Protein AF-0000000080332670 (afdb_homodimer)

Foldseek 3Di:
DPPPPPDDDPLRVLLVVVLLCLLVCVAPFFHKFALVVSCVVVVHDSVSVLSSQVLCVQLPQWADDPDRMIGGHDQDPVNLVVVLVVCLVLLLLLLLLLLQQPDDVLLVQLVVLLVQLQVCLVVVVLSSNLVSLLVNSLSSNVSSVDPVSNVVCSRNSSVVSSLSSVADNSNVSSVLSVQSSVCSVVSVSVVNSVSSNVSSVVSVVRVVVVVD/DPPPPPDDPPLRVLLVVVLLCLLVCVAPFFHKAALVVSCVVVVHDSVSVLSSQVLCVQLPQWADDPDRMIGGHDQDPVNLVVVLVVCLVLLLLLLLLLLVQPDDVLLVQLVVLLVQLQVCLVVVVLSSNLVSLLVNSLSSNVSSVDPVSNVVCSRNSSVVSSLSSVADNSNVSSVLSVQSSVCSVVSVSVVNSVSSNVSSVVSVVRVVVVVD

Secondary structure (DSSP, 8-state):
---------HHHHHHHHHHHHHHTTSS-TT-EEEHHHHHHHHTS-HHHHHHHHHHHHHHTSEEE-SSSEEEE----HHHHHHHHHHHHHHHHHHHHHHHHH--HHHHHHHHHHHHHHHHHHHHT-HHHHHHHHHHHHHHHHHHT--HHHHHHHHHTHHHHHHHHTT---HHHHHHHHHHHHHHHHTT-HHHHHHHHHHHHHHHHHHHHHHH-/---------HHHHHHHHHHHHHHTTSS-TT-EEEHHHHHHHHTS-HHHHHHHHHHHHHHTSEEE-SSSEEEE----HHHHHHHHHHHHHHHHHHHHHHHHH--HHHHHHHHHHHHHHHHHHHTT-HHHHHHHHHHHHHHHHHHT--HHHHHHHHHTHHHHHHHHTT---HHHHHHHHHHHHHHHHTT-HHHHHHHHHHHHHHHHHHHHHHH-

InterPro domains:
  IPR000524 Transcription regulator HTH, GntR [PF00392] (11-67)
  IPR000524 Transcription regulator HTH, GntR [PR00035] (32-46)
  IPR000524 Transcription regulator HTH, GntR [PR00035] (46-62)
  IPR000524 Transcription regulator HTH, GntR [PS50949] (8-75)
  IPR000524 Transcription regulator HTH, GntR [SM00345] (14-72)
  IPR000524 Transcription regulator HTH, GntR [cd07377] (11-73)
  IPR008920 Transcription regulator FadR/GntR, C-terminal [G3DSA:1.20.120.530] (77-210)
  IPR008920 Transcription regulator FadR/GntR, C-terminal [SSF48008] (77-208)
  IPR011711 GntR, C-terminal [PF07729] (82-202)
  IPR011711 GntR, C-terminal [SM00895] (82-202)
  IPR036388 Winged helix-like DNA-binding domain superfamily [G3DSA:1.10.10.10] (10-73)
  IPR036390 Winged helix DNA-binding domain superfamily [SSF46785] (9-97)

Sequence (424 aa):
MAGSGKFEPESERVTRQLRDDILDGVRKPGSKLVERELAAQMGVSRVPVRDALRVLVAEGLVTPRPRTWAVVREFTPSDIADLAEVRGALEALTFRLAAQRRHRAGLDQLRSTLEEELQAARAGDAVRARRAAADFHETVTSMAANELLSELAGTFRSRMRWLLGQYDDLMAIAREHEALYGAIADRDVALVDELVSTHLENSRHALAAHRRMAGSGKFEPESERVTRQLRDDILDGVRKPGSKLVERELAAQMGVSRVPVRDALRVLVAEGLVTPRPRTWAVVREFTPSDIADLAEVRGALEALTFRLAAQRRHRAGLDQLRSTLEEELQAARAGDAVRARRAAADFHETVTSMAANELLSELAGTFRSRMRWLLGQYDDLMAIAREHEALYGAIADRDVALVDELVSTHLENSRHALAAHRR

Solvent-accessible surface area (backbone atoms only — not comparable to full-atom values): 21881 Å² total; per-residue (Å²): 129,81,78,80,68,78,85,67,54,66,32,56,52,48,30,50,51,53,49,48,31,42,63,72,52,76,45,43,67,62,36,78,44,44,36,68,61,51,12,63,74,66,72,49,59,49,65,36,40,51,51,20,51,51,51,35,35,66,25,58,48,29,40,82,47,79,88,66,28,28,25,32,42,68,81,46,73,66,52,50,51,33,49,52,55,52,45,50,38,51,49,52,51,26,53,40,34,17,18,76,54,56,49,69,71,52,52,52,53,39,48,54,29,46,51,48,15,42,53,22,28,75,69,64,35,60,68,56,16,33,52,23,49,43,47,36,55,52,45,36,38,60,31,26,72,30,68,57,58,48,53,54,45,62,46,40,40,58,47,49,44,42,59,58,50,69,63,80,60,49,54,63,53,38,50,52,51,49,54,43,49,53,26,32,75,66,48,34,44,69,57,32,52,51,48,47,51,50,53,50,50,52,50,52,50,53,56,54,56,70,73,102,130,79,77,82,66,78,84,67,55,65,33,56,53,48,31,51,52,52,49,47,31,41,61,70,53,75,45,44,68,62,37,79,44,43,36,69,60,51,12,63,75,66,72,49,59,51,64,37,40,51,53,18,50,52,51,35,34,68,26,58,50,29,40,83,48,79,89,65,30,30,25,32,42,68,80,46,72,67,53,50,52,32,50,52,56,52,46,50,36,52,48,53,50,26,51,40,34,16,18,76,53,54,48,69,72,52,51,52,51,39,48,54,29,46,51,50,14,43,53,22,26,75,69,64,36,61,67,57,18,36,52,23,49,41,48,34,55,52,44,37,37,60,32,26,71,30,68,58,58,48,54,55,46,62,47,41,42,60,45,48,43,43,58,58,50,69,64,80,61,48,56,64,52,38,52,52,52,49,53,44,48,52,26,34,75,68,47,35,44,70,56,32,51,52,50,48,52,49,53,50,49,51,50,52,51,53,55,55,57,70,73,103

Organism: NCBI:txid40318

Structure (mmCIF, N/CA/C/O backbone):
data_AF-0000000080332670-model_v1
#
loop_
_entity.id
_entity.type
_entity.pdbx_description
1 polymer 'Transcriptional regulator'
#
loop_
_atom_site.group_PDB
_atom_site.id
_atom_site.type_symbol
_atom_site.label_atom_id
_atom_site.label_alt_id
_atom_site.label_comp_id
_atom_site.label_asym_id
_atom_site.label_entity_id
_atom_site.label_seq_id
_atom_site.pdbx_PDB_ins_code
_atom_site.Cartn_x
_atom_site.Cartn_y
_atom_site.Cartn_z
_atom_site.occupancy
_atom_site.B_iso_or_equiv
_atom_site.auth_seq_id
_atom_site.auth_comp_id
_atom_site.auth_asym_id
_atom_site.auth_atom_id
_atom_site.pdbx_PDB_model_num
ATOM 1 N N . MET A 1 1 ? 22.891 35.906 -13.266 1 31.75 1 MET A N 1
ATOM 2 C CA . MET A 1 1 ? 22.672 34.531 -13.695 1 31.75 1 MET A CA 1
ATOM 3 C C . MET A 1 1 ? 21.375 33.969 -13.125 1 31.75 1 MET A C 1
ATOM 5 O O . MET A 1 1 ? 21.141 34.062 -11.922 1 31.75 1 MET A O 1
ATOM 9 N N . ALA A 1 2 ? 20.266 34.031 -13.852 1 37.41 2 ALA A N 1
ATOM 10 C CA . ALA A 1 2 ? 18.906 33.781 -13.367 1 37.41 2 ALA A CA 1
ATOM 11 C C . ALA A 1 2 ? 18.797 32.406 -12.719 1 37.41 2 ALA A C 1
ATOM 13 O O . ALA A 1 2 ? 19.344 31.438 -13.227 1 37.41 2 ALA A O 1
ATOM 14 N N . GLY A 1 3 ? 18.859 32.281 -11.461 1 39.88 3 GLY A N 1
ATOM 15 C CA . GLY A 1 3 ? 18.734 31.047 -10.727 1 39.88 3 GLY A CA 1
ATOM 16 C C . GLY A 1 3 ? 17.797 30.047 -11.375 1 39.88 3 GLY A C 1
ATOM 17 O O . GLY A 1 3 ? 16.688 30.422 -11.797 1 39.88 3 GLY A O 1
ATOM 18 N N . SER A 1 4 ? 18.156 29.016 -12.18 1 43.34 4 SER A N 1
ATOM 19 C CA . SER A 1 4 ? 17.422 28.062 -13.008 1 43.34 4 SER A CA 1
ATOM 20 C C . SER A 1 4 ? 16.312 27.391 -12.219 1 43.34 4 SER A C 1
ATOM 22 O O . SER A 1 4 ? 16.578 26.484 -11.43 1 43.34 4 SER A O 1
ATOM 24 N N . GLY A 1 5 ? 15.43 27.906 -11.547 1 45.22 5 GLY A N 1
ATOM 25 C CA . GLY A 1 5 ? 14.297 27.344 -10.82 1 45.22 5 GLY A CA 1
ATOM 26 C C . GLY A 1 5 ? 13.633 26.188 -11.562 1 45.22 5 GLY A C 1
ATOM 27 O O . GLY A 1 5 ? 13.398 26.281 -12.773 1 45.22 5 GLY A O 1
ATOM 28 N N . LYS A 1 6 ? 13.93 24.969 -11.164 1 56.44 6 LYS A N 1
ATOM 29 C CA . LYS A 1 6 ? 13.43 23.734 -11.773 1 56.44 6 LYS A CA 1
ATOM 30 C C . LYS A 1 6 ? 12.023 23.938 -12.328 1 56.44 6 LYS A C 1
ATOM 32 O O . LYS A 1 6 ? 11.141 24.422 -11.633 1 56.44 6 LYS A O 1
ATOM 37 N N . PHE A 1 7 ? 11.859 24.125 -13.555 1 71.69 7 PHE A N 1
ATOM 38 C CA . PHE A 1 7 ? 10.617 24.203 -14.312 1 71.69 7 PHE A CA 1
ATOM 39 C C . PHE A 1 7 ? 9.609 23.172 -13.82 1 71.69 7 PHE A C 1
ATOM 41 O O . PHE A 1 7 ? 9.898 21.984 -13.805 1 71.69 7 PHE A O 1
ATOM 48 N N . GLU A 1 8 ? 8.656 23.672 -12.969 1 79.25 8 GLU A N 1
ATOM 49 C CA . GLU A 1 8 ? 7.543 22.812 -12.578 1 79.25 8 GLU A CA 1
ATOM 50 C C . GLU A 1 8 ? 6.398 22.891 -13.578 1 79.25 8 GLU A C 1
ATOM 52 O O . GLU A 1 8 ? 5.883 23.984 -13.852 1 79.25 8 GLU A O 1
ATOM 57 N N . PRO A 1 9 ? 6.117 21.766 -14.133 1 87.44 9 PRO A N 1
ATOM 58 C CA . PRO A 1 9 ? 4.949 21.766 -15.008 1 87.44 9 PRO A CA 1
ATOM 59 C C . PRO A 1 9 ? 3.713 22.375 -14.344 1 87.44 9 PRO A C 1
ATOM 61 O O . PRO A 1 9 ? 3.531 22.219 -13.133 1 87.44 9 PRO A O 1
ATOM 64 N N . GLU A 1 10 ? 3.008 23.156 -15.125 1 91.25 10 GLU A N 1
ATOM 65 C CA . GLU A 1 10 ? 1.817 23.844 -14.641 1 91.25 10 GLU A CA 1
ATOM 66 C C . GLU A 1 10 ? 0.881 22.891 -13.914 1 91.25 10 GLU A C 1
ATOM 68 O O . GLU A 1 10 ? 0.305 23.234 -12.883 1 91.25 10 GLU A O 1
ATOM 73 N N . SER A 1 11 ? 0.72 21.641 -14.438 1 92.75 11 SER A N 1
ATOM 74 C CA . SER A 1 11 ? -0.138 20.641 -13.812 1 92.75 11 SER A CA 1
ATOM 75 C C . SER A 1 11 ? 0.342 20.297 -12.406 1 92.75 11 SER A C 1
ATOM 77 O O . SER A 1 11 ? -0.469 20.094 -11.5 1 92.75 11 SER A O 1
ATOM 79 N N . GLU A 1 12 ? 1.56 20.297 -12.234 1 94.38 12 GLU A N 1
ATOM 80 C CA . GLU A 1 12 ? 2.123 19.984 -10.922 1 94.38 12 GLU A CA 1
ATOM 81 C C . GLU A 1 12 ? 1.885 21.109 -9.93 1 94.38 12 GLU A C 1
ATOM 83 O O . GLU A 1 12 ? 1.555 20.875 -8.773 1 94.38 12 GLU A O 1
ATOM 88 N N . ARG A 1 13 ? 2.127 22.266 -10.406 1 94.94 13 ARG A N 1
ATOM 89 C CA . ARG A 1 13 ? 1.871 23.422 -9.562 1 94.94 13 ARG A CA 1
ATOM 90 C C . ARG A 1 13 ? 0.406 23.484 -9.148 1 94.94 13 ARG A C 1
ATOM 92 O O . ARG A 1 13 ? 0.099 23.719 -7.973 1 94.94 13 ARG A O 1
ATOM 99 N N . VAL A 1 14 ? -0.495 23.328 -10.086 1 96.88 14 VAL A N 1
ATOM 100 C CA . VAL A 1 14 ? -1.931 23.344 -9.828 1 96.88 14 VAL A CA 1
ATOM 101 C C . VAL A 1 14 ? -2.297 22.234 -8.844 1 96.88 14 VAL A C 1
ATOM 103 O O . VAL A 1 14 ? -3.07 22.453 -7.906 1 96.88 14 VAL A O 1
ATOM 106 N N . THR A 1 15 ? -1.739 21.062 -9.047 1 96.44 15 THR A N 1
ATOM 107 C CA . THR A 1 15 ? -1.988 19.938 -8.164 1 96.44 15 THR A CA 1
ATOM 108 C C . THR A 1 15 ? -1.58 20.281 -6.73 1 96.44 15 THR A C 1
ATOM 110 O O . THR A 1 15 ? -2.35 20.062 -5.793 1 96.44 15 THR A O 1
ATOM 113 N N . ARG A 1 16 ? -0.41 20.812 -6.613 1 95.44 16 ARG A N 1
ATOM 114 C CA . ARG A 1 16 ? 0.101 21.172 -5.293 1 95.44 16 ARG A CA 1
ATOM 115 C C . ARG A 1 16 ? -0.798 22.188 -4.613 1 95.44 16 ARG A C 1
ATOM 117 O O . ARG A 1 16 ? -1.126 22.047 -3.432 1 95.44 16 ARG A O 1
ATOM 124 N N . GLN A 1 17 ? -1.161 23.188 -5.305 1 96.5 17 GLN A N 1
ATOM 125 C CA . GLN A 1 17 ? -1.985 24.25 -4.734 1 96.5 17 GLN A CA 1
ATOM 126 C C . GLN A 1 17 ? -3.348 23.719 -4.305 1 96.5 17 GLN A C 1
ATOM 128 O O . GLN A 1 17 ? -3.818 24.016 -3.203 1 96.5 17 GLN A O 1
ATOM 133 N N . LEU A 1 18 ? -3.973 22.969 -5.164 1 97.06 18 LEU A N 1
ATOM 134 C CA . LEU A 1 18 ? -5.277 22.406 -4.836 1 97.06 18 LEU A CA 1
ATOM 135 C C . LEU A 1 18 ? -5.18 21.453 -3.643 1 97.06 18 LEU A C 1
ATOM 137 O O . LEU A 1 18 ? -6.039 21.469 -2.758 1 97.06 18 LEU A O 1
ATOM 141 N N . ARG A 1 19 ? -4.164 20.656 -3.658 1 96.62 19 ARG A N 1
ATOM 142 C CA . ARG A 1 19 ? -3.926 19.75 -2.531 1 96.62 19 ARG A CA 1
ATOM 143 C C . ARG A 1 19 ? -3.814 20.531 -1.226 1 96.62 19 ARG A C 1
ATOM 145 O O . ARG A 1 19 ? -4.48 20.203 -0.241 1 96.62 19 ARG A O 1
ATOM 152 N N .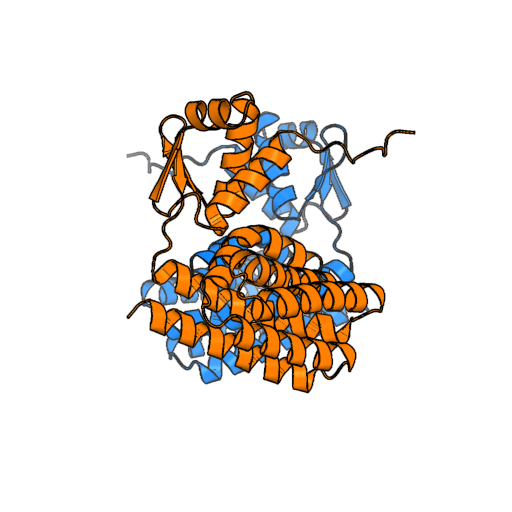 ASP A 1 20 ? -2.98 21.562 -1.259 1 96.12 20 ASP A N 1
ATOM 153 C CA . ASP A 1 20 ? -2.771 22.359 -0.062 1 96.12 20 ASP A CA 1
ATOM 154 C C . ASP A 1 20 ? -4.07 23.031 0.381 1 96.12 20 ASP A C 1
ATOM 156 O O . ASP A 1 20 ? -4.383 23.078 1.574 1 96.12 20 ASP A O 1
ATOM 160 N N . ASP A 1 21 ? -4.816 23.531 -0.584 1 96.19 21 ASP A N 1
ATOM 161 C CA . ASP A 1 21 ? -6.086 24.172 -0.27 1 96.19 21 ASP A CA 1
ATOM 162 C C . ASP A 1 21 ? -7.043 23.203 0.424 1 96.19 21 ASP A C 1
ATOM 164 O O . ASP A 1 21 ? -7.762 23.594 1.349 1 96.19 21 ASP A O 1
ATOM 168 N N . ILE A 1 22 ? -7.02 22 -0.047 1 96.62 22 ILE A N 1
ATOM 169 C CA . ILE A 1 22 ? -7.906 20.984 0.525 1 96.62 22 ILE A CA 1
ATOM 170 C C . ILE A 1 22 ? -7.406 20.594 1.915 1 96.62 22 ILE A C 1
ATOM 172 O O . ILE A 1 22 ? -8.18 20.609 2.879 1 96.62 22 ILE A O 1
ATOM 176 N N . LEU A 1 23 ? -6.164 20.375 2.055 1 95.94 23 LEU A N 1
ATOM 177 C CA . LEU A 1 23 ? -5.582 19.859 3.291 1 95.94 23 LEU A CA 1
ATOM 178 C C . LEU A 1 23 ? -5.594 20.938 4.383 1 95.94 23 LEU A C 1
ATOM 180 O O . LEU A 1 23 ? -5.746 20.609 5.562 1 95.94 23 LEU A O 1
ATOM 184 N N . ASP A 1 24 ? -5.465 22.203 3.93 1 93.5 24 ASP A N 1
ATOM 185 C CA . ASP A 1 24 ? -5.418 23.297 4.891 1 93.5 24 ASP A CA 1
ATOM 186 C C . ASP A 1 24 ? -6.824 23.781 5.242 1 93.5 24 ASP A C 1
ATOM 188 O O . ASP A 1 24 ? -6.996 24.641 6.109 1 93.5 24 ASP A O 1
ATOM 192 N N . GLY A 1 25 ? -7.828 23.281 4.57 1 92.69 25 GLY A N 1
ATOM 193 C CA . GLY A 1 25 ? -9.211 23.578 4.902 1 92.69 25 GLY A CA 1
ATOM 194 C C . GLY A 1 25 ? -9.766 24.75 4.137 1 92.69 25 GLY A C 1
ATOM 195 O O . GLY A 1 25 ? -10.891 25.188 4.391 1 92.69 25 GLY A O 1
ATOM 196 N N . VAL A 1 26 ? -8.953 25.266 3.256 1 94.44 26 VAL A N 1
ATOM 197 C CA . VAL A 1 26 ? -9.438 26.359 2.42 1 94.44 26 VAL A CA 1
ATOM 198 C C . VAL A 1 26 ? -10.594 25.875 1.555 1 94.44 26 VAL A C 1
ATOM 200 O O . VAL A 1 26 ? -11.578 26.594 1.365 1 94.44 26 VAL A O 1
ATOM 203 N N . ARG A 1 27 ? -10.492 24.703 1.055 1 95.88 27 ARG A N 1
ATOM 204 C CA . ARG A 1 27 ? -11.586 24.031 0.368 1 95.88 27 ARG A CA 1
ATOM 205 C C . ARG A 1 27 ? -12.164 22.906 1.23 1 95.88 27 ARG A C 1
ATOM 207 O O . ARG A 1 27 ? -11.508 21.891 1.467 1 95.88 27 ARG A O 1
ATOM 214 N N . LYS A 1 28 ? -13.375 23.062 1.623 1 95.69 28 LYS A N 1
ATOM 215 C CA . LYS A 1 28 ? -13.984 22.234 2.652 1 95.69 28 LYS A CA 1
ATOM 216 C C . LYS A 1 28 ? -14.422 20.891 2.078 1 95.69 28 LYS A C 1
ATOM 218 O O . LYS A 1 28 ? -14.766 20.797 0.896 1 95.69 28 LYS A O 1
ATOM 223 N N . PRO A 1 29 ? -14.453 19.906 2.984 1 95.56 29 PRO A N 1
ATOM 224 C CA . PRO A 1 29 ? -15.023 18.625 2.547 1 95.56 29 PRO A CA 1
ATOM 225 C C . PRO A 1 29 ? -16.406 18.781 1.931 1 95.56 29 PRO A C 1
ATOM 227 O O . PRO A 1 29 ? -17.234 19.547 2.439 1 95.56 29 PRO A O 1
ATOM 230 N N . GLY A 1 30 ? -16.609 18.156 0.847 1 96.44 30 GLY A N 1
ATOM 231 C CA . GLY A 1 30 ? -17.906 18.188 0.19 1 96.44 30 GLY A CA 1
ATOM 232 C C . GLY A 1 30 ? -18.062 19.344 -0.79 1 96.44 30 GLY A C 1
ATOM 233 O O . GLY A 1 30 ? -19.016 19.375 -1.572 1 96.44 30 GLY A O 1
ATOM 234 N N . SER A 1 31 ? -17.125 20.25 -0.803 1 97 31 SER A N 1
ATOM 235 C CA . SER A 1 31 ? -17.234 21.391 -1.69 1 97 31 SER A CA 1
ATOM 236 C C . SER A 1 31 ? -16.969 21 -3.141 1 97 31 SER A C 1
ATOM 238 O O . SER A 1 31 ? -16.188 20.094 -3.412 1 97 31 SER A O 1
ATOM 240 N N . LYS A 1 32 ? -17.5 21.734 -4.012 1 96.44 32 LYS A N 1
ATOM 241 C CA . LYS A 1 32 ? -17.422 21.453 -5.441 1 96.44 32 LYS A CA 1
ATOM 242 C C . LYS A 1 32 ? -16.156 22.031 -6.051 1 96.44 32 LYS A C 1
ATOM 244 O O . LYS A 1 32 ? -15.719 23.125 -5.695 1 96.44 32 LYS A O 1
ATOM 249 N N . LEU A 1 33 ? -15.578 21.266 -6.906 1 97.69 33 LEU A N 1
ATOM 250 C CA . LEU A 1 33 ? -14.438 21.641 -7.723 1 97.69 33 LEU A CA 1
ATOM 251 C C . LEU A 1 33 ? -14.797 21.641 -9.203 1 97.69 33 LEU A C 1
ATOM 253 O O . LEU A 1 33 ? -14.852 20.578 -9.828 1 97.69 33 LEU A O 1
ATOM 257 N N . VAL A 1 34 ? -15 22.812 -9.695 1 96.62 34 VAL A N 1
ATOM 258 C CA . VAL A 1 34 ? -15.406 22.938 -11.094 1 96.62 34 VAL A CA 1
ATOM 259 C C . VAL A 1 34 ? -14.203 23.344 -11.945 1 96.62 34 VAL A C 1
ATOM 261 O O . VAL A 1 34 ? -13.57 24.375 -11.68 1 96.62 34 VAL A O 1
ATOM 264 N N . GLU A 1 35 ? -13.93 22.531 -12.922 1 96.25 35 GLU A N 1
ATOM 265 C CA . GLU A 1 35 ? -12.719 22.719 -13.719 1 96.25 35 GLU A CA 1
ATOM 266 C C . GLU A 1 35 ? -12.633 24.156 -14.258 1 96.25 35 GLU A C 1
ATOM 268 O O . GLU A 1 35 ? -11.594 24.812 -14.117 1 96.25 35 GLU A O 1
ATOM 273 N N . ARG A 1 36 ? -13.711 24.703 -14.781 1 95.69 36 ARG A N 1
ATOM 274 C CA . ARG A 1 36 ? -13.727 26.031 -15.383 1 95.69 36 ARG A CA 1
ATOM 275 C C . ARG A 1 36 ? -13.477 27.109 -14.336 1 95.69 36 ARG A C 1
ATOM 277 O O . ARG A 1 36 ? -12.719 28.047 -14.578 1 95.69 36 ARG A O 1
ATOM 284 N N . GLU A 1 37 ? -14.102 26.984 -13.219 1 96.88 37 GLU A N 1
ATOM 285 C CA . GLU A 1 37 ? -13.953 27.953 -12.141 1 96.88 37 GLU A CA 1
ATOM 286 C C . GLU A 1 37 ? -12.539 27.938 -11.57 1 96.88 37 GLU A C 1
ATOM 288 O O . GLU A 1 37 ? -11.953 28.984 -11.32 1 96.88 37 GLU A O 1
ATOM 293 N N . LEU A 1 38 ? -12.023 26.75 -11.375 1 97.31 38 LEU A N 1
ATOM 294 C CA . LEU A 1 38 ? -10.672 26.609 -10.844 1 97.31 38 LEU A CA 1
ATOM 295 C C . LEU A 1 38 ? -9.641 27.172 -11.812 1 97.31 38 LEU A C 1
ATOM 297 O O . LEU A 1 38 ? -8.688 27.828 -11.398 1 97.31 38 LEU A O 1
ATOM 301 N N . ALA A 1 39 ? -9.828 26.875 -13.055 1 97.12 39 ALA A N 1
ATOM 302 C CA . ALA A 1 39 ? -8.938 27.391 -14.086 1 97.12 39 ALA A CA 1
ATOM 303 C C . ALA A 1 39 ? -8.906 28.922 -14.062 1 97.12 39 ALA A C 1
ATOM 305 O O . ALA A 1 39 ? -7.832 29.531 -14.094 1 97.12 39 ALA A O 1
ATOM 306 N N . ALA A 1 40 ? -10.062 29.516 -13.984 1 97.44 40 ALA A N 1
ATOM 307 C CA . ALA A 1 40 ? -10.18 30.969 -13.938 1 97.44 40 ALA A CA 1
ATOM 308 C C . ALA A 1 40 ? -9.508 31.531 -12.688 1 97.44 40 ALA A C 1
ATOM 310 O O . ALA A 1 40 ? -8.773 32.531 -12.766 1 97.44 40 ALA A O 1
ATOM 311 N N . GLN A 1 41 ? -9.727 30.875 -11.578 1 96.12 41 GLN A N 1
ATOM 312 C CA . GLN A 1 41 ? -9.188 31.312 -10.305 1 96.12 41 GLN A CA 1
ATOM 313 C C . GLN A 1 41 ? -7.66 31.234 -10.289 1 96.12 41 GLN A C 1
ATOM 315 O O . GLN A 1 41 ? -6.996 32.062 -9.672 1 96.12 41 GLN A O 1
ATOM 320 N N . MET A 1 42 ? -7.164 30.297 -11.031 1 95.94 42 MET A N 1
ATOM 321 C CA . MET A 1 42 ? -5.73 30.031 -10.914 1 95.94 42 MET A CA 1
ATOM 322 C C . MET A 1 42 ? -4.98 30.578 -12.125 1 95.94 42 MET A C 1
ATOM 324 O O . MET A 1 42 ? -3.752 30.5 -12.18 1 95.94 42 MET A O 1
ATOM 328 N N . GLY A 1 43 ? -5.648 31.062 -13.055 1 96.25 43 GLY A N 1
ATOM 329 C CA . GLY A 1 43 ? -5.043 31.688 -14.219 1 96.25 43 GLY A CA 1
ATOM 330 C C . GLY A 1 43 ? -4.395 30.688 -15.164 1 96.25 43 GLY A C 1
ATOM 331 O O . GLY A 1 43 ? -3.295 30.938 -15.664 1 96.25 43 GLY A O 1
ATOM 332 N N . VAL A 1 44 ? -5.008 29.578 -15.281 1 96.88 44 VAL A N 1
ATOM 333 C CA . VAL A 1 44 ? -4.496 28.547 -16.188 1 96.88 44 VAL A CA 1
ATOM 334 C C . VAL A 1 44 ? -5.625 28.031 -17.062 1 96.88 44 VAL A C 1
ATOM 336 O O . VAL A 1 44 ? -6.785 28.406 -16.891 1 96.88 44 VAL A O 1
ATOM 339 N N . SER A 1 45 ? -5.203 27.234 -18.016 1 95.69 45 SER A N 1
ATOM 340 C CA . SER A 1 45 ? -6.211 26.562 -18.844 1 95.69 45 SER A CA 1
ATOM 341 C C . SER A 1 45 ? -6.844 25.391 -18.094 1 95.69 45 SER A C 1
ATOM 343 O O . SER A 1 45 ? -6.391 25.031 -17 1 95.69 45 SER A O 1
ATOM 345 N N . ARG A 1 46 ? -7.812 24.812 -18.734 1 95.12 46 ARG A N 1
ATOM 346 C CA . ARG A 1 46 ? -8.539 23.734 -18.078 1 95.12 46 ARG A CA 1
ATOM 347 C C . ARG A 1 46 ? -7.723 22.453 -18.078 1 95.12 46 ARG A C 1
ATOM 349 O O . ARG A 1 46 ? -7.938 21.578 -17.234 1 95.12 46 ARG A O 1
ATOM 356 N N . VAL A 1 47 ? -6.848 22.312 -18.938 1 95.25 47 VAL A N 1
ATOM 357 C CA . VAL A 1 47 ? -6.102 21.062 -19.094 1 95.25 47 VAL A CA 1
ATOM 358 C C . VAL A 1 47 ? -5.289 20.781 -17.828 1 95.25 47 VAL A C 1
ATOM 360 O O . VAL A 1 47 ? -5.422 19.719 -17.234 1 95.25 47 VAL A O 1
ATOM 363 N N . PRO A 1 48 ? -4.48 21.703 -17.344 1 96.5 48 PRO A N 1
ATOM 364 C CA . PRO A 1 48 ? -3.723 21.422 -16.125 1 96.5 48 PRO A CA 1
ATOM 365 C C . PRO A 1 48 ? -4.621 21.188 -14.914 1 96.5 48 PRO A C 1
ATOM 367 O O . PRO A 1 48 ? -4.258 20.438 -14.008 1 96.5 48 PRO A O 1
ATOM 370 N N . VAL A 1 49 ? -5.762 21.797 -14.891 1 96.75 49 VAL A N 1
ATOM 371 C CA . VAL A 1 49 ? -6.703 21.594 -13.789 1 96.75 49 VAL A CA 1
ATOM 372 C C . VAL A 1 49 ? -7.262 20.172 -13.836 1 96.75 49 VAL A C 1
ATOM 374 O O . VAL A 1 49 ? -7.328 19.5 -12.812 1 96.75 49 VAL A O 1
ATOM 377 N N . ARG A 1 50 ? -7.648 19.781 -15.016 1 94.94 50 ARG A N 1
ATOM 378 C CA . ARG A 1 50 ? -8.148 18.422 -15.203 1 94.94 50 ARG A CA 1
ATOM 379 C C . ARG A 1 50 ? -7.105 17.406 -14.773 1 94.94 50 ARG A C 1
ATOM 381 O O . ARG A 1 50 ? -7.434 16.422 -14.094 1 94.94 50 ARG A O 1
ATOM 388 N N . ASP A 1 51 ? -5.91 17.656 -15.141 1 95.06 51 ASP A N 1
ATOM 389 C CA . ASP A 1 51 ? -4.816 16.766 -14.766 1 95.06 51 ASP A CA 1
ATOM 390 C C . ASP A 1 51 ? -4.625 16.734 -13.25 1 95.06 51 ASP A C 1
ATOM 392 O O . ASP A 1 51 ? -4.426 15.672 -12.664 1 95.06 51 ASP A O 1
ATOM 396 N N . ALA A 1 52 ? -4.703 17.859 -12.703 1 96.12 52 ALA A N 1
ATOM 397 C CA . ALA A 1 52 ? -4.547 17.969 -11.25 1 96.12 52 ALA A CA 1
ATOM 398 C C . ALA A 1 52 ? -5.656 17.219 -10.516 1 96.12 52 ALA A C 1
ATOM 400 O O . ALA A 1 52 ? -5.391 16.5 -9.555 1 96.12 52 ALA A O 1
ATOM 401 N N . LEU A 1 53 ? -6.844 17.422 -11.008 1 95.94 53 LEU A N 1
ATOM 402 C CA . LEU A 1 53 ? -7.977 16.75 -10.375 1 95.94 53 LEU A CA 1
ATOM 403 C C . LEU A 1 53 ? -7.863 15.234 -10.508 1 95.94 53 LEU A C 1
ATOM 405 O O . LEU A 1 53 ? -8.211 14.5 -9.586 1 95.94 53 LEU A O 1
ATOM 409 N N . ARG A 1 54 ? -7.367 14.789 -11.586 1 93.31 54 ARG A N 1
ATOM 410 C CA . ARG A 1 54 ? -7.148 13.359 -11.773 1 93.31 54 ARG A CA 1
ATOM 411 C C . ARG A 1 54 ? -6.164 12.805 -10.75 1 93.31 54 ARG A C 1
ATOM 413 O O . ARG A 1 54 ? -6.387 11.734 -10.18 1 93.31 54 ARG A O 1
ATOM 420 N N . VAL A 1 55 ? -5.141 13.531 -10.523 1 92.81 55 VAL A N 1
ATOM 421 C CA . VAL A 1 55 ? -4.133 13.125 -9.547 1 92.81 55 VAL A CA 1
ATOM 422 C C . VAL A 1 55 ? -4.75 13.078 -8.148 1 92.81 55 VAL A C 1
ATOM 424 O O . VAL A 1 55 ? -4.566 12.102 -7.418 1 92.81 55 VAL A O 1
ATOM 427 N N . LEU A 1 56 ? -5.5 14.078 -7.832 1 95.06 56 LEU A N 1
ATOM 428 C CA . LEU A 1 56 ? -6.074 14.172 -6.492 1 95.06 56 LEU A CA 1
ATOM 429 C C . LEU A 1 56 ? -7.152 13.117 -6.285 1 95.06 56 LEU A C 1
ATOM 431 O O . LEU A 1 56 ? -7.363 12.656 -5.16 1 95.06 56 LEU A O 1
ATOM 435 N N . VAL A 1 57 ? -7.824 12.719 -7.359 1 93.38 57 VAL A N 1
ATOM 436 C CA . VAL A 1 57 ? -8.75 11.594 -7.305 1 93.38 57 VAL A CA 1
ATOM 437 C C . VAL A 1 57 ? -7.984 10.305 -7.012 1 93.38 57 VAL A C 1
ATOM 439 O O . VAL A 1 57 ? -8.375 9.531 -6.133 1 93.38 57 VAL A O 1
ATOM 442 N N . ALA A 1 58 ? -6.887 10.117 -7.672 1 87.81 58 ALA A N 1
ATOM 443 C CA . ALA A 1 58 ? -6.062 8.93 -7.473 1 87.81 58 ALA A CA 1
ATOM 444 C C . ALA A 1 58 ? -5.516 8.875 -6.047 1 87.81 58 ALA A C 1
ATOM 446 O O . ALA A 1 58 ? -5.367 7.789 -5.48 1 87.81 58 ALA A O 1
ATOM 447 N N . GLU A 1 59 ? -5.312 10 -5.488 1 90.94 59 GLU A N 1
ATOM 448 C CA . GLU A 1 59 ? -4.785 10.078 -4.129 1 90.94 59 GLU A CA 1
ATOM 449 C C . GLU A 1 59 ? -5.898 9.922 -3.096 1 90.94 59 GLU A C 1
ATOM 451 O O . GLU A 1 59 ? -5.629 9.75 -1.904 1 90.94 59 GLU A O 1
ATOM 456 N N . GLY A 1 60 ? -7.145 10.117 -3.537 1 92.94 60 GLY A N 1
ATOM 457 C CA . GLY A 1 60 ? -8.297 9.875 -2.676 1 92.94 60 GLY A CA 1
ATOM 458 C C . GLY A 1 60 ? -8.789 11.133 -1.979 1 92.94 60 GLY A C 1
ATOM 459 O O . GLY A 1 60 ? -9.586 11.055 -1.04 1 92.94 60 GLY A O 1
ATOM 460 N N . LEU A 1 61 ? -8.359 12.305 -2.365 1 95.69 61 LEU A N 1
ATOM 461 C CA . LEU A 1 61 ? -8.781 13.555 -1.738 1 95.69 61 LEU A CA 1
ATOM 462 C C . LEU A 1 61 ? -10.023 14.117 -2.414 1 95.69 61 LEU A C 1
ATOM 464 O O . LEU A 1 61 ? -10.719 14.961 -1.848 1 95.69 61 LEU A O 1
ATOM 468 N N . VAL A 1 62 ? -10.156 13.727 -3.689 1 96.31 62 VAL A N 1
ATOM 469 C CA . VAL A 1 62 ? -11.242 14.258 -4.512 1 96.31 62 VAL A CA 1
ATOM 470 C C . VAL A 1 62 ? -12.078 13.102 -5.066 1 96.31 62 VAL A C 1
ATOM 472 O O . VAL A 1 62 ? -11.539 12.055 -5.422 1 96.31 62 VAL A O 1
ATOM 475 N N . THR A 1 63 ? -13.336 13.258 -5.109 1 95.88 63 THR A N 1
ATOM 476 C CA . THR A 1 63 ? -14.266 12.312 -5.723 1 95.88 63 THR A CA 1
ATOM 477 C C . THR A 1 63 ? -14.75 12.828 -7.074 1 95.88 63 THR A C 1
ATOM 479 O O . THR A 1 63 ? -15.312 13.922 -7.164 1 95.88 63 THR A O 1
ATOM 482 N N . PRO A 1 64 ? -14.562 12 -8 1 95.06 64 PRO A N 1
ATOM 483 C CA . PRO A 1 64 ? -14.984 12.461 -9.328 1 95.06 64 PRO A CA 1
ATOM 484 C C . PRO A 1 64 ? -16.5 12.469 -9.492 1 95.06 64 PRO A C 1
ATOM 486 O O . PRO A 1 64 ? -17.188 11.617 -8.93 1 95.06 64 PRO A O 1
ATOM 489 N N . ARG A 1 65 ? -16.984 13.383 -10.148 1 91.94 65 ARG A N 1
ATOM 490 C CA . ARG A 1 65 ? -18.391 13.492 -10.547 1 91.94 65 ARG A CA 1
ATOM 491 C C . ARG A 1 65 ? -18.516 13.648 -12.062 1 91.94 65 ARG A C 1
ATOM 493 O O . ARG A 1 65 ? -17.531 13.961 -12.742 1 91.94 65 ARG A O 1
ATOM 500 N N . PRO A 1 66 ? -19.75 13.391 -12.523 1 87.44 66 PRO A N 1
ATOM 501 C CA . PRO A 1 66 ? -19.938 13.562 -13.969 1 87.44 66 PRO A CA 1
ATOM 502 C C . PRO A 1 66 ? -19.719 15 -14.43 1 87.44 66 PRO A C 1
ATOM 504 O O . PRO A 1 66 ? -19.969 15.938 -13.664 1 87.44 66 PRO A O 1
ATOM 507 N N . ARG A 1 67 ? -19.531 15.156 -15.578 1 79.12 67 ARG A N 1
ATOM 508 C CA . ARG A 1 67 ? -19.594 16.438 -16.281 1 79.12 67 ARG A CA 1
ATOM 509 C C . ARG A 1 67 ? -18.578 17.422 -15.734 1 79.12 67 ARG A C 1
ATOM 511 O O . ARG A 1 67 ? -18.922 18.562 -15.438 1 79.12 67 ARG A O 1
ATOM 518 N N . THR A 1 68 ? -17.359 17.234 -15.531 1 81.5 68 THR A N 1
ATOM 519 C CA . THR A 1 68 ? -16.156 18.047 -15.383 1 81.5 68 THR A CA 1
ATOM 520 C C . THR A 1 68 ? -16.062 18.625 -13.977 1 81.5 68 THR A C 1
ATOM 522 O O . THR A 1 68 ? -15.484 19.688 -13.766 1 81.5 68 THR A O 1
ATOM 525 N N . TRP A 1 69 ? -16.734 18.188 -13.094 1 90.12 69 TRP A N 1
ATOM 526 C CA . TRP A 1 69 ? -16.547 18.656 -11.719 1 90.12 69 TRP A CA 1
ATOM 527 C C . TRP A 1 69 ? -16.297 17.484 -10.781 1 90.12 69 TRP A C 1
ATOM 529 O O . TRP A 1 69 ? -16.328 16.328 -11.195 1 90.12 69 TRP A O 1
ATOM 539 N N . ALA A 1 70 ? -15.812 17.828 -9.688 1 96.94 70 ALA A N 1
ATOM 540 C CA . ALA A 1 70 ? -15.508 16.891 -8.602 1 96.94 70 ALA A CA 1
ATOM 541 C C . ALA A 1 70 ? -15.812 17.516 -7.242 1 96.94 70 ALA A C 1
ATOM 543 O O . ALA A 1 70 ? -16.266 18.672 -7.164 1 96.94 70 ALA A O 1
ATOM 544 N N . VAL A 1 71 ? -15.727 16.719 -6.23 1 97.69 71 VAL A N 1
ATOM 545 C CA . VAL A 1 71 ? -15.945 17.25 -4.891 1 97.69 71 VAL A CA 1
ATOM 546 C C . VAL A 1 71 ? -14.789 16.859 -3.975 1 97.69 71 VAL A C 1
ATOM 548 O O . VAL A 1 71 ? -14.188 15.797 -4.148 1 97.69 71 VAL A O 1
ATOM 551 N N . VAL A 1 72 ? -14.445 17.766 -3.129 1 97.81 72 VAL A N 1
ATOM 552 C CA . VAL A 1 72 ? -13.516 17.391 -2.072 1 97.81 72 VAL A CA 1
ATOM 553 C C . VAL A 1 72 ? -14.094 16.219 -1.267 1 97.81 72 VAL A C 1
ATOM 555 O O . VAL A 1 72 ? -15.242 16.281 -0.818 1 97.81 72 VAL A O 1
ATOM 558 N N . ARG A 1 73 ? -13.32 15.227 -1.062 1 96.5 73 ARG A N 1
ATOM 559 C CA . ARG A 1 73 ? -13.805 14.008 -0.419 1 96.5 73 ARG A CA 1
ATOM 560 C C . ARG A 1 73 ? -14.211 14.273 1.026 1 96.5 73 ARG A C 1
ATOM 562 O O . ARG A 1 73 ? -13.516 15 1.747 1 96.5 73 ARG A O 1
ATOM 569 N N . GLU A 1 74 ? -15.344 13.742 1.415 1 96 74 GLU A N 1
ATOM 570 C CA . GLU A 1 74 ? -15.734 13.633 2.816 1 96 74 GLU A CA 1
ATOM 571 C C . GLU A 1 74 ? -15.398 12.25 3.373 1 96 74 GLU A C 1
ATOM 573 O O . GLU A 1 74 ? -16 11.25 2.967 1 96 74 GLU A O 1
ATOM 578 N N . PHE A 1 75 ? -14.484 12.25 4.242 1 94.62 75 PHE A N 1
ATOM 579 C CA . PHE A 1 75 ? -14.086 10.969 4.809 1 94.62 75 PHE A CA 1
ATOM 580 C C . PHE A 1 75 ? -15.094 10.492 5.848 1 94.62 75 PHE A C 1
ATOM 582 O O . PHE A 1 75 ? -15.383 11.211 6.805 1 94.62 75 PHE A O 1
ATOM 589 N N . THR A 1 76 ? -15.633 9.336 5.621 1 93.88 76 THR A N 1
ATOM 590 C CA . THR A 1 76 ? -16.547 8.719 6.57 1 93.88 76 THR A CA 1
ATOM 591 C C . THR A 1 76 ? -15.781 8.094 7.734 1 93.88 76 THR A C 1
ATOM 593 O O . THR A 1 76 ? -14.562 7.922 7.664 1 93.88 76 THR A O 1
ATOM 596 N N . PRO A 1 77 ? -16.469 7.754 8.797 1 94 77 PRO A N 1
ATOM 597 C CA . PRO A 1 77 ? -15.805 7.039 9.891 1 94 77 PRO A CA 1
ATOM 598 C C . PRO A 1 77 ? -15.133 5.746 9.43 1 94 77 PRO A C 1
ATOM 600 O O . PRO A 1 77 ? -14.055 5.395 9.922 1 94 77 PRO A O 1
ATOM 603 N N . SER A 1 78 ? -15.75 5.074 8.492 1 95.19 78 SER A N 1
ATOM 604 C CA . SER A 1 78 ? -15.156 3.848 7.965 1 95.19 78 SER A CA 1
ATOM 605 C C . SER A 1 78 ? -13.883 4.137 7.184 1 95.19 78 SER A C 1
ATOM 607 O O . SER A 1 78 ? -12.906 3.393 7.281 1 95.19 78 SER A O 1
ATOM 609 N N . ASP A 1 79 ? -13.875 5.262 6.426 1 94.44 79 ASP A N 1
ATOM 610 C CA . ASP A 1 79 ? -12.664 5.68 5.727 1 94.44 79 ASP A CA 1
ATOM 611 C C . ASP A 1 79 ? -11.516 5.91 6.703 1 94.44 79 ASP A C 1
ATOM 613 O O . ASP A 1 79 ? -10.391 5.488 6.457 1 94.44 79 ASP A O 1
ATOM 617 N N . ILE A 1 80 ? -11.859 6.555 7.719 1 94.75 80 ILE A N 1
ATOM 618 C CA . ILE A 1 80 ? -10.859 6.945 8.703 1 94.75 80 ILE A CA 1
ATOM 619 C C . ILE A 1 80 ? -10.328 5.707 9.422 1 94.75 80 ILE A C 1
ATOM 621 O O . ILE A 1 80 ? -9.125 5.574 9.641 1 94.75 80 ILE A O 1
ATOM 625 N N . ALA A 1 81 ? -11.211 4.781 9.773 1 95.25 81 ALA A N 1
ATOM 626 C CA . ALA A 1 81 ? -10.805 3.537 10.422 1 95.25 81 ALA A CA 1
ATOM 627 C C . ALA A 1 81 ? -9.898 2.717 9.508 1 95.25 81 ALA A C 1
ATOM 629 O O . ALA A 1 81 ? -8.867 2.199 9.953 1 95.25 81 ALA A O 1
ATOM 630 N N . ASP A 1 82 ? -10.266 2.613 8.25 1 96.62 82 ASP A N 1
ATOM 631 C CA . ASP A 1 82 ? -9.453 1.899 7.273 1 96.62 82 ASP A CA 1
ATOM 632 C C . ASP A 1 82 ? -8.055 2.504 7.18 1 96.62 82 ASP A C 1
ATOM 634 O O . ASP A 1 82 ? -7.055 1.777 7.195 1 96.62 82 ASP A O 1
ATOM 638 N N . LEU A 1 83 ? -8.031 3.771 7.09 1 95.94 83 LEU A N 1
ATOM 639 C CA . LEU A 1 83 ? -6.773 4.492 6.961 1 95.94 83 LEU A CA 1
ATOM 640 C C . LEU A 1 83 ? -5.906 4.297 8.203 1 95.94 83 LEU A C 1
ATOM 642 O O . LEU A 1 83 ? -4.695 4.094 8.094 1 95.94 83 LEU A O 1
ATOM 646 N N . ALA A 1 84 ? -6.504 4.363 9.359 1 95.5 84 ALA A N 1
ATOM 647 C CA . ALA A 1 84 ? -5.77 4.207 10.617 1 95.5 84 ALA A CA 1
ATOM 648 C C . ALA A 1 84 ? -5.164 2.811 10.727 1 95.5 84 ALA A C 1
ATOM 650 O O . ALA A 1 84 ? -4.027 2.654 11.18 1 95.5 84 ALA A O 1
ATOM 651 N N . GLU A 1 85 ? -5.898 1.784 10.312 1 96.62 85 GLU A N 1
ATOM 652 C CA . GLU A 1 85 ? -5.414 0.408 10.359 1 96.62 85 GLU A CA 1
ATOM 653 C C . GLU A 1 85 ? -4.219 0.214 9.438 1 96.62 85 GLU A C 1
ATOM 655 O O . GLU A 1 85 ? -3.197 -0.344 9.836 1 96.62 85 GLU A O 1
ATOM 660 N N . VAL A 1 86 ? -4.309 0.702 8.234 1 97.25 86 VAL A N 1
ATOM 661 C CA . VAL A 1 86 ? -3.234 0.579 7.254 1 97.25 86 VAL A CA 1
ATOM 662 C C . VAL A 1 86 ? -2.029 1.4 7.707 1 97.25 86 VAL A C 1
ATOM 664 O O . VAL A 1 86 ? -0.89 0.933 7.637 1 97.25 86 VAL A O 1
ATOM 667 N N . ARG A 1 87 ? -2.268 2.598 8.148 1 96.69 87 ARG A N 1
ATOM 668 C CA . ARG A 1 87 ? -1.205 3.436 8.695 1 96.69 87 ARG A CA 1
ATOM 669 C C . ARG A 1 87 ? -0.441 2.705 9.789 1 96.69 87 ARG A C 1
ATOM 671 O O . ARG A 1 87 ? 0.792 2.725 9.812 1 96.69 87 ARG A O 1
ATOM 678 N N . GLY A 1 88 ? -1.2 2.111 10.688 1 96.56 88 GLY A N 1
ATOM 679 C CA . GLY A 1 88 ? -0.556 1.407 11.789 1 96.56 88 GLY A CA 1
ATOM 680 C C . GLY A 1 88 ? 0.454 0.375 11.32 1 96.56 88 GLY A C 1
ATOM 681 O O . GLY A 1 88 ? 1.57 0.314 11.844 1 96.56 88 GLY A O 1
ATOM 682 N N . ALA A 1 89 ? 0.086 -0.385 10.367 1 96.69 89 ALA A N 1
ATOM 683 C CA . ALA A 1 89 ? 0.952 -1.449 9.867 1 96.69 89 ALA A CA 1
ATOM 684 C C . ALA A 1 89 ? 2.141 -0.875 9.102 1 96.69 89 ALA A C 1
ATOM 686 O O . ALA A 1 89 ? 3.287 -1.26 9.344 1 96.69 89 ALA A O 1
ATOM 687 N N . LEU A 1 90 ? 1.917 0.048 8.234 1 97.12 90 LEU A N 1
ATOM 688 C CA . LEU A 1 90 ? 2.961 0.556 7.355 1 97.12 90 LEU A CA 1
ATOM 689 C C . LEU A 1 90 ? 3.924 1.46 8.117 1 97.12 90 LEU A C 1
ATOM 691 O O . LEU A 1 90 ? 5.133 1.426 7.879 1 97.12 90 LEU A O 1
ATOM 695 N N . GLU A 1 91 ? 3.404 2.275 8.992 1 97.5 91 GLU A N 1
ATOM 696 C CA . GLU A 1 91 ? 4.281 3.182 9.727 1 97.5 91 GLU A CA 1
ATOM 697 C C . GLU A 1 91 ? 5.16 2.42 10.719 1 97.5 91 GLU A C 1
ATOM 699 O O . GLU A 1 91 ? 6.316 2.787 10.938 1 97.5 91 GLU A O 1
ATOM 704 N N . ALA A 1 92 ? 4.59 1.364 11.344 1 97.62 92 ALA A N 1
ATOM 705 C CA . ALA A 1 92 ? 5.43 0.532 12.203 1 97.62 92 ALA A CA 1
ATOM 706 C C . ALA A 1 92 ? 6.637 -0.006 11.438 1 97.62 92 ALA A C 1
ATOM 708 O O . ALA A 1 92 ? 7.77 0.089 11.906 1 97.62 92 ALA A O 1
ATOM 709 N N . LEU A 1 93 ? 6.391 -0.503 10.273 1 98.06 93 LEU A N 1
ATOM 710 C CA . LEU A 1 93 ? 7.465 -1.005 9.422 1 98.06 93 LEU A CA 1
ATOM 711 C C . LEU A 1 93 ? 8.406 0.122 9.016 1 98.06 93 LEU A C 1
ATOM 713 O O . LEU A 1 93 ? 9.625 -0.026 9.102 1 98.06 93 LEU A O 1
ATOM 717 N N . THR A 1 94 ? 7.848 1.229 8.594 1 98.5 94 THR A N 1
ATOM 718 C CA . THR A 1 94 ? 8.609 2.355 8.062 1 98.5 94 THR A CA 1
ATOM 719 C C . THR A 1 94 ? 9.586 2.889 9.109 1 98.5 94 THR A C 1
ATOM 721 O O . THR A 1 94 ? 10.773 3.066 8.82 1 98.5 94 THR A O 1
ATOM 724 N N . PHE A 1 95 ? 9.102 3.113 10.266 1 98.81 95 PHE A N 1
ATOM 725 C CA . PHE A 1 95 ? 9.945 3.678 11.312 1 98.81 95 PHE A CA 1
ATOM 726 C C . PHE A 1 95 ? 11.016 2.682 11.734 1 98.81 95 PHE A C 1
ATOM 728 O O . PHE A 1 95 ? 12.156 3.066 11.992 1 98.81 95 PHE A O 1
ATOM 735 N N . ARG A 1 96 ? 10.656 1.418 11.836 1 98.56 96 ARG A N 1
ATOM 736 C CA . ARG A 1 96 ? 11.641 0.392 12.164 1 98.56 96 ARG A CA 1
ATOM 737 C C . ARG A 1 96 ? 12.773 0.366 11.141 1 98.56 96 ARG A C 1
ATOM 739 O O . ARG A 1 96 ? 13.945 0.391 11.5 1 98.56 96 ARG A O 1
ATOM 746 N N . LEU A 1 97 ? 12.398 0.353 9.867 1 98.69 97 LEU A N 1
ATOM 747 C CA . LEU A 1 97 ? 13.391 0.309 8.805 1 98.69 97 LEU A CA 1
ATOM 748 C C . LEU A 1 97 ? 14.25 1.572 8.805 1 98.69 97 LEU A C 1
ATOM 750 O O . LEU A 1 97 ? 15.461 1.507 8.586 1 98.69 97 LEU A O 1
ATOM 754 N N . ALA A 1 98 ? 13.586 2.699 9.023 1 98.69 98 ALA A N 1
ATOM 755 C CA . ALA A 1 98 ? 14.328 3.959 9.062 1 98.69 98 ALA A CA 1
ATOM 756 C C . ALA A 1 98 ? 15.391 3.939 10.156 1 98.69 98 ALA A C 1
ATOM 758 O O . ALA A 1 98 ? 16.484 4.453 9.969 1 98.69 98 ALA A O 1
ATOM 759 N N . ALA A 1 99 ? 15.055 3.369 11.305 1 98.62 99 ALA A N 1
ATOM 760 C CA . ALA A 1 99 ? 16.016 3.258 12.398 1 98.62 99 ALA A CA 1
ATOM 761 C C . ALA A 1 99 ? 17.156 2.326 12.023 1 98.62 99 ALA A C 1
ATOM 763 O O . ALA A 1 99 ? 18.328 2.617 12.312 1 98.62 99 ALA A O 1
ATOM 764 N N . GLN A 1 100 ? 16.859 1.241 11.367 1 98.44 100 GLN A N 1
ATOM 765 C CA . GLN A 1 100 ? 17.844 0.237 10.992 1 98.44 100 GLN A CA 1
ATOM 766 C C . GLN A 1 100 ? 18.797 0.771 9.914 1 98.44 100 GLN A C 1
ATOM 768 O O . GLN A 1 100 ? 19.969 0.392 9.867 1 98.44 100 GLN A O 1
ATOM 773 N N . ARG A 1 101 ? 18.266 1.675 9.07 1 98.19 101 ARG A N 1
ATOM 774 C CA . ARG A 1 101 ? 18.984 2.018 7.848 1 98.19 101 ARG A CA 1
ATOM 775 C C . ARG A 1 101 ? 19.406 3.482 7.852 1 98.19 101 ARG A C 1
ATOM 777 O O . ARG A 1 101 ? 19.875 4.004 6.836 1 98.19 101 ARG A O 1
ATOM 784 N N . ARG A 1 102 ? 19.188 4.145 8.922 1 95.81 102 ARG A N 1
ATOM 785 C CA . ARG A 1 102 ? 19.406 5.586 8.977 1 95.81 102 ARG A CA 1
ATOM 786 C C . ARG A 1 102 ? 20.797 5.945 8.492 1 95.81 102 ARG A C 1
ATOM 788 O O . ARG A 1 102 ? 21.734 5.148 8.633 1 95.81 102 ARG A O 1
ATOM 795 N N . HIS A 1 103 ? 20.922 7.062 7.922 1 97.38 103 HIS A N 1
ATOM 796 C CA . HIS A 1 103 ? 22.156 7.672 7.449 1 97.38 103 HIS A CA 1
ATOM 797 C C . HIS A 1 103 ? 22.156 9.18 7.688 1 97.38 103 HIS A C 1
ATOM 799 O O . HIS A 1 103 ? 21.109 9.766 7.984 1 97.38 103 HIS A O 1
ATOM 805 N N . ARG A 1 104 ? 23.219 9.766 7.539 1 97.56 104 ARG A N 1
ATOM 806 C CA . ARG A 1 104 ? 23.422 11.141 7.984 1 97.56 104 ARG A CA 1
ATOM 807 C C . ARG A 1 104 ? 22.516 12.109 7.23 1 97.56 104 ARG A C 1
ATOM 809 O O . ARG A 1 104 ? 21.859 12.961 7.84 1 97.56 104 ARG A O 1
ATOM 816 N N . ALA A 1 105 ? 22.453 12.016 5.965 1 98.12 105 ALA A N 1
ATOM 817 C CA . ALA A 1 105 ? 21.641 12.93 5.164 1 98.12 105 ALA A CA 1
ATOM 818 C C . ALA A 1 105 ? 20.172 12.836 5.539 1 98.12 105 ALA A C 1
ATOM 820 O O . ALA A 1 105 ? 19.469 13.852 5.617 1 98.12 105 ALA A O 1
ATOM 821 N N . GLY A 1 106 ? 19.719 11.617 5.762 1 98.19 106 GLY A N 1
ATOM 822 C CA . GLY A 1 106 ? 18.328 11.43 6.188 1 98.19 106 GLY A CA 1
ATOM 823 C C . GLY A 1 106 ? 18.047 11.992 7.566 1 98.19 106 GLY A C 1
ATOM 824 O O . GLY A 1 106 ? 17.016 12.617 7.785 1 98.19 106 GLY A O 1
ATOM 825 N N . LEU A 1 107 ? 18.984 11.82 8.492 1 98.56 107 LEU A N 1
ATOM 826 C CA . LEU A 1 107 ? 18.828 12.359 9.836 1 98.56 107 LEU A CA 1
ATOM 827 C C . LEU A 1 107 ? 18.812 13.883 9.82 1 98.56 107 LEU A C 1
ATOM 829 O O . LEU A 1 107 ? 18.062 14.508 10.57 1 98.56 107 LEU A O 1
ATOM 833 N N . ASP A 1 108 ? 19.641 14.414 8.969 1 98.69 108 ASP A N 1
ATOM 834 C CA . ASP A 1 108 ? 19.672 15.867 8.852 1 98.69 108 ASP A CA 1
ATOM 835 C C . ASP A 1 108 ? 18.328 16.406 8.352 1 98.69 108 ASP A C 1
ATOM 837 O O . ASP A 1 108 ? 17.812 17.391 8.891 1 98.69 108 ASP A O 1
ATOM 841 N N . GLN A 1 109 ? 17.844 15.781 7.344 1 98.56 109 GLN A N 1
ATOM 842 C CA . GLN A 1 109 ? 16.531 16.188 6.82 1 98.56 109 GLN A CA 1
ATOM 843 C C . GLN A 1 109 ? 15.438 16 7.863 1 98.56 109 GLN A C 1
ATOM 845 O O . GLN A 1 109 ? 14.562 16.859 8.008 1 98.56 109 GLN A O 1
ATOM 850 N N . LEU A 1 110 ? 15.477 14.914 8.562 1 98.75 110 LEU A N 1
ATOM 851 C CA . LEU A 1 110 ? 14.484 14.617 9.586 1 98.75 110 LEU A CA 1
ATOM 852 C C . LEU A 1 110 ? 14.555 15.641 10.719 1 98.75 110 LEU A C 1
ATOM 854 O O . LEU A 1 110 ? 13.516 16.094 11.211 1 98.75 110 LEU A O 1
ATOM 858 N N . ARG A 1 111 ? 15.727 16 11.07 1 98.69 111 ARG A N 1
ATOM 859 C CA . ARG A 1 111 ? 15.922 17.016 12.102 1 98.69 111 ARG A CA 1
ATOM 860 C C . ARG A 1 111 ? 15.344 18.359 11.664 1 98.69 111 ARG A C 1
ATOM 862 O O . ARG A 1 111 ? 14.68 19.031 12.445 1 98.69 111 ARG A O 1
ATOM 869 N N . SER A 1 112 ? 15.664 18.703 10.469 1 98.69 112 SER A N 1
ATOM 870 C CA . SER A 1 112 ? 15.172 19.969 9.938 1 98.69 112 SER A CA 1
ATOM 871 C C . SER A 1 112 ? 13.648 20.031 9.969 1 98.69 112 SER A C 1
ATOM 873 O O . SER A 1 112 ? 13.07 21.047 10.375 1 98.69 112 SER A O 1
ATOM 875 N N . THR A 1 113 ? 13 18.969 9.531 1 98.31 113 THR A N 1
ATOM 876 C CA . THR A 1 113 ? 11.539 18.922 9.531 1 98.31 113 THR A CA 1
ATOM 877 C C . THR A 1 113 ? 10.992 18.953 10.953 1 98.31 113 THR A C 1
ATOM 879 O O . THR A 1 113 ? 9.992 19.625 11.219 1 98.31 113 THR A O 1
ATOM 882 N N . LEU A 1 114 ? 11.664 18.281 11.875 1 98.75 114 LEU A N 1
ATOM 883 C CA . LEU A 1 114 ? 11.258 18.25 13.273 1 98.75 114 LEU A CA 1
ATOM 884 C C . LEU A 1 114 ? 11.359 19.641 13.891 1 98.75 114 LEU A C 1
ATOM 886 O O . LEU A 1 114 ? 10.461 20.078 14.609 1 98.75 114 LEU A O 1
ATOM 890 N N . GLU A 1 115 ? 12.469 20.312 13.617 1 98.81 115 GLU A N 1
ATOM 891 C CA . GLU A 1 115 ? 12.664 21.656 14.156 1 98.81 115 GLU A CA 1
ATOM 892 C C . GLU A 1 115 ? 11.594 22.609 13.641 1 98.81 115 GLU A C 1
ATOM 894 O O . GLU A 1 115 ? 11.094 23.453 14.398 1 98.81 115 GLU A O 1
ATOM 899 N N . GLU A 1 116 ? 11.289 22.484 12.375 1 98.75 116 GLU A N 1
ATOM 900 C CA . GLU A 1 116 ? 10.195 23.281 11.82 1 98.75 116 GLU A CA 1
ATOM 901 C C . GLU A 1 116 ? 8.875 22.984 12.539 1 98.75 116 GLU A C 1
ATOM 903 O O . GLU A 1 116 ? 8.117 23.906 12.859 1 98.75 116 GLU A O 1
ATOM 908 N N . GLU A 1 117 ? 8.586 21.734 12.82 1 98.56 117 GLU A N 1
ATOM 909 C CA . GLU A 1 117 ? 7.359 21.344 13.508 1 98.56 117 GLU A CA 1
ATOM 910 C C . GLU A 1 117 ? 7.305 21.922 14.922 1 98.56 117 GLU A C 1
ATOM 912 O O . GLU A 1 117 ? 6.297 22.5 15.32 1 98.56 117 GLU A O 1
ATOM 917 N N . LEU A 1 118 ? 8.406 21.781 15.578 1 98.75 118 LEU A N 1
ATOM 918 C CA . LEU A 1 118 ? 8.492 22.266 16.953 1 98.75 118 LEU A CA 1
ATOM 919 C C . LEU A 1 118 ? 8.297 23.766 17 1 98.75 118 LEU A C 1
ATOM 921 O O . LEU A 1 118 ? 7.535 24.281 17.844 1 98.75 118 LEU A O 1
ATOM 925 N N . GLN A 1 119 ? 8.945 24.453 16.141 1 98.75 119 GLN A N 1
ATOM 926 C CA . GLN A 1 119 ? 8.836 25.906 16.109 1 98.75 119 GLN A CA 1
ATOM 927 C C . GLN A 1 119 ? 7.406 26.344 15.797 1 98.75 119 GLN A C 1
ATOM 929 O O . GLN A 1 119 ? 6.859 27.234 16.453 1 98.75 119 GLN A O 1
ATOM 934 N N . ALA A 1 120 ? 6.824 25.719 14.805 1 98.44 120 ALA A N 1
ATOM 935 C CA . ALA A 1 120 ? 5.457 26.062 14.414 1 98.44 120 ALA A CA 1
ATOM 936 C C . ALA A 1 120 ? 4.469 25.719 15.531 1 98.44 120 ALA A C 1
ATOM 938 O O . ALA A 1 120 ? 3.539 26.484 15.797 1 98.44 120 ALA A O 1
ATOM 939 N N . ALA A 1 121 ? 4.66 24.594 16.188 1 98.19 121 ALA A N 1
ATOM 940 C CA . ALA A 1 121 ? 3.789 24.203 17.281 1 98.19 121 ALA A CA 1
ATOM 941 C C . ALA A 1 121 ? 3.861 25.203 18.438 1 98.19 121 ALA A C 1
ATOM 943 O O . ALA A 1 121 ? 2.832 25.594 18.984 1 98.19 121 ALA A O 1
ATOM 944 N N . ARG A 1 122 ? 5.059 25.625 18.75 1 98.31 122 ARG A N 1
ATOM 945 C CA . ARG A 1 122 ? 5.258 26.594 19.812 1 98.31 122 ARG A CA 1
ATOM 946 C C . ARG A 1 122 ? 4.586 27.922 19.484 1 98.31 122 ARG A C 1
ATOM 948 O O . ARG A 1 122 ? 4.051 28.594 20.359 1 98.31 122 ARG A O 1
ATOM 955 N N . ALA A 1 123 ? 4.621 28.234 18.234 1 98.19 123 ALA A N 1
ATOM 956 C CA . ALA A 1 123 ? 4.055 29.5 17.766 1 98.19 123 ALA A CA 1
ATOM 957 C C . ALA A 1 123 ? 2.541 29.391 17.594 1 98.19 123 ALA A C 1
ATOM 959 O O . ALA A 1 123 ? 1.872 30.391 17.297 1 98.19 123 ALA A O 1
ATOM 960 N N . GLY A 1 124 ? 2.014 28.234 17.688 1 96.5 124 GLY A N 1
ATOM 961 C CA . GLY A 1 124 ? 0.588 28.016 17.5 1 96.5 124 GLY A CA 1
ATOM 962 C C . GLY A 1 124 ? 0.16 28.078 16.047 1 96.5 124 GLY A C 1
ATOM 963 O O . GLY A 1 124 ? -1.018 28.297 15.75 1 96.5 124 GLY A O 1
ATOM 964 N N . ASP A 1 125 ? 1.107 27.984 15.195 1 96.88 125 ASP A N 1
ATOM 965 C CA . ASP A 1 125 ? 0.821 27.953 13.766 1 96.88 125 ASP A CA 1
ATOM 966 C C . ASP A 1 125 ? 0.412 26.547 13.328 1 96.88 125 ASP A C 1
ATOM 968 O O . ASP A 1 125 ? 1.253 25.75 12.898 1 96.88 125 ASP A O 1
ATOM 972 N N . ALA A 1 126 ? -0.861 26.312 13.383 1 95.56 126 ALA A N 1
ATOM 973 C CA . ALA A 1 126 ? -1.399 24.969 13.18 1 95.56 126 ALA A CA 1
ATOM 974 C C . ALA A 1 126 ? -1.086 24.453 11.781 1 95.56 126 ALA A C 1
ATOM 976 O O . ALA A 1 126 ? -0.671 23.297 11.609 1 95.56 126 ALA A O 1
ATOM 977 N N . VAL A 1 127 ? -1.249 25.25 10.781 1 95.06 127 VAL A N 1
ATOM 978 C CA . VAL A 1 127 ? -1.04 24.859 9.398 1 95.06 127 VAL A CA 1
ATOM 979 C C . VAL A 1 127 ? 0.412 24.422 9.195 1 95.06 127 VAL A C 1
ATOM 981 O O . VAL A 1 127 ? 0.678 23.312 8.727 1 95.06 127 VAL A O 1
ATOM 984 N N . ARG A 1 128 ? 1.301 25.219 9.609 1 96.5 128 ARG A N 1
ATOM 985 C CA . ARG A 1 128 ? 2.719 24.938 9.43 1 96.5 128 ARG A CA 1
ATOM 986 C C . ARG A 1 128 ? 3.137 23.719 10.25 1 96.5 128 ARG A C 1
ATOM 988 O O . ARG A 1 128 ? 3.922 22.891 9.789 1 96.5 128 ARG A O 1
ATOM 995 N N . ALA A 1 129 ? 2.646 23.594 11.477 1 97.62 129 ALA A N 1
ATOM 996 C CA . ALA A 1 129 ? 2.99 22.469 12.344 1 97.62 129 ALA A CA 1
ATOM 997 C C . ALA A 1 129 ? 2.525 21.141 11.742 1 97.62 129 ALA A C 1
ATOM 999 O O . ALA A 1 129 ? 3.281 20.172 11.711 1 97.62 129 ALA A O 1
ATOM 1000 N N . ARG A 1 130 ? 1.335 21.141 11.211 1 96.31 130 ARG A N 1
ATOM 1001 C CA . ARG A 1 130 ? 0.768 19.922 10.648 1 96.31 130 ARG A CA 1
ATOM 1002 C C . ARG A 1 130 ? 1.478 19.531 9.352 1 96.31 130 ARG A C 1
ATOM 1004 O O . ARG A 1 130 ? 1.708 18.359 9.094 1 96.31 130 ARG A O 1
ATOM 1011 N N . ARG A 1 131 ? 1.814 20.516 8.547 1 96.12 131 ARG A N 1
ATOM 1012 C CA . ARG A 1 131 ? 2.58 20.234 7.336 1 96.12 131 ARG A CA 1
ATOM 1013 C C . ARG A 1 131 ? 3.941 19.641 7.672 1 96.12 131 ARG A C 1
ATOM 1015 O O . ARG A 1 131 ? 4.367 18.656 7.051 1 96.12 131 ARG A O 1
ATOM 1022 N N . ALA A 1 132 ? 4.574 20.219 8.648 1 97.75 132 ALA A N 1
ATOM 1023 C CA . ALA A 1 132 ? 5.887 19.719 9.062 1 97.75 132 ALA A CA 1
ATOM 1024 C C . ALA A 1 132 ? 5.781 18.312 9.656 1 97.75 132 ALA A C 1
ATOM 1026 O O . ALA A 1 132 ? 6.664 17.484 9.445 1 97.75 132 ALA A O 1
ATOM 1027 N N . ALA A 1 133 ? 4.73 18.078 10.406 1 97.69 133 ALA A N 1
ATOM 1028 C CA . ALA A 1 133 ? 4.492 16.734 10.938 1 97.69 133 ALA A CA 1
ATOM 1029 C C . ALA A 1 133 ? 4.352 15.719 9.805 1 97.69 133 ALA A C 1
ATOM 1031 O O . ALA A 1 133 ? 4.922 14.625 9.875 1 97.69 133 ALA A O 1
ATOM 1032 N N . ALA A 1 134 ? 3.625 16.031 8.82 1 96.94 134 ALA A N 1
ATOM 1033 C CA . ALA A 1 134 ? 3.475 15.164 7.66 1 96.94 134 ALA A CA 1
ATOM 1034 C C . ALA A 1 134 ? 4.812 14.953 6.953 1 96.94 134 ALA A C 1
ATOM 1036 O O . ALA A 1 134 ? 5.137 13.836 6.551 1 96.94 134 ALA A O 1
ATOM 1037 N N . ASP A 1 135 ? 5.547 16.031 6.809 1 97.69 135 ASP A N 1
ATOM 1038 C CA . ASP A 1 135 ? 6.867 15.945 6.195 1 97.69 135 ASP A CA 1
ATOM 1039 C C . ASP A 1 135 ? 7.781 15.016 6.992 1 97.69 135 ASP A C 1
ATOM 1041 O O . ASP A 1 135 ? 8.609 14.305 6.418 1 97.69 135 ASP A O 1
ATOM 1045 N N . PHE A 1 136 ? 7.641 15.016 8.352 1 98.69 136 PHE A N 1
ATOM 1046 C CA . PHE A 1 136 ? 8.414 14.125 9.219 1 98.69 136 PHE A CA 1
ATOM 1047 C C . PHE A 1 136 ? 8.18 12.672 8.852 1 98.69 136 PHE A C 1
ATOM 1049 O O . PHE A 1 136 ? 9.125 11.93 8.586 1 98.69 136 PHE A O 1
ATOM 1056 N N . HIS A 1 137 ? 6.941 12.281 8.664 1 98.31 137 HIS A N 1
ATOM 1057 C CA . HIS A 1 137 ? 6.59 10.906 8.32 1 98.31 137 HIS A CA 1
ATOM 1058 C C . HIS A 1 137 ? 7.082 10.555 6.918 1 98.31 137 HIS A C 1
ATOM 1060 O O . HIS A 1 137 ? 7.559 9.438 6.684 1 98.31 137 HIS A O 1
ATOM 1066 N N . GLU A 1 138 ? 7.012 11.484 5.984 1 97.44 138 GLU A N 1
ATOM 1067 C CA . GLU A 1 138 ? 7.477 11.234 4.625 1 97.44 138 GLU A CA 1
ATOM 1068 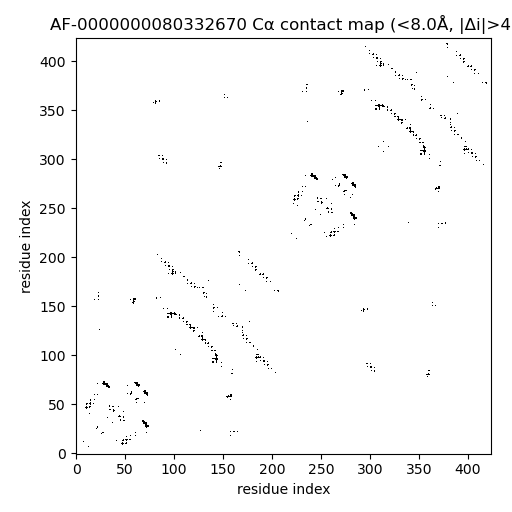C C . GLU A 1 138 ? 8.992 11.078 4.578 1 97.44 138 GLU A C 1
ATOM 1070 O O . GLU A 1 138 ? 9.516 10.258 3.82 1 97.44 138 GLU A O 1
ATOM 1075 N N . THR A 1 139 ? 9.656 11.906 5.398 1 98.25 139 THR A N 1
ATOM 1076 C CA . THR A 1 139 ? 11.109 11.766 5.48 1 98.25 139 THR A CA 1
ATOM 1077 C C . THR A 1 139 ? 11.484 10.398 6.043 1 98.25 139 THR A C 1
ATOM 1079 O O . THR A 1 139 ? 12.398 9.742 5.539 1 98.25 139 THR A O 1
ATOM 1082 N N . VAL A 1 140 ? 10.797 9.969 7.082 1 98.69 140 VAL A N 1
ATOM 1083 C CA . VAL A 1 140 ? 11.039 8.648 7.648 1 98.69 140 VAL A CA 1
ATOM 1084 C C . VAL A 1 140 ? 10.812 7.574 6.582 1 98.69 140 VAL A C 1
ATOM 1086 O O . VAL A 1 140 ? 11.586 6.621 6.48 1 98.69 140 VAL A O 1
ATOM 1089 N N . THR A 1 141 ? 9.781 7.711 5.816 1 98.12 141 THR A N 1
ATOM 1090 C CA . THR A 1 141 ? 9.492 6.762 4.742 1 98.12 141 THR A CA 1
ATOM 1091 C C . THR A 1 141 ? 10.664 6.68 3.766 1 98.12 141 THR A C 1
ATOM 1093 O O . THR A 1 141 ? 11.062 5.586 3.363 1 98.12 141 THR A O 1
ATOM 1096 N N . SER A 1 142 ? 11.18 7.836 3.4 1 97.62 142 SER A N 1
ATOM 1097 C CA . SER A 1 142 ? 12.328 7.859 2.502 1 97.62 142 SER A CA 1
ATOM 1098 C C . SER A 1 142 ? 13.539 7.168 3.133 1 97.62 142 SER A C 1
ATOM 1100 O O . SER A 1 142 ? 14.273 6.449 2.455 1 97.62 142 SER A O 1
ATOM 1102 N N . MET A 1 143 ? 13.688 7.34 4.398 1 98.12 143 MET A N 1
ATOM 1103 C CA . MET A 1 143 ? 14.828 6.781 5.121 1 98.12 143 MET A CA 1
ATOM 1104 C C . MET A 1 143 ? 14.703 5.27 5.254 1 98.12 143 MET A C 1
ATOM 1106 O O . MET A 1 143 ? 15.695 4.578 5.5 1 98.12 143 MET A O 1
ATOM 1110 N N . ALA A 1 144 ? 13.492 4.789 5.215 1 98.38 144 ALA A N 1
ATOM 1111 C CA . ALA A 1 144 ? 13.266 3.346 5.293 1 98.38 144 ALA A CA 1
ATOM 1112 C C . ALA A 1 144 ? 13.953 2.619 4.145 1 98.38 144 ALA A C 1
ATOM 1114 O O . ALA A 1 144 ? 14.164 1.403 4.203 1 98.38 144 ALA A O 1
ATOM 1115 N N . ALA A 1 145 ? 14.18 3.328 3.039 1 97.81 145 ALA A N 1
ATOM 1116 C CA . ALA A 1 145 ? 14.922 2.812 1.891 1 97.81 145 ALA A CA 1
ATOM 1117 C C . ALA A 1 145 ? 14.289 1.531 1.356 1 97.81 145 ALA A C 1
ATOM 1119 O O . ALA A 1 145 ? 14.984 0.541 1.119 1 97.81 145 ALA A O 1
ATOM 1120 N N . ASN A 1 146 ? 13.062 1.472 1.33 1 98.19 146 ASN A N 1
ATOM 1121 C CA . ASN A 1 146 ? 12.25 0.455 0.674 1 98.19 146 ASN A CA 1
ATOM 1122 C C . ASN A 1 146 ? 11.438 1.042 -0.481 1 98.19 146 ASN A C 1
ATOM 1124 O O . ASN A 1 146 ? 10.492 1.803 -0.261 1 98.19 146 ASN A O 1
ATOM 1128 N N . GLU A 1 147 ? 11.789 0.681 -1.648 1 95.75 147 GLU A N 1
ATOM 1129 C CA . GLU A 1 147 ? 11.227 1.316 -2.836 1 95.75 147 GLU A CA 1
ATOM 1130 C C . GLU A 1 147 ? 9.734 1.036 -2.955 1 95.75 147 GLU A C 1
ATOM 1132 O O . GLU A 1 147 ? 8.961 1.913 -3.348 1 95.75 147 GLU A O 1
ATOM 1137 N N . LEU A 1 148 ? 9.352 -0.15 -2.646 1 95.5 148 LEU A N 1
ATOM 1138 C CA . LEU A 1 148 ? 7.934 -0.481 -2.715 1 95.5 148 LEU A CA 1
ATOM 1139 C C . LEU A 1 148 ? 7.141 0.303 -1.675 1 95.5 148 LEU A C 1
ATOM 1141 O O . LEU A 1 148 ? 6.047 0.792 -1.962 1 95.5 148 LEU A O 1
ATOM 1145 N N . LEU A 1 149 ? 7.656 0.434 -0.489 1 96.19 149 LEU A N 1
ATOM 1146 C CA . LEU A 1 149 ? 7.016 1.225 0.554 1 96.19 149 LEU A CA 1
ATOM 1147 C C . LEU A 1 149 ? 6.82 2.668 0.101 1 96.19 149 LEU A C 1
ATOM 1149 O O . LEU A 1 149 ? 5.754 3.252 0.313 1 96.19 149 LEU A O 1
ATOM 1153 N N . SER A 1 150 ? 7.855 3.227 -0.515 1 95.5 150 SER A N 1
ATOM 1154 C CA . SER A 1 150 ? 7.773 4.582 -1.047 1 95.5 150 SER A CA 1
ATOM 1155 C C . SER A 1 150 ? 6.703 4.688 -2.129 1 95.5 150 SER A C 1
ATOM 1157 O O . SER A 1 150 ? 5.961 5.668 -2.182 1 95.5 150 SER A O 1
ATOM 1159 N N . GLU A 1 151 ? 6.648 3.713 -2.932 1 92.56 151 GLU A N 1
ATOM 1160 C CA . GLU A 1 151 ? 5.641 3.664 -3.986 1 92.56 151 GLU A CA 1
ATOM 1161 C C . GLU A 1 151 ? 4.23 3.629 -3.4 1 92.56 151 GLU A C 1
ATOM 1163 O O . GLU A 1 151 ? 3.365 4.402 -3.811 1 92.56 151 GLU A O 1
ATOM 1168 N N . LEU A 1 152 ? 3.98 2.773 -2.439 1 93.25 152 LEU A N 1
ATOM 1169 C CA . LEU A 1 152 ? 2.666 2.635 -1.824 1 93.25 152 LEU A CA 1
ATOM 1170 C C . LEU A 1 152 ? 2.283 3.902 -1.067 1 93.25 152 LEU A C 1
ATOM 1172 O O . LEU A 1 152 ? 1.129 4.332 -1.112 1 93.25 152 LEU A O 1
ATOM 1176 N N . ALA A 1 153 ? 3.293 4.453 -0.391 1 92.19 153 ALA A N 1
ATOM 1177 C CA . ALA A 1 153 ? 3.043 5.695 0.335 1 92.19 153 ALA A CA 1
ATOM 1178 C C . ALA A 1 153 ? 2.566 6.797 -0.608 1 92.19 153 ALA A C 1
ATOM 1180 O O . ALA A 1 153 ? 1.733 7.625 -0.235 1 92.19 153 ALA A O 1
ATOM 1181 N N . GLY A 1 154 ? 3.102 6.82 -1.819 1 89.44 154 GLY A N 1
ATOM 1182 C CA . GLY A 1 154 ? 2.682 7.789 -2.818 1 89.44 154 GLY A CA 1
ATOM 1183 C C . GLY A 1 154 ? 1.211 7.68 -3.174 1 89.44 154 GLY A C 1
ATOM 1184 O O . GLY A 1 154 ? 0.564 8.688 -3.48 1 89.44 154 GLY A O 1
ATOM 1185 N N . THR A 1 155 ? 0.642 6.523 -3.037 1 86.81 155 THR A N 1
ATOM 1186 C CA . THR A 1 155 ? -0.742 6.27 -3.424 1 86.81 155 THR A CA 1
ATOM 1187 C C . THR A 1 155 ? -1.707 6.867 -2.402 1 86.81 155 THR A C 1
ATOM 1189 O O . THR A 1 155 ? -2.814 7.281 -2.754 1 86.81 155 THR A O 1
ATOM 1192 N N . PHE A 1 156 ? -1.273 6.934 -1.163 1 90.06 156 PHE A N 1
ATOM 1193 C CA . PHE A 1 156 ? -2.227 7.453 -0.187 1 90.06 156 PHE A CA 1
ATOM 1194 C C . PHE A 1 156 ? -1.617 8.602 0.606 1 90.06 156 PHE A C 1
ATOM 1196 O O . PHE A 1 156 ? -2.004 8.844 1.751 1 90.06 156 PHE A O 1
ATOM 1203 N N . ARG A 1 157 ? -0.656 9.242 0.01 1 91.25 157 ARG A N 1
ATOM 1204 C CA . ARG A 1 157 ? 0.056 10.344 0.653 1 91.25 157 ARG A CA 1
ATOM 1205 C C . ARG A 1 157 ? -0.91 11.438 1.094 1 91.25 157 ARG A C 1
ATOM 1207 O O . ARG A 1 157 ? -0.867 11.883 2.242 1 91.25 157 ARG A O 1
ATOM 1214 N N . SER A 1 158 ? -1.791 11.852 0.25 1 94.81 158 SER A N 1
ATOM 1215 C CA . SER A 1 158 ? -2.699 12.961 0.546 1 94.81 158 SER A CA 1
ATOM 1216 C C . SER A 1 158 ? -3.707 12.57 1.623 1 94.81 158 SER A C 1
ATOM 1218 O O . SER A 1 158 ? -4.055 13.391 2.477 1 94.81 158 SER A O 1
ATOM 1220 N N . ARG A 1 159 ? -4.168 11.344 1.595 1 95 159 ARG A N 1
ATOM 1221 C CA . ARG A 1 159 ? -5.062 10.867 2.645 1 95 159 ARG A CA 1
ATOM 1222 C C . ARG A 1 159 ? -4.352 10.828 3.992 1 95 159 ARG A C 1
ATOM 1224 O O . ARG A 1 159 ? -4.934 11.18 5.02 1 95 159 ARG A O 1
ATOM 1231 N N . MET A 1 160 ? -3.129 10.453 3.906 1 94.25 160 MET A N 1
ATOM 1232 C CA . MET A 1 160 ? -2.33 10.438 5.129 1 94.25 160 MET A CA 1
ATOM 1233 C C . MET A 1 160 ? -2.111 11.852 5.656 1 94.25 160 MET A C 1
ATOM 1235 O O . MET A 1 160 ? -2.279 12.102 6.852 1 94.25 160 MET A O 1
ATOM 1239 N N . ARG A 1 161 ? -1.772 12.742 4.773 1 95.25 161 ARG A N 1
ATOM 1240 C CA . ARG A 1 161 ? -1.591 14.133 5.191 1 95.25 161 ARG A CA 1
ATOM 1241 C C . ARG A 1 161 ? -2.879 14.695 5.781 1 95.25 161 ARG A C 1
ATOM 1243 O O . ARG A 1 161 ? -2.844 15.438 6.766 1 95.25 161 ARG A O 1
ATOM 1250 N N . TRP A 1 162 ? -3.959 14.414 5.168 1 95 162 TRP A N 1
ATOM 1251 C CA . TRP A 1 162 ? -5.246 14.836 5.711 1 95 162 TRP A CA 1
ATOM 1252 C C . TRP A 1 162 ? -5.445 14.289 7.125 1 95 162 TRP A C 1
ATOM 1254 O O . TRP A 1 162 ? -5.793 15.039 8.039 1 95 162 TRP A O 1
ATOM 1264 N N . LEU A 1 163 ? -5.227 13.016 7.305 1 94.06 163 LEU A N 1
ATOM 1265 C CA . LEU A 1 163 ? -5.41 12.367 8.602 1 94.06 163 LEU A CA 1
ATOM 1266 C C . LEU A 1 163 ? -4.516 13.008 9.656 1 94.06 163 LEU A C 1
ATOM 1268 O O . LEU A 1 163 ? -4.969 13.297 10.766 1 94.06 163 LEU A O 1
ATOM 1272 N N . LEU A 1 164 ? -3.299 13.266 9.289 1 92.12 164 LEU A N 1
ATOM 1273 C CA . LEU A 1 164 ? -2.332 13.859 10.203 1 92.12 164 LEU A CA 1
ATOM 1274 C C . LEU A 1 164 ? -2.707 15.305 10.531 1 92.12 164 LEU A C 1
ATOM 1276 O O . LEU A 1 164 ? -2.307 15.836 11.57 1 92.12 164 LEU A O 1
ATOM 1280 N N . GLY A 1 165 ? -3.463 15.875 9.727 1 91.31 165 GLY A N 1
ATOM 1281 C CA . GLY A 1 165 ? -3.93 17.234 9.93 1 91.31 165 GLY A CA 1
ATOM 1282 C C . GLY A 1 165 ? -5.09 17.328 10.898 1 91.31 165 GLY A C 1
ATOM 1283 O O . GLY A 1 165 ? -5.492 18.438 11.289 1 91.31 165 GLY A O 1
ATOM 1284 N N . GLN A 1 166 ? -5.566 16.219 11.312 1 88.69 166 GLN A N 1
ATOM 1285 C CA . GLN A 1 166 ? -6.762 16.219 12.156 1 88.69 166 GLN A CA 1
ATOM 1286 C C . GLN A 1 166 ? -6.395 16.359 13.633 1 88.69 166 GLN A C 1
ATOM 1288 O O . GLN A 1 166 ? -7.273 16.5 14.484 1 88.69 166 GLN A O 1
ATOM 1293 N N . TYR A 1 167 ? -5.148 16.391 13.93 1 87.06 167 TYR A N 1
ATOM 1294 C CA . TYR A 1 167 ? -4.742 16.406 15.328 1 87.06 167 TYR A CA 1
ATOM 1295 C C . TYR A 1 167 ? -4.676 17.828 15.859 1 87.06 167 TYR A C 1
ATOM 1297 O O . TYR A 1 167 ? -4.148 18.719 15.195 1 87.06 167 TYR A O 1
ATOM 1305 N N . ASP A 1 168 ? -5.148 18.016 17.125 1 86.25 168 ASP A N 1
ATOM 1306 C CA . ASP A 1 168 ? -5.309 19.359 17.672 1 86.25 168 ASP A CA 1
ATOM 1307 C C . ASP A 1 168 ? -4.148 19.719 18.594 1 86.25 168 ASP A C 1
ATOM 1309 O O . ASP A 1 168 ? -3.785 20.891 18.734 1 86.25 168 ASP A O 1
ATOM 1313 N N . ASP A 1 169 ? -3.643 18.703 19.266 1 94.06 169 ASP A N 1
ATOM 1314 C CA . ASP A 1 169 ? -2.553 19 20.203 1 94.06 169 ASP A CA 1
ATOM 1315 C C . ASP A 1 169 ? -1.208 19.016 19.469 1 94.06 169 ASP A C 1
ATOM 1317 O O . ASP A 1 169 ? -0.476 18.016 19.484 1 94.06 169 ASP A O 1
ATOM 1321 N N . LEU A 1 170 ? -0.818 20.156 18.953 1 96.5 170 LEU A N 1
ATOM 1322 C CA . LEU A 1 170 ? 0.352 20.328 18.094 1 96.5 170 LEU A CA 1
ATOM 1323 C C . LEU A 1 170 ? 1.632 19.984 18.844 1 96.5 170 LEU A C 1
ATOM 1325 O O . LEU A 1 170 ? 2.49 19.266 18.328 1 96.5 170 LEU A O 1
ATOM 1329 N N . MET A 1 171 ? 1.663 20.438 20.062 1 97.5 171 MET A N 1
ATOM 1330 C CA . MET A 1 171 ? 2.898 20.25 20.828 1 97.5 171 MET A CA 1
ATOM 1331 C C . MET A 1 171 ? 3.062 18.797 21.25 1 97.5 171 MET A C 1
ATOM 1333 O O . MET A 1 171 ? 4.18 18.281 21.266 1 97.5 171 MET A O 1
ATOM 1337 N N . ALA A 1 172 ? 1.993 18.141 21.625 1 96.94 172 ALA A N 1
ATOM 1338 C CA . ALA A 1 172 ? 2.061 16.734 21.969 1 96.94 172 ALA A CA 1
ATOM 1339 C C . ALA A 1 172 ? 2.58 15.898 20.812 1 96.94 172 ALA A C 1
ATOM 1341 O O . ALA A 1 172 ? 3.424 15.016 21 1 96.94 172 ALA A O 1
ATOM 1342 N N . ILE A 1 173 ? 2.092 16.172 19.656 1 97.31 173 ILE A N 1
ATOM 1343 C CA . ILE A 1 173 ? 2.529 15.453 18.453 1 97.31 173 ILE A CA 1
ATOM 1344 C C . ILE A 1 173 ? 4.008 15.727 18.203 1 97.31 173 ILE A C 1
ATOM 1346 O O . ILE A 1 173 ? 4.785 14.797 17.953 1 97.31 173 ILE A O 1
ATOM 1350 N N . ALA A 1 174 ? 4.398 16.984 18.266 1 98.38 174 ALA A N 1
ATOM 1351 C CA . ALA A 1 174 ? 5.785 17.359 18.031 1 98.38 174 ALA A CA 1
ATOM 1352 C C . ALA A 1 174 ? 6.727 16.672 19 1 98.38 174 ALA A C 1
ATOM 1354 O O . ALA A 1 174 ? 7.816 16.234 18.625 1 98.38 174 ALA A O 1
ATOM 1355 N N . ARG A 1 175 ? 6.32 16.562 20.219 1 98.5 175 ARG A N 1
ATOM 1356 C CA . ARG A 1 175 ? 7.141 15.922 21.234 1 98.5 175 ARG A CA 1
ATOM 1357 C C . ARG A 1 175 ? 7.285 14.43 20.953 1 98.5 175 ARG A C 1
ATOM 1359 O O . ARG A 1 175 ? 8.344 13.844 21.188 1 98.5 175 ARG A O 1
ATOM 1366 N N . GLU A 1 176 ? 6.219 13.836 20.531 1 98.44 176 GLU A N 1
ATOM 1367 C CA . GLU A 1 176 ? 6.297 12.43 20.141 1 98.44 176 GLU A CA 1
ATOM 1368 C C . GLU A 1 176 ? 7.277 12.227 18.984 1 98.44 176 GLU A C 1
ATOM 1370 O O . GLU A 1 176 ? 8.07 11.281 18.984 1 98.44 176 GLU A O 1
ATOM 1375 N N . HIS A 1 177 ? 7.203 13.148 17.984 1 98.75 177 HIS A N 1
ATOM 1376 C CA . HIS A 1 177 ? 8.133 13.055 16.859 1 98.75 177 HIS A CA 1
ATOM 1377 C C . HIS A 1 177 ? 9.57 13.297 17.328 1 98.75 177 HIS A C 1
ATOM 1379 O O . HIS A 1 177 ? 10.5 12.672 16.812 1 98.75 177 HIS A O 1
ATOM 1385 N N . GLU A 1 178 ? 9.711 14.156 18.297 1 98.88 178 GLU A N 1
ATOM 1386 C CA . GLU A 1 178 ? 11.039 14.406 18.844 1 98.88 178 GLU A CA 1
ATOM 1387 C C . GLU A 1 178 ? 11.617 13.148 19.484 1 98.88 178 GLU A C 1
ATOM 1389 O O . GLU A 1 178 ? 12.781 12.82 19.281 1 98.88 178 GLU A O 1
ATOM 1394 N N . ALA A 1 179 ? 10.805 12.5 20.281 1 98.88 179 ALA A N 1
ATOM 1395 C CA . ALA A 1 179 ? 11.234 11.25 20.906 1 98.88 179 ALA A CA 1
ATOM 1396 C C . ALA A 1 179 ? 11.586 10.203 19.844 1 98.88 179 ALA A C 1
ATOM 1398 O O . ALA A 1 179 ? 12.586 9.492 19.984 1 98.88 179 ALA A O 1
ATOM 1399 N N . LEU A 1 180 ? 10.828 10.109 18.812 1 98.88 180 LEU A N 1
ATOM 1400 C CA . LEU A 1 180 ? 11.07 9.164 17.734 1 98.88 180 LEU A CA 1
ATOM 1401 C C . LEU A 1 180 ? 12.367 9.5 17 1 98.88 180 LEU A C 1
ATOM 1403 O O . LEU A 1 180 ? 13.156 8.609 16.672 1 98.88 180 LEU A O 1
ATOM 1407 N N . TYR A 1 181 ? 12.547 10.797 16.75 1 98.88 181 TYR A N 1
ATOM 1408 C CA . TYR A 1 181 ? 13.797 11.211 16.125 1 98.88 181 TYR A CA 1
ATOM 1409 C C . TYR A 1 181 ? 15 10.727 16.938 1 98.88 181 TYR A C 1
ATOM 1411 O O . TYR A 1 181 ? 15.945 10.164 16.375 1 98.88 181 TYR A O 1
ATOM 1419 N N . GLY A 1 182 ? 14.953 10.992 18.234 1 98.81 182 GLY A N 1
ATOM 1420 C CA . GLY A 1 182 ? 16.047 10.57 19.078 1 98.81 182 GLY A CA 1
ATOM 1421 C C . GLY A 1 182 ? 16.328 9.078 19.016 1 98.81 182 GLY A C 1
ATOM 1422 O O . GLY A 1 182 ? 17.469 8.656 18.891 1 98.81 182 GLY A O 1
ATOM 1423 N N . ALA A 1 183 ? 15.273 8.297 19.094 1 98.88 183 ALA A N 1
ATOM 1424 C CA . ALA A 1 183 ? 15.414 6.844 19.047 1 98.88 183 ALA A CA 1
ATOM 1425 C C . ALA A 1 183 ? 15.977 6.395 17.703 1 98.88 183 ALA A C 1
ATOM 1427 O O . ALA A 1 183 ? 16.797 5.469 17.641 1 98.88 183 ALA A O 1
ATOM 1428 N N . ILE A 1 184 ? 15.57 7 16.562 1 98.88 184 ILE A N 1
ATOM 1429 C CA . ILE A 1 184 ? 16.078 6.68 15.242 1 98.88 184 ILE A CA 1
ATOM 1430 C C . ILE A 1 184 ? 17.562 7.047 15.156 1 98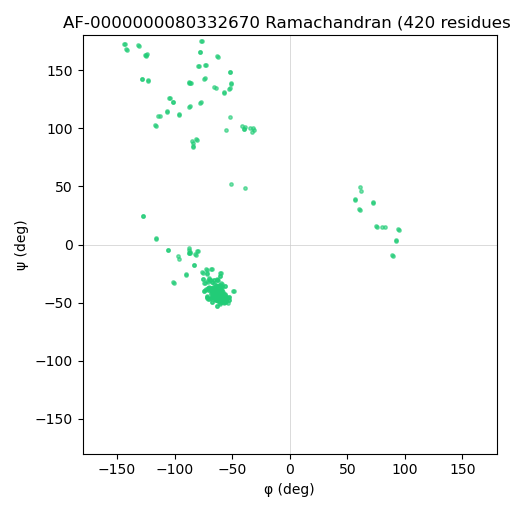.88 184 ILE A C 1
ATOM 1432 O O . ILE A 1 184 ? 18.375 6.262 14.656 1 98.88 184 ILE A O 1
ATOM 1436 N N . ALA A 1 185 ? 17.875 8.234 15.633 1 98.56 185 ALA A N 1
ATOM 1437 C CA . ALA A 1 185 ? 19.25 8.711 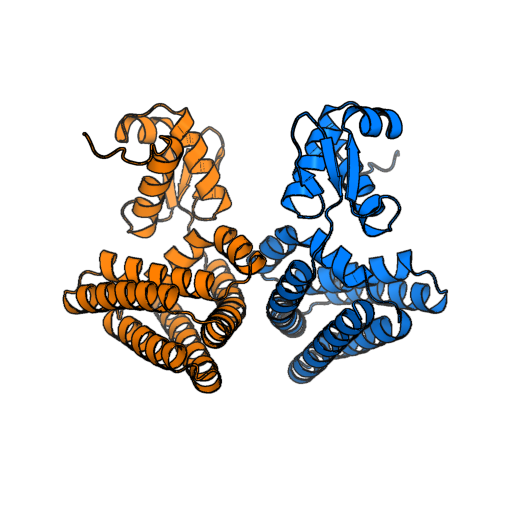15.594 1 98.56 185 ALA A CA 1
ATOM 1438 C C . ALA A 1 185 ? 20.172 7.773 16.359 1 98.56 185 ALA A C 1
ATOM 1440 O O . ALA A 1 185 ? 21.312 7.559 15.953 1 98.56 185 ALA A O 1
ATOM 1441 N N . ASP A 1 186 ? 19.672 7.191 17.406 1 98.12 186 ASP A N 1
ATOM 1442 C CA . ASP A 1 186 ? 20.453 6.309 18.25 1 98.12 186 ASP A CA 1
ATOM 1443 C C . ASP A 1 186 ? 20.422 4.871 17.734 1 98.12 186 ASP A C 1
ATOM 1445 O O . ASP A 1 186 ? 21.062 3.982 18.312 1 98.12 186 ASP A O 1
ATOM 1449 N N . ARG A 1 187 ? 19.625 4.621 16.75 1 97.88 187 ARG A N 1
ATOM 1450 C CA . ARG A 1 187 ? 19.438 3.295 16.172 1 97.88 187 ARG A CA 1
ATOM 1451 C C . ARG A 1 187 ? 18.891 2.324 17.219 1 97.88 187 ARG A C 1
ATOM 1453 O O . ARG A 1 187 ? 19.297 1.158 17.266 1 97.88 187 ARG A O 1
ATOM 1460 N N . ASP A 1 188 ? 18.188 2.877 18.094 1 98.44 188 ASP A N 1
ATOM 1461 C CA . ASP A 1 188 ? 17.531 2.051 19.094 1 98.44 188 ASP A CA 1
ATOM 1462 C C . ASP A 1 188 ? 16.203 1.508 18.562 1 98.44 188 ASP A C 1
ATOM 1464 O O . ASP A 1 188 ? 15.133 2.012 18.922 1 98.44 188 ASP A O 1
ATOM 1468 N N . VAL A 1 189 ? 16.25 0.435 17.859 1 98.5 189 VAL A N 1
ATOM 1469 C CA . VAL A 1 189 ? 15.117 -0.107 17.109 1 98.5 189 VAL A CA 1
ATOM 1470 C C . VAL A 1 189 ? 14.023 -0.536 18.094 1 98.5 189 VAL A C 1
ATOM 1472 O O . VAL A 1 189 ? 12.836 -0.313 17.828 1 98.5 189 VAL A O 1
ATOM 1475 N N . ALA A 1 190 ? 14.398 -1.107 19.156 1 98.44 190 ALA A N 1
ATOM 1476 C CA . ALA A 1 190 ? 13.406 -1.546 20.141 1 98.44 190 ALA A CA 1
ATOM 1477 C C . ALA A 1 190 ? 12.617 -0.361 20.688 1 98.44 190 ALA A C 1
ATOM 1479 O O . ALA A 1 190 ? 11.398 -0.43 20.828 1 98.44 190 ALA A O 1
ATOM 1480 N N . LEU A 1 191 ? 13.352 0.666 21.016 1 98.75 191 LEU A N 1
ATOM 1481 C CA . LEU A 1 191 ? 12.688 1.861 21.516 1 98.75 191 LEU A CA 1
ATOM 1482 C C . LEU A 1 191 ? 11.812 2.488 20.438 1 98.75 191 LEU A C 1
ATOM 1484 O O . LEU A 1 191 ? 10.727 2.99 20.719 1 98.75 191 LEU A O 1
ATOM 1488 N N . VAL A 1 192 ? 12.227 2.518 19.188 1 98.81 192 VAL A N 1
ATOM 1489 C CA . VAL A 1 192 ? 11.43 3.033 18.078 1 98.81 192 VAL A CA 1
ATOM 1490 C C . VAL A 1 192 ? 10.117 2.258 17.984 1 98.81 192 VAL A C 1
ATOM 1492 O O . VAL A 1 192 ? 9.039 2.854 17.859 1 98.81 192 VAL A O 1
ATOM 1495 N N . ASP A 1 193 ? 10.219 0.919 18.062 1 98.38 193 ASP A N 1
ATOM 1496 C CA . ASP A 1 193 ? 9.023 0.085 18 1 98.38 193 ASP A CA 1
ATOM 1497 C C . ASP A 1 193 ? 8.023 0.471 19.078 1 98.38 193 ASP A C 1
ATOM 1499 O O . ASP A 1 193 ? 6.828 0.592 18.812 1 98.38 193 ASP A O 1
ATOM 1503 N N . GLU A 1 194 ? 8.523 0.698 20.219 1 98.56 194 GLU A N 1
ATOM 1504 C CA . GLU A 1 194 ? 7.676 1.076 21.344 1 98.56 194 GLU A CA 1
ATOM 1505 C C . GLU A 1 194 ? 7.062 2.457 21.125 1 98.56 194 GLU A C 1
ATOM 1507 O O . GLU A 1 194 ? 5.855 2.641 21.312 1 98.56 194 GLU A O 1
ATOM 1512 N N . LEU A 1 195 ? 7.879 3.412 20.781 1 98.75 195 LEU A N 1
ATOM 1513 C CA . LEU A 1 195 ? 7.434 4.793 20.625 1 98.75 195 LEU A CA 1
ATOM 1514 C C . LEU A 1 195 ? 6.441 4.926 19.484 1 98.75 195 LEU A C 1
ATOM 1516 O O . LEU A 1 195 ? 5.465 5.672 19.578 1 98.75 195 LEU A O 1
ATOM 1520 N N . VAL A 1 196 ? 6.688 4.23 18.391 1 98.56 196 VAL A N 1
ATOM 1521 C CA . VAL A 1 196 ? 5.785 4.305 17.234 1 98.56 196 VAL A CA 1
ATOM 1522 C C . VAL A 1 196 ? 4.434 3.691 17.609 1 98.56 196 VAL A C 1
ATOM 1524 O O . VAL A 1 196 ? 3.385 4.219 17.234 1 98.56 196 VAL A O 1
ATOM 1527 N N . SER A 1 197 ? 4.492 2.566 18.281 1 97.88 197 SER A N 1
ATOM 1528 C CA . SER A 1 197 ? 3.252 1.942 18.734 1 97.88 197 SER A CA 1
ATOM 1529 C C . SER A 1 197 ? 2.434 2.898 19.594 1 97.88 197 SER A C 1
ATOM 1531 O O . SER A 1 197 ? 1.229 3.059 19.375 1 97.88 197 SER A O 1
ATOM 1533 N N . THR A 1 198 ? 3.059 3.553 20.531 1 97.81 198 THR A N 1
ATOM 1534 C CA . THR A 1 198 ? 2.398 4.516 21.406 1 97.81 198 THR A CA 1
ATOM 1535 C C . THR A 1 198 ? 1.875 5.703 20.609 1 97.81 198 THR A C 1
ATOM 1537 O O . THR A 1 198 ? 0.739 6.141 20.797 1 97.81 198 THR A O 1
ATOM 1540 N N . HIS A 1 199 ? 2.686 6.242 19.719 1 97.44 199 HIS A N 1
ATOM 1541 C CA . HIS A 1 199 ? 2.33 7.367 18.859 1 97.44 199 HIS A CA 1
ATOM 1542 C C . HIS A 1 199 ? 1.078 7.066 18.047 1 97.44 199 HIS A C 1
ATOM 1544 O O . HIS A 1 199 ? 0.159 7.887 17.984 1 97.44 199 HIS A O 1
ATOM 1550 N N . LEU A 1 200 ? 1.013 5.879 17.469 1 96.12 200 LEU A N 1
ATOM 1551 C CA . LEU A 1 200 ? -0.107 5.465 16.641 1 96.12 200 LEU A CA 1
ATOM 1552 C C . LEU A 1 200 ? -1.355 5.223 17.484 1 96.12 200 LEU A C 1
ATOM 1554 O O . LEU A 1 200 ? -2.469 5.531 17.047 1 96.12 200 LEU A O 1
ATOM 1558 N N . GLU A 1 201 ? -1.165 4.691 18.641 1 94.81 201 GLU A N 1
ATOM 1559 C CA . GLU A 1 201 ? -2.289 4.477 19.547 1 94.81 201 GLU A CA 1
ATOM 1560 C C . GLU A 1 201 ? -2.887 5.801 20.016 1 94.81 201 GLU A C 1
ATOM 1562 O O . GLU A 1 201 ? -4.109 5.961 20.031 1 94.81 201 GLU A O 1
ATOM 1567 N N . ASN A 1 202 ? -1.996 6.691 20.406 1 93.62 202 ASN A N 1
ATOM 1568 C CA . ASN A 1 202 ? -2.453 8.023 20.781 1 93.62 202 ASN A CA 1
ATOM 1569 C C . ASN A 1 202 ? -3.244 8.688 19.656 1 93.62 202 ASN A C 1
ATOM 1571 O O . ASN A 1 202 ? -4.277 9.312 19.906 1 93.62 202 ASN A O 1
ATOM 1575 N N . SER A 1 203 ? -2.705 8.539 18.469 1 91.69 203 SER A N 1
ATOM 1576 C CA . SER A 1 203 ? -3.354 9.117 17.297 1 91.69 203 SER A CA 1
ATOM 1577 C C . SER A 1 203 ? -4.742 8.523 17.094 1 91.69 203 SER A C 1
ATOM 1579 O O . SER A 1 203 ? -5.688 9.25 16.766 1 91.69 203 SER A O 1
ATOM 1581 N N . ARG A 1 204 ? -4.887 7.254 17.25 1 90.06 204 ARG A N 1
ATOM 1582 C CA . ARG A 1 204 ? -6.176 6.594 17.094 1 90.06 204 ARG A CA 1
ATOM 1583 C C . ARG A 1 204 ? -7.18 7.094 18.125 1 90.06 204 ARG A C 1
ATOM 1585 O O . ARG A 1 204 ? -8.344 7.34 17.797 1 90.06 204 ARG A O 1
ATOM 1592 N N . HIS A 1 205 ? -6.727 7.289 19.328 1 88.75 205 HIS A N 1
ATOM 1593 C CA . HIS A 1 205 ? -7.586 7.766 20.406 1 88.75 205 HIS A CA 1
ATOM 1594 C C . HIS A 1 205 ? -8.055 9.195 20.141 1 88.75 205 HIS A C 1
ATOM 1596 O O . HIS A 1 205 ? -9.219 9.523 20.375 1 88.75 205 HIS A O 1
ATOM 1602 N N . ALA A 1 206 ? -7.137 9.984 19.703 1 87.81 206 ALA A N 1
ATOM 1603 C CA . ALA A 1 206 ? -7.465 11.375 19.422 1 87.81 206 ALA A CA 1
ATOM 1604 C C . ALA A 1 206 ? -8.508 11.484 18.312 1 87.81 206 ALA A C 1
ATOM 1606 O O . ALA A 1 206 ? -9.398 12.328 18.375 1 87.81 206 ALA A O 1
ATOM 1607 N N . LEU A 1 207 ? -8.383 10.664 17.328 1 85.81 207 LEU A N 1
ATOM 1608 C CA . LEU A 1 207 ? -9.328 10.664 16.203 1 85.81 207 LEU A CA 1
ATOM 1609 C C . LEU A 1 207 ? -10.711 10.219 16.672 1 85.81 207 LEU A C 1
ATOM 1611 O O . LEU A 1 207 ? -11.727 10.758 16.219 1 85.81 207 LEU A O 1
ATOM 1615 N N . ALA A 1 208 ? -10.727 9.273 17.562 1 82.62 208 ALA A N 1
ATOM 1616 C CA . ALA A 1 208 ? -11.992 8.766 18.094 1 82.62 208 ALA A CA 1
ATOM 1617 C C . ALA A 1 208 ? -12.695 9.82 18.938 1 82.62 208 ALA A C 1
ATOM 1619 O O . ALA A 1 208 ? -13.93 9.906 18.938 1 82.62 208 ALA A O 1
ATOM 1620 N N . ALA A 1 209 ? -11.953 10.617 19.578 1 77.06 209 ALA A N 1
ATOM 1621 C CA . ALA A 1 209 ? -12.5 11.656 20.453 1 77.06 209 ALA A CA 1
ATOM 1622 C C . ALA A 1 209 ? -13.102 12.797 19.641 1 77.06 209 ALA A C 1
ATOM 1624 O O . ALA A 1 209 ? -14.047 13.453 20.078 1 77.06 209 ALA A O 1
ATOM 1625 N N . HIS A 1 210 ? -12.539 13.062 18.531 1 71.56 210 HIS A N 1
ATOM 1626 C CA . HIS A 1 210 ? -13.016 14.133 17.656 1 71.56 210 HIS A CA 1
ATOM 1627 C C . HIS A 1 210 ? -14.336 13.758 17 1 71.56 210 HIS A C 1
ATOM 1629 O O . HIS A 1 210 ? -15.094 14.625 16.578 1 71.56 210 HIS A O 1
ATOM 1635 N N . ARG A 1 211 ? -14.648 12.469 16.906 1 64.94 211 ARG A N 1
ATOM 1636 C CA . ARG A 1 211 ? -15.852 12.031 16.188 1 64.94 211 ARG A CA 1
ATOM 1637 C C . ARG A 1 211 ? -17 11.805 17.172 1 64.94 211 ARG A C 1
ATOM 1639 O O . ARG A 1 211 ? -18.156 11.648 16.75 1 64.94 211 ARG A O 1
ATOM 1646 N N . ARG A 1 212 ? -16.781 11.812 18.516 1 49.72 212 ARG A N 1
ATOM 1647 C CA . ARG A 1 212 ? -17.875 11.828 19.484 1 49.72 212 ARG A CA 1
ATOM 1648 C C . ARG A 1 212 ? -18.438 13.234 19.656 1 49.72 212 ARG A C 1
ATOM 1650 O O . ARG A 1 212 ? -17.688 14.219 19.531 1 49.72 212 ARG A O 1
ATOM 1657 N N . MET B 1 1 ? -30.984 -19.812 -24.359 1 32.16 1 MET B N 1
ATOM 1658 C CA . MET B 1 1 ? -30.531 -18.484 -23.984 1 32.16 1 MET B CA 1
ATOM 1659 C C . MET B 1 1 ? -29.047 -18.484 -23.672 1 32.16 1 MET B C 1
ATOM 1661 O O . MET B 1 1 ? -28.578 -19.266 -22.844 1 32.16 1 MET B O 1
ATOM 1665 N N . ALA B 1 2 ? -28.188 -18.234 -24.641 1 42.03 2 ALA B N 1
ATOM 1666 C CA . ALA B 1 2 ? -26.734 -18.359 -24.547 1 42.03 2 ALA B CA 1
ATOM 1667 C C . ALA B 1 2 ? -26.188 -17.594 -23.344 1 42.03 2 ALA B C 1
ATOM 1669 O O . ALA B 1 2 ? -26.703 -16.531 -23 1 42.03 2 ALA B O 1
ATOM 1670 N N . GLY B 1 3 ? -25.719 -18.188 -22.312 1 42.44 3 GLY B N 1
ATOM 1671 C CA . GLY B 1 3 ? -25.25 -17.625 -21.062 1 42.44 3 GLY B CA 1
ATOM 1672 C C . GLY B 1 3 ? -24.562 -16.281 -21.234 1 42.44 3 GLY B C 1
ATOM 1673 O O . GLY B 1 3 ? -23.812 -16.078 -22.188 1 42.44 3 GLY B O 1
ATOM 1674 N N . SER B 1 4 ? -25.203 -15.156 -20.984 1 43.16 4 SER B N 1
ATOM 1675 C CA . SER B 1 4 ? -24.719 -13.781 -21.062 1 43.16 4 SER B CA 1
ATOM 1676 C C . SER B 1 4 ? -23.281 -13.68 -20.562 1 43.16 4 SER B C 1
ATOM 1678 O O . SER B 1 4 ? -23.031 -13.672 -19.344 1 43.16 4 SER B O 1
ATOM 1680 N N . GLY B 1 5 ? -22.297 -14.406 -20.891 1 45.69 5 GLY B N 1
ATOM 1681 C CA . GLY B 1 5 ? -20.922 -14.32 -20.453 1 45.69 5 GLY B CA 1
ATOM 1682 C C . GLY B 1 5 ? -20.406 -12.898 -20.359 1 45.69 5 GLY B C 1
ATOM 1683 O O . GLY B 1 5 ? -20.672 -12.078 -21.234 1 45.69 5 GLY B O 1
ATOM 1684 N N . LYS B 1 6 ? -20.312 -12.289 -19.125 1 57.06 6 LYS B N 1
ATOM 1685 C CA . LYS B 1 6 ? -19.859 -10.93 -18.844 1 57.06 6 LYS B CA 1
ATOM 1686 C C . LYS B 1 6 ? -18.828 -10.477 -19.859 1 57.06 6 LYS B C 1
ATOM 1688 O O . LYS B 1 6 ? -17.828 -11.164 -20.094 1 57.06 6 LYS B O 1
ATOM 1693 N N . PHE B 1 7 ? -19.172 -9.75 -20.828 1 72.38 7 PHE B N 1
ATOM 1694 C CA . PHE B 1 7 ? -18.328 -9.102 -21.844 1 72.38 7 PHE B CA 1
ATOM 1695 C C . PHE B 1 7 ? -17.062 -8.555 -21.203 1 72.38 7 PHE B C 1
ATOM 1697 O O . PHE B 1 7 ? -17.125 -7.746 -20.281 1 72.38 7 PHE B O 1
ATOM 1704 N N . GLU B 1 8 ? -15.953 -9.328 -21.344 1 79.25 8 GLU B N 1
ATOM 1705 C CA . GLU B 1 8 ? -14.648 -8.828 -20.922 1 79.25 8 GLU B CA 1
ATOM 1706 C C . GLU B 1 8 ? -13.977 -8.039 -22.047 1 79.25 8 GLU B C 1
ATOM 1708 O O . GLU B 1 8 ? -13.781 -8.555 -23.141 1 79.25 8 GLU B O 1
ATOM 1713 N N . PRO B 1 9 ? -13.758 -6.793 -21.719 1 87.56 9 PRO B N 1
ATOM 1714 C CA . PRO B 1 9 ? -13.008 -6.027 -22.719 1 87.56 9 PRO B CA 1
ATOM 1715 C C . PRO B 1 9 ? -11.727 -6.723 -23.156 1 87.56 9 PRO B C 1
ATOM 1717 O O . PRO B 1 9 ? -11.094 -7.422 -22.359 1 87.56 9 PRO B O 1
ATOM 1720 N N . GLU B 1 10 ? -11.484 -6.656 -24.453 1 91.38 10 GLU B N 1
ATOM 1721 C CA . GLU B 1 10 ? -10.32 -7.301 -25.047 1 91.38 10 GLU B CA 1
ATOM 1722 C C . GLU B 1 10 ? -9.047 -6.965 -24.266 1 91.38 10 GLU B C 1
ATOM 1724 O O . GLU B 1 10 ? -8.195 -7.828 -24.062 1 91.38 10 GLU B O 1
ATOM 1729 N N . SER B 1 11 ? -8.906 -5.691 -23.812 1 93 11 SER B N 1
ATOM 1730 C CA . SER B 1 11 ? -7.738 -5.266 -23.047 1 93 11 SER B CA 1
ATOM 1731 C C . SER B 1 11 ? -7.613 -6.051 -21.75 1 93 11 SER B C 1
ATOM 1733 O O . SER B 1 11 ? -6.508 -6.414 -21.344 1 93 11 SER B O 1
ATOM 1735 N N . GLU B 1 12 ? -8.664 -6.355 -21.172 1 94.56 12 GLU B N 1
ATOM 1736 C CA . GLU B 1 12 ? -8.656 -7.105 -19.922 1 94.56 12 GLU B CA 1
ATOM 1737 C C . GLU B 1 12 ? -8.25 -8.562 -20.156 1 94.56 12 GLU B C 1
ATOM 1739 O O . GLU B 1 12 ? -7.484 -9.133 -19.375 1 94.56 12 GLU B O 1
ATOM 1744 N N . ARG B 1 13 ? -8.812 -9.094 -21.156 1 95.06 13 ARG B N 1
ATOM 1745 C CA . ARG B 1 13 ? -8.453 -10.461 -21.516 1 95.06 13 ARG B CA 1
ATOM 1746 C C . ARG B 1 13 ? -6.961 -10.57 -21.828 1 95.06 13 ARG B C 1
ATOM 1748 O O . ARG B 1 13 ? -6.289 -11.492 -21.359 1 95.06 13 ARG B O 1
ATOM 1755 N N . VAL B 1 14 ? -6.453 -9.68 -22.656 1 96.94 14 VAL B N 1
ATOM 1756 C CA . VAL B 1 14 ? -5.043 -9.656 -23.031 1 96.94 14 VAL B CA 1
ATOM 1757 C C . VAL B 1 14 ? -4.176 -9.484 -21.781 1 96.94 14 VAL B C 1
ATOM 1759 O O . VAL B 1 14 ? -3.16 -10.164 -21.625 1 96.94 14 VAL B O 1
ATOM 1762 N N . THR B 1 15 ? -4.586 -8.578 -20.922 1 96.62 15 THR B N 1
ATOM 1763 C CA . THR B 1 15 ? -3.859 -8.344 -19.672 1 96.62 15 THR B CA 1
ATOM 1764 C C . THR B 1 15 ? -3.762 -9.625 -18.844 1 96.62 15 THR B C 1
ATOM 1766 O O . THR B 1 15 ? -2.68 -9.992 -18.391 1 96.62 15 THR B O 1
ATOM 1769 N N . ARG B 1 16 ? -4.875 -10.273 -18.703 1 95.69 16 ARG B N 1
ATOM 1770 C CA . ARG B 1 16 ? -4.914 -11.5 -17.922 1 95.69 16 ARG B CA 1
ATOM 1771 C C . ARG B 1 16 ? -4 -12.562 -18.516 1 95.69 16 ARG B C 1
ATOM 1773 O O . ARG B 1 16 ? -3.246 -13.219 -17.797 1 95.69 16 ARG B O 1
ATOM 1780 N N . GLN B 1 17 ? -4.07 -12.742 -19.766 1 96.62 17 GLN B N 1
ATOM 1781 C CA . GLN B 1 17 ? -3.27 -13.766 -20.438 1 96.62 17 GLN B CA 1
ATOM 1782 C C . GLN B 1 17 ? -1.779 -13.469 -20.297 1 96.62 17 GLN B C 1
ATOM 1784 O O . GLN B 1 17 ? -0.992 -14.359 -19.969 1 96.62 17 GLN B O 1
ATOM 1789 N N . LEU B 1 18 ? -1.406 -12.258 -20.562 1 97.19 18 LEU B N 1
ATOM 1790 C CA . LEU B 1 18 ? 0 -11.883 -20.453 1 97.19 18 LEU B CA 1
ATOM 1791 C C . LEU B 1 18 ? 0.492 -12.031 -19.016 1 97.19 18 LEU B C 1
ATOM 1793 O O . LEU B 1 18 ? 1.602 -12.523 -18.781 1 97.19 18 LEU B O 1
ATOM 1797 N N . ARG B 1 19 ? -0.328 -11.602 -18.109 1 96.81 19 ARG B N 1
ATOM 1798 C CA . ARG B 1 19 ? 0.002 -11.758 -16.703 1 96.81 19 ARG B CA 1
ATOM 1799 C C . ARG B 1 19 ? 0.256 -13.227 -16.359 1 96.81 19 ARG B C 1
ATOM 1801 O O . ARG B 1 19 ? 1.278 -13.562 -15.758 1 96.81 19 ARG B O 1
ATOM 1808 N N . ASP B 1 20 ? -0.669 -14.055 -16.766 1 96.31 20 ASP B N 1
ATOM 1809 C CA . ASP B 1 20 ? -0.546 -15.477 -16.484 1 96.31 20 ASP B CA 1
ATOM 1810 C C . ASP B 1 20 ? 0.705 -16.062 -17.125 1 96.31 20 ASP B C 1
ATOM 1812 O O . ASP B 1 20 ? 1.419 -16.859 -16.516 1 96.31 20 ASP B O 1
ATOM 1816 N N . ASP B 1 21 ? 0.956 -15.648 -18.344 1 96.44 21 ASP B N 1
ATOM 1817 C CA . ASP B 1 21 ? 2.137 -16.141 -19.062 1 96.44 21 ASP B CA 1
ATOM 1818 C C . ASP B 1 21 ? 3.416 -15.773 -18.312 1 96.44 21 ASP B C 1
ATOM 1820 O O . ASP B 1 21 ? 4.355 -16.562 -18.25 1 96.44 21 ASP B O 1
ATOM 1824 N N . ILE B 1 22 ? 3.408 -14.586 -17.781 1 96.81 22 ILE B N 1
ATOM 1825 C CA . ILE B 1 22 ? 4.582 -14.125 -17.047 1 96.81 22 ILE B CA 1
ATOM 1826 C C . ILE B 1 22 ? 4.695 -14.867 -15.719 1 96.81 22 ILE B C 1
ATOM 1828 O O . ILE B 1 22 ? 5.75 -15.406 -15.391 1 96.81 22 ILE B O 1
ATOM 1832 N N . LEU B 1 23 ? 3.639 -14.984 -15.023 1 96.25 23 LEU B N 1
ATOM 1833 C CA . LEU B 1 23 ? 3.635 -15.547 -13.68 1 96.25 23 LEU B CA 1
ATOM 1834 C C . LEU B 1 23 ? 3.877 -17.047 -13.719 1 96.25 23 LEU B C 1
ATOM 1836 O O . LEU B 1 23 ? 4.5 -17.609 -12.812 1 96.25 23 LEU B O 1
ATOM 1840 N N . ASP B 1 24 ? 3.4 -17.672 -14.812 1 93.94 24 ASP B N 1
ATOM 1841 C CA . ASP B 1 24 ? 3.543 -19.125 -14.938 1 93.94 24 ASP B CA 1
ATOM 1842 C C . ASP B 1 24 ? 4.891 -19.484 -15.562 1 93.94 24 ASP B C 1
ATOM 1844 O O . ASP B 1 24 ? 5.227 -20.672 -15.664 1 93.94 24 ASP B O 1
ATOM 1848 N N . GLY B 1 25 ? 5.633 -18.516 -16.016 1 93 25 GLY B N 1
ATOM 1849 C CA . GLY B 1 25 ? 6.977 -18.75 -16.516 1 93 25 GLY B CA 1
ATOM 1850 C C . GLY B 1 25 ? 7.023 -19 -18.016 1 93 25 GLY B C 1
ATOM 1851 O O . GLY B 1 25 ? 8.086 -19.312 -18.562 1 93 25 GLY B O 1
ATOM 1852 N N . VAL B 1 26 ? 5.875 -18.891 -18.625 1 94.56 26 VAL B N 1
ATOM 1853 C CA . VAL B 1 26 ? 5.84 -19.031 -20.078 1 94.56 26 VAL B CA 1
ATOM 1854 C C . VAL B 1 26 ? 6.664 -17.922 -20.719 1 94.56 26 VAL B C 1
ATOM 1856 O O . VAL B 1 26 ? 7.387 -18.172 -21.688 1 94.56 26 VAL B O 1
ATOM 1859 N N . ARG B 1 27 ? 6.57 -16.766 -20.203 1 96 27 ARG B N 1
ATOM 1860 C CA . ARG B 1 27 ? 7.43 -15.641 -20.578 1 96 27 ARG B CA 1
ATOM 1861 C C . ARG B 1 27 ? 8.453 -15.344 -19.484 1 96 27 ARG B C 1
ATOM 1863 O O . ARG B 1 27 ? 8.086 -14.875 -18.406 1 96 27 ARG B O 1
ATOM 1870 N N . LYS B 1 28 ? 9.68 -15.547 -19.797 1 95.81 28 LYS B N 1
ATOM 1871 C CA . LYS B 1 28 ? 10.742 -15.555 -18.797 1 95.81 28 LYS B CA 1
ATOM 1872 C C . LYS B 1 28 ? 11.148 -14.141 -18.406 1 95.81 28 LYS B C 1
ATOM 1874 O O . LYS B 1 28 ? 11.047 -13.219 -19.219 1 95.81 28 LYS B O 1
ATOM 1879 N N . PRO B 1 29 ? 11.656 -14.039 -17.172 1 95.75 29 PRO B N 1
ATOM 1880 C CA . PRO B 1 29 ? 12.219 -12.742 -16.797 1 95.75 29 PRO B CA 1
ATOM 1881 C C . PRO B 1 29 ? 13.242 -12.227 -17.812 1 95.75 29 PRO B C 1
ATOM 1883 O O . PRO B 1 29 ? 14.062 -13 -18.312 1 95.75 29 PRO B O 1
ATOM 1886 N N . GLY B 1 30 ? 13.117 -11.008 -18.141 1 96.56 30 GLY B N 1
ATOM 1887 C CA . GLY B 1 30 ? 14.062 -10.391 -19.062 1 96.56 30 GLY B CA 1
ATOM 1888 C C . GLY B 1 30 ? 13.656 -10.523 -20.516 1 96.56 30 GLY B C 1
ATOM 1889 O O . GLY B 1 30 ? 14.234 -9.875 -21.391 1 96.56 30 GLY B O 1
ATOM 1890 N N . SER B 1 31 ? 12.656 -11.312 -20.797 1 97.06 31 SER B N 1
ATOM 1891 C CA . SER B 1 31 ? 12.25 -11.516 -22.188 1 97.06 31 SER B CA 1
ATOM 1892 C C . SER B 1 31 ? 11.539 -10.289 -22.75 1 97.06 31 SER B C 1
ATOM 1894 O O . SER B 1 31 ? 10.859 -9.57 -22 1 97.06 31 SER B O 1
ATOM 1896 N N . LYS B 1 32 ? 11.594 -10.141 -23.984 1 96.56 32 LYS B N 1
ATOM 1897 C CA . LYS B 1 32 ? 11.055 -8.977 -24.672 1 96.56 32 LYS B CA 1
ATOM 1898 C C . LYS B 1 32 ? 9.562 -9.156 -24.969 1 96.56 32 LYS B C 1
ATOM 1900 O O . LYS B 1 32 ? 9.125 -10.25 -25.344 1 96.56 32 LYS B O 1
ATOM 1905 N N . LEU B 1 33 ? 8.859 -8.109 -24.781 1 97.75 33 LEU B N 1
ATOM 1906 C CA . LEU B 1 33 ? 7.453 -8.008 -25.141 1 97.75 33 LEU B CA 1
ATOM 1907 C C . LEU B 1 33 ? 7.242 -6.934 -26.203 1 97.75 33 LEU B C 1
ATOM 1909 O O . LEU B 1 33 ? 7.227 -5.738 -25.891 1 97.75 33 LEU B O 1
ATOM 1913 N N . VAL B 1 34 ? 7.07 -7.402 -27.391 1 96.69 34 VAL B N 1
ATOM 1914 C CA . VAL B 1 34 ? 6.914 -6.484 -28.516 1 96.69 34 VAL B CA 1
ATOM 1915 C C . VAL B 1 34 ? 5.438 -6.375 -28.891 1 96.69 34 VAL B C 1
ATOM 1917 O O . VAL B 1 34 ? 4.789 -7.379 -29.172 1 96.69 34 VAL B O 1
ATOM 1920 N N . GLU B 1 35 ? 4.941 -5.172 -28.859 1 96.31 35 GLU B N 1
ATOM 1921 C CA . GLU B 1 35 ? 3.512 -4.945 -29.047 1 96.31 35 GLU B CA 1
ATOM 1922 C C . GLU B 1 35 ? 3.012 -5.613 -30.328 1 96.31 35 GLU B C 1
ATOM 1924 O O . GLU B 1 35 ? 2.01 -6.328 -30.297 1 96.31 35 GLU B O 1
ATOM 1929 N N . ARG B 1 36 ? 3.732 -5.477 -31.422 1 95.81 36 ARG B N 1
ATOM 1930 C CA . ARG B 1 36 ? 3.311 -6.016 -32.719 1 95.81 36 ARG B CA 1
ATOM 1931 C C . ARG B 1 36 ? 3.297 -7.539 -32.688 1 95.81 36 ARG B C 1
ATOM 1933 O O . ARG B 1 36 ? 2.365 -8.164 -33.219 1 95.81 36 ARG B O 1
ATOM 1940 N N . GLU B 1 37 ? 4.305 -8.125 -32.125 1 96.94 37 GLU B N 1
ATOM 1941 C CA . GLU B 1 37 ? 4.41 -9.578 -32.062 1 96.94 37 GLU B CA 1
ATOM 1942 C C . GLU B 1 37 ? 3.322 -10.164 -31.172 1 96.94 37 GLU B C 1
ATOM 1944 O O . GLU B 1 37 ? 2.711 -11.18 -31.5 1 96.94 37 GLU B O 1
ATOM 1949 N N . LEU B 1 38 ? 3.104 -9.531 -30.047 1 97.38 38 LEU B N 1
ATOM 1950 C CA . LEU B 1 38 ? 2.08 -9.984 -29.109 1 97.38 38 LEU B CA 1
ATOM 1951 C C . LEU B 1 38 ? 0.691 -9.883 -29.734 1 97.38 38 LEU B C 1
ATOM 1953 O O . LEU B 1 38 ? -0.135 -10.789 -29.578 1 97.38 38 LEU B O 1
ATOM 1957 N N . ALA B 1 39 ? 0.452 -8.797 -30.375 1 97.19 39 ALA B N 1
ATOM 1958 C CA . ALA B 1 39 ? -0.825 -8.594 -31.062 1 97.19 39 ALA B CA 1
ATOM 1959 C C . ALA B 1 39 ? -1.087 -9.703 -32.062 1 97.19 39 ALA B C 1
ATOM 1961 O O . ALA B 1 39 ? -2.178 -10.273 -32.094 1 97.19 39 ALA B O 1
ATOM 1962 N N . ALA B 1 40 ? -0.079 -10.008 -32.844 1 97.44 40 ALA B N 1
ATOM 1963 C CA . ALA B 1 40 ? -0.184 -11.062 -33.844 1 97.44 40 ALA B CA 1
ATOM 1964 C C . ALA B 1 40 ? -0.433 -12.422 -33.219 1 97.44 40 ALA B C 1
ATOM 1966 O O . ALA B 1 40 ? -1.295 -13.18 -33.656 1 97.44 40 ALA B O 1
ATOM 1967 N N . GLN B 1 41 ? 0.282 -12.68 -32.125 1 96.12 41 GLN B N 1
ATOM 1968 C CA . GLN B 1 41 ? 0.183 -13.953 -31.422 1 96.12 41 GLN B CA 1
ATOM 1969 C C . GLN B 1 41 ? -1.2 -14.133 -30.812 1 96.12 41 GLN B C 1
ATOM 1971 O O . GLN B 1 41 ? -1.715 -15.25 -30.734 1 96.12 41 GLN B O 1
ATOM 1976 N N . MET B 1 42 ? -1.785 -13.031 -30.453 1 95.94 42 MET B N 1
ATOM 1977 C CA . MET B 1 42 ? -3.016 -13.133 -29.672 1 95.94 42 MET B CA 1
ATOM 1978 C C . MET B 1 42 ? -4.234 -12.805 -30.531 1 95.94 42 MET B C 1
ATOM 1980 O O . MET B 1 42 ? -5.371 -12.891 -30.062 1 95.94 42 MET B O 1
ATOM 1984 N N . GLY B 1 43 ? -4.035 -12.414 -31.703 1 96.19 43 GLY B N 1
ATOM 1985 C CA . GLY B 1 43 ? -5.113 -12.156 -32.625 1 96.19 43 GLY B CA 1
ATOM 1986 C C . GLY B 1 43 ? -5.895 -10.898 -32.312 1 96.19 43 GLY B C 1
ATOM 1987 O O . GLY B 1 43 ? -7.125 -10.883 -32.406 1 96.19 43 GLY B O 1
ATOM 1988 N N . VAL B 1 44 ? -5.219 -9.93 -31.859 1 96.88 44 VAL B N 1
ATOM 1989 C CA . VAL B 1 44 ? -5.852 -8.656 -31.531 1 96.88 44 VAL B CA 1
ATOM 1990 C C . VAL B 1 44 ? -5.051 -7.508 -32.156 1 96.88 44 VAL B C 1
ATOM 1992 O O . VAL B 1 44 ? -3.986 -7.727 -32.719 1 96.88 44 VAL B O 1
ATOM 1995 N N . SER B 1 45 ? -5.664 -6.344 -32.062 1 95.75 45 SER B N 1
ATOM 1996 C CA . SER B 1 45 ? -4.934 -5.16 -32.5 1 95.75 45 SER B CA 1
ATOM 1997 C C . SER B 1 45 ? -3.896 -4.738 -31.453 1 95.75 45 SER B C 1
ATOM 1999 O O . SER B 1 45 ? -3.855 -5.285 -30.344 1 95.75 45 SER B O 1
ATOM 2001 N N . ARG B 1 46 ? -3.158 -3.75 -31.828 1 95.19 46 ARG B N 1
ATOM 2002 C CA . ARG B 1 46 ? -2.08 -3.307 -30.953 1 95.19 46 ARG B CA 1
ATOM 2003 C C . ARG B 1 46 ? -2.627 -2.514 -29.766 1 95.19 46 ARG B C 1
ATOM 2005 O O . ARG B 1 46 ? -1.982 -2.426 -28.719 1 95.19 46 ARG B O 1
ATOM 2012 N N . VAL B 1 47 ? -3.719 -1.961 -29.891 1 95.44 47 VAL B N 1
ATOM 2013 C CA . VAL B 1 47 ? -4.273 -1.075 -28.875 1 95.44 47 VAL B CA 1
ATOM 2014 C C . VAL B 1 47 ? -4.508 -1.856 -27.578 1 95.44 47 VAL B C 1
ATOM 2016 O O . VAL B 1 47 ? -3.994 -1.486 -26.516 1 95.44 47 VAL B O 1
ATOM 2019 N N . PRO B 1 48 ? -5.215 -2.965 -27.594 1 96.56 48 PRO B N 1
ATOM 2020 C CA . PRO B 1 48 ? -5.414 -3.713 -26.359 1 96.56 48 PRO B CA 1
ATOM 2021 C C . PRO B 1 48 ? -4.109 -4.234 -25.766 1 96.56 48 PRO B C 1
ATOM 2023 O O . PRO B 1 48 ? -3.99 -4.367 -24.547 1 96.56 48 PRO B O 1
ATOM 2026 N N . VAL B 1 49 ? -3.143 -4.523 -26.578 1 96.81 49 VAL B N 1
ATOM 2027 C CA . VAL B 1 49 ? -1.846 -4.988 -26.094 1 96.81 49 VAL B CA 1
ATOM 2028 C C . VAL B 1 49 ? -1.129 -3.854 -25.359 1 96.81 49 VAL B C 1
ATOM 2030 O O . VAL B 1 49 ? -0.585 -4.051 -24.281 1 96.81 49 VAL B O 1
ATOM 2033 N N . ARG B 1 50 ? -1.148 -2.711 -25.984 1 95.06 50 ARG B N 1
ATOM 2034 C CA . ARG B 1 50 ? -0.548 -1.537 -25.359 1 95.06 50 ARG B CA 1
ATOM 2035 C C . ARG B 1 50 ? -1.188 -1.251 -24 1 95.06 50 ARG B C 1
ATOM 2037 O O . ARG B 1 50 ? -0.488 -0.967 -23.031 1 95.06 50 ARG B O 1
ATOM 2044 N N . ASP B 1 51 ? -2.465 -1.36 -23.969 1 95.19 51 ASP B N 1
ATOM 2045 C CA . ASP B 1 51 ? -3.193 -1.146 -22.734 1 95.19 51 ASP B CA 1
ATOM 2046 C C . ASP B 1 51 ? -2.811 -2.191 -21.688 1 95.19 51 ASP B C 1
ATOM 2048 O O . ASP B 1 51 ? -2.613 -1.862 -20.516 1 95.19 51 ASP B O 1
ATOM 2052 N N . ALA B 1 52 ? -2.703 -3.34 -22.125 1 96.25 52 ALA B N 1
ATOM 2053 C CA . ALA B 1 52 ? -2.338 -4.434 -21.234 1 96.25 52 ALA B CA 1
ATOM 2054 C C . ALA B 1 52 ? -0.935 -4.234 -20.656 1 96.25 52 ALA B C 1
ATOM 2056 O O . ALA B 1 52 ? -0.712 -4.41 -19.469 1 96.25 52 ALA B O 1
ATOM 2057 N N . LEU B 1 53 ? -0.05 -3.873 -21.531 1 96.06 53 LEU B N 1
ATOM 2058 C CA . LEU B 1 53 ? 1.325 -3.656 -21.094 1 96.06 53 LEU B CA 1
ATOM 2059 C C . LEU B 1 53 ? 1.407 -2.498 -20.109 1 96.06 53 LEU B C 1
ATOM 2061 O O . LEU B 1 53 ? 2.182 -2.545 -19.156 1 96.06 53 LEU B O 1
ATOM 2065 N N . ARG B 1 54 ? 0.625 -1.52 -20.297 1 93.38 54 ARG B N 1
ATOM 2066 C CA . ARG B 1 54 ? 0.578 -0.396 -19.375 1 93.38 54 ARG B CA 1
ATOM 2067 C C . ARG B 1 54 ? 0.135 -0.852 -17.984 1 93.38 54 ARG B C 1
ATOM 2069 O O . ARG B 1 54 ? 0.714 -0.444 -16.984 1 93.38 54 ARG B O 1
ATOM 2076 N N . VAL B 1 55 ? -0.833 -1.68 -17.969 1 92.94 55 VAL B N 1
ATOM 2077 C CA . VAL B 1 55 ? -1.339 -2.201 -16.703 1 92.94 55 VAL B CA 1
ATOM 2078 C C . VAL B 1 55 ? -0.253 -3.025 -16 1 92.94 55 VAL B C 1
ATOM 2080 O O . VAL B 1 55 ? -0.002 -2.855 -14.812 1 92.94 55 VAL B O 1
ATOM 2083 N N . LEU B 1 56 ? 0.391 -3.838 -16.75 1 95.25 56 LEU B N 1
ATOM 2084 C CA . LEU B 1 56 ? 1.392 -4.734 -16.188 1 95.25 56 LEU B CA 1
ATOM 2085 C C . LEU B 1 56 ? 2.621 -3.959 -15.734 1 95.25 56 LEU B C 1
ATOM 2087 O O . LEU B 1 56 ? 3.297 -4.363 -14.781 1 95.25 56 LEU B O 1
ATOM 2091 N N . VAL B 1 57 ? 2.908 -2.842 -16.391 1 93.56 57 VAL B N 1
ATOM 2092 C CA . VAL B 1 57 ? 3.955 -1.934 -15.93 1 93.56 57 VAL B CA 1
ATOM 2093 C C . VAL B 1 57 ? 3.561 -1.329 -14.586 1 93.56 57 VAL B C 1
ATOM 2095 O O . VAL B 1 57 ? 4.363 -1.313 -13.648 1 93.56 57 VAL B O 1
ATOM 2098 N N . ALA B 1 58 ? 2.342 -0.915 -14.469 1 88 58 ALA B N 1
ATOM 2099 C CA . ALA B 1 58 ? 1.844 -0.327 -13.227 1 88 58 ALA B CA 1
ATOM 2100 C C . ALA B 1 58 ? 1.873 -1.343 -12.086 1 88 58 ALA B C 1
ATOM 2102 O O . ALA B 1 58 ? 2.123 -0.984 -10.938 1 88 58 ALA B O 1
ATOM 2103 N N . GLU B 1 59 ? 1.715 -2.555 -12.43 1 91.19 59 GLU B N 1
ATOM 2104 C CA . GLU B 1 59 ? 1.721 -3.617 -11.43 1 91.19 59 GLU B CA 1
ATOM 2105 C C . GLU B 1 59 ? 3.145 -4.039 -11.086 1 91.19 59 GLU B C 1
ATOM 2107 O O . GLU B 1 59 ? 3.361 -4.777 -10.117 1 91.19 59 GLU B O 1
ATOM 2112 N N . GLY B 1 60 ? 4.094 -3.686 -11.938 1 93.25 60 GLY B N 1
ATOM 2113 C CA . GLY B 1 60 ? 5.5 -3.932 -11.656 1 93.25 60 GLY B CA 1
ATOM 2114 C C . GLY B 1 60 ? 6.008 -5.23 -12.25 1 93.25 60 GLY B C 1
ATOM 2115 O O . GLY B 1 60 ? 7.094 -5.699 -11.898 1 93.25 60 GLY B O 1
ATOM 2116 N N . LEU B 1 61 ? 5.301 -5.875 -13.148 1 95.88 61 LEU B N 1
ATOM 2117 C CA . LEU B 1 61 ? 5.715 -7.133 -13.758 1 95.88 61 LEU B CA 1
ATOM 2118 C C . LEU B 1 61 ? 6.523 -6.883 -15.023 1 95.88 61 LEU B C 1
ATOM 2120 O O . LEU B 1 61 ? 7.23 -7.773 -15.5 1 95.88 61 LEU B O 1
ATOM 2124 N N . VAL B 1 62 ? 6.242 -5.715 -15.617 1 96.5 62 VAL B N 1
ATOM 2125 C CA . VAL B 1 62 ? 6.852 -5.367 -16.891 1 96.5 62 VAL B CA 1
ATOM 2126 C C . VAL B 1 62 ? 7.594 -4.039 -16.766 1 96.5 62 VAL B C 1
ATOM 2128 O O . VAL B 1 62 ? 7.133 -3.127 -16.078 1 96.5 62 VAL B O 1
ATOM 2131 N N . THR B 1 63 ? 8.695 -3.932 -17.375 1 96.06 63 THR B N 1
ATOM 2132 C CA . THR B 1 63 ? 9.477 -2.699 -17.453 1 96.06 63 THR B CA 1
ATOM 2133 C C . THR B 1 63 ? 9.336 -2.068 -18.844 1 96.06 63 THR B C 1
ATOM 2135 O O . THR B 1 63 ? 9.641 -2.703 -19.844 1 96.06 63 THR B O 1
ATOM 2138 N N . PRO B 1 64 ? 8.961 -0.881 -18.781 1 95.25 64 PRO B N 1
ATOM 2139 C CA . PRO B 1 64 ? 8.781 -0.243 -20.078 1 95.25 64 PRO B CA 1
ATOM 2140 C C . PRO B 1 64 ? 10.102 0.1 -20.766 1 95.25 64 PRO B C 1
ATOM 2142 O O . PRO B 1 64 ? 11.086 0.427 -20.078 1 95.25 64 PRO B O 1
ATOM 2145 N N . ARG B 1 65 ? 10.172 -0.042 -21.984 1 92 65 ARG B N 1
ATOM 2146 C CA . ARG B 1 65 ? 11.281 0.364 -22.828 1 92 65 ARG B CA 1
ATOM 2147 C C . ARG B 1 65 ? 10.805 1.295 -23.953 1 92 65 ARG B C 1
ATOM 2149 O O . ARG B 1 65 ? 9.609 1.375 -24.219 1 92 65 ARG B O 1
ATOM 2156 N N . PRO B 1 66 ? 11.789 1.992 -24.516 1 87.69 66 PRO B N 1
ATOM 2157 C CA . PRO B 1 66 ? 11.398 2.881 -25.625 1 87.69 66 PRO B CA 1
ATOM 2158 C C . PRO B 1 66 ? 10.82 2.123 -26.812 1 87.69 66 PRO B C 1
ATOM 2160 O O . PRO B 1 66 ? 11.172 0.966 -27.047 1 87.69 66 PRO B O 1
ATOM 2163 N N . ARG B 1 67 ? 10.195 2.773 -27.562 1 80.12 67 ARG B N 1
ATOM 2164 C CA . ARG B 1 67 ? 9.805 2.361 -28.906 1 80.12 67 ARG B CA 1
ATOM 2165 C C . ARG B 1 67 ? 8.906 1.126 -28.875 1 80.12 67 ARG B C 1
ATOM 2167 O O . ARG B 1 67 ? 9.141 0.157 -29.594 1 80.12 67 ARG B O 1
ATOM 2174 N N . THR B 1 68 ? 7.926 0.918 -28.141 1 82.12 68 THR B N 1
ATOM 2175 C CA . THR B 1 68 ? 6.754 0.049 -28.156 1 82.12 68 THR B CA 1
ATOM 2176 C C . THR B 1 68 ? 7.102 -1.336 -27.625 1 82.12 68 THR B C 1
ATOM 2178 O O . THR B 1 68 ? 6.492 -2.332 -28.016 1 82.12 68 THR B O 1
ATOM 2181 N N . TRP B 1 69 ? 8.117 -1.515 -27.031 1 90.38 69 TRP B N 1
ATOM 2182 C CA . TRP B 1 69 ? 8.383 -2.811 -26.406 1 90.38 69 TRP B CA 1
ATOM 2183 C C . TRP B 1 69 ? 8.664 -2.656 -24.922 1 90.38 69 TRP B C 1
ATOM 2185 O O . TRP B 1 69 ? 8.711 -1.537 -24.406 1 90.38 69 TRP B O 1
ATOM 2195 N N . ALA B 1 70 ? 8.578 -3.723 -24.297 1 97.06 70 ALA B N 1
ATOM 2196 C CA . ALA B 1 70 ? 8.844 -3.84 -22.859 1 97.06 70 ALA B CA 1
ATOM 2197 C C . ALA B 1 70 ? 9.523 -5.168 -22.531 1 97.06 70 ALA B C 1
ATOM 2199 O O . ALA B 1 70 ? 9.773 -5.977 -23.422 1 97.06 70 ALA B O 1
ATOM 2200 N N . VAL B 1 71 ? 9.938 -5.293 -21.312 1 97.75 71 VAL B N 1
ATOM 2201 C CA . VAL B 1 71 ? 10.555 -6.551 -20.906 1 97.75 71 VAL B CA 1
ATOM 2202 C C . VAL B 1 71 ? 9.891 -7.07 -19.641 1 97.75 71 VAL B C 1
ATOM 2204 O O . VAL B 1 71 ? 9.438 -6.281 -18.797 1 97.75 71 VAL B O 1
ATOM 2207 N N . VAL B 1 72 ? 9.742 -8.352 -19.594 1 97.88 72 VAL B N 1
ATOM 2208 C CA . VAL B 1 72 ? 9.336 -8.938 -18.328 1 97.88 72 VAL B CA 1
ATOM 2209 C C . VAL B 1 72 ? 10.336 -8.57 -17.234 1 97.88 72 VAL B C 1
ATOM 2211 O O . VAL B 1 72 ? 11.547 -8.734 -17.422 1 97.88 72 VAL B O 1
ATOM 2214 N N . ARG B 1 73 ? 9.867 -8.094 -16.141 1 96.69 73 ARG B N 1
ATOM 2215 C CA . ARG B 1 73 ? 10.727 -7.59 -15.078 1 96.69 73 ARG B CA 1
ATOM 2216 C C . ARG B 1 73 ? 11.594 -8.703 -14.5 1 96.69 73 ARG B C 1
ATOM 2218 O O . ARG B 1 73 ? 11.117 -9.82 -14.281 1 96.69 73 ARG B O 1
ATOM 2225 N N . GLU B 1 74 ? 12.852 -8.422 -14.312 1 96.19 74 GLU B N 1
ATOM 2226 C CA . GLU B 1 74 ? 13.75 -9.234 -13.492 1 96.19 74 GLU B CA 1
ATOM 2227 C C . GLU B 1 74 ? 13.859 -8.68 -12.078 1 96.19 74 GLU B C 1
ATOM 2229 O O . GLU B 1 74 ? 14.422 -7.598 -11.875 1 96.19 74 GLU B O 1
ATOM 2234 N N . PHE B 1 75 ? 13.336 -9.398 -11.195 1 94.88 75 PHE B N 1
ATOM 2235 C CA . PHE B 1 75 ? 13.375 -8.93 -9.812 1 94.88 75 PHE B CA 1
ATOM 2236 C C . PHE B 1 75 ? 14.75 -9.148 -9.211 1 94.88 75 PHE B C 1
ATOM 2238 O O . PHE B 1 75 ? 15.266 -10.266 -9.203 1 94.88 75 PHE B O 1
ATOM 2245 N N . THR B 1 76 ? 15.352 -8.078 -8.75 1 94.06 76 THR B N 1
ATOM 2246 C CA . THR B 1 76 ? 16.641 -8.148 -8.07 1 94.06 76 THR B CA 1
ATOM 2247 C C . THR B 1 76 ? 16.469 -8.617 -6.633 1 94.06 76 THR B C 1
ATOM 2249 O O . THR B 1 76 ? 15.352 -8.641 -6.109 1 94.06 76 THR B O 1
ATOM 2252 N N . PRO B 1 77 ? 17.531 -9 -5.984 1 94.06 77 PRO B N 1
ATOM 2253 C CA . PRO B 1 77 ? 17.438 -9.336 -4.559 1 94.06 77 PRO B CA 1
ATOM 2254 C C . PRO B 1 77 ? 16.859 -8.203 -3.719 1 94.06 77 PRO B C 1
ATOM 2256 O O . PRO B 1 77 ? 16.109 -8.461 -2.771 1 94.06 77 PRO B O 1
ATOM 2259 N N . SER B 1 78 ? 17.172 -6.984 -4.078 1 95.25 78 SER B N 1
ATOM 2260 C CA . SER B 1 78 ? 16.641 -5.84 -3.35 1 95.25 78 SER B CA 1
ATOM 2261 C C . SER B 1 78 ? 15.133 -5.711 -3.568 1 95.25 78 SER B C 1
ATOM 2263 O O . SER B 1 78 ? 14.383 -5.402 -2.635 1 95.25 78 SER B O 1
ATOM 2265 N N . ASP B 1 79 ? 14.672 -5.992 -4.812 1 94.56 79 ASP B N 1
ATOM 2266 C CA . ASP B 1 79 ? 13.234 -6.004 -5.09 1 94.56 79 ASP B CA 1
ATOM 2267 C C . ASP B 1 79 ? 12.516 -7.02 -4.207 1 94.56 79 ASP B C 1
ATOM 2269 O O . ASP B 1 79 ? 11.453 -6.723 -3.652 1 94.56 79 ASP B O 1
ATOM 2273 N N . ILE B 1 80 ? 13.102 -8.109 -4.141 1 94.81 80 ILE B N 1
ATOM 2274 C CA . ILE B 1 80 ? 12.492 -9.219 -3.418 1 94.81 80 ILE B CA 1
ATOM 2275 C C . ILE B 1 80 ? 12.469 -8.914 -1.923 1 94.81 80 ILE B C 1
ATOM 2277 O O . ILE B 1 80 ? 11.469 -9.164 -1.247 1 94.81 80 ILE B O 1
ATOM 2281 N N . ALA B 1 81 ? 13.555 -8.367 -1.396 1 95.31 81 ALA B N 1
ATOM 2282 C CA . ALA B 1 81 ? 13.617 -7.984 0.012 1 95.31 81 ALA B CA 1
ATOM 2283 C C . ALA B 1 81 ? 12.57 -6.922 0.341 1 95.31 81 ALA B C 1
ATOM 2285 O O . ALA B 1 81 ? 11.875 -7.02 1.355 1 95.31 81 ALA B O 1
ATOM 2286 N N . ASP B 1 82 ? 12.445 -5.93 -0.515 1 96.69 82 ASP B N 1
ATOM 2287 C CA . ASP B 1 82 ? 11.445 -4.879 -0.337 1 96.69 82 ASP B CA 1
ATOM 2288 C C . ASP B 1 82 ? 10.039 -5.469 -0.292 1 96.69 82 ASP B C 1
ATOM 2290 O O . ASP B 1 82 ? 9.242 -5.117 0.583 1 96.69 82 ASP B O 1
ATOM 2294 N N . LEU B 1 83 ? 9.797 -6.305 -1.211 1 95.94 83 LEU B N 1
A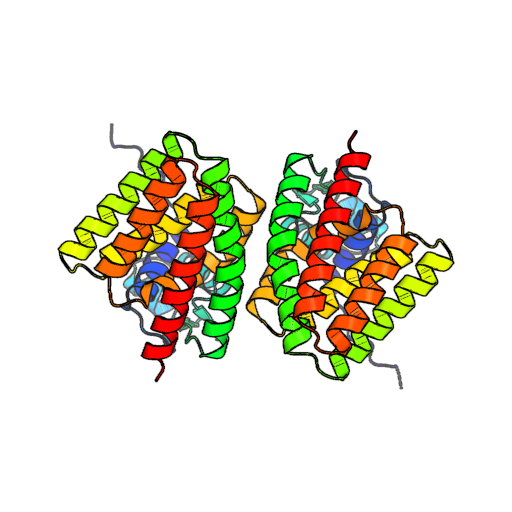TOM 2295 C CA . LEU B 1 83 ? 8.484 -6.934 -1.314 1 95.94 83 LEU B CA 1
ATOM 2296 C C . LEU B 1 83 ? 8.18 -7.773 -0.078 1 95.94 83 LEU B C 1
ATOM 2298 O O . LEU B 1 83 ? 7.062 -7.742 0.441 1 95.94 83 LEU B O 1
ATOM 2302 N N . ALA B 1 84 ? 9.148 -8.523 0.382 1 95.56 84 ALA B N 1
ATOM 2303 C CA . ALA B 1 84 ? 8.969 -9.391 1.548 1 95.56 84 ALA B CA 1
ATOM 2304 C C . ALA B 1 84 ? 8.672 -8.562 2.799 1 95.56 84 ALA B C 1
ATOM 2306 O O . ALA B 1 84 ? 7.824 -8.938 3.611 1 95.56 84 ALA B O 1
ATOM 2307 N N . GLU B 1 85 ? 9.352 -7.434 2.973 1 96.69 85 GLU B N 1
ATOM 2308 C CA . GLU B 1 85 ? 9.141 -6.559 4.121 1 96.69 85 GLU B CA 1
ATOM 2309 C C . GLU B 1 85 ? 7.73 -5.973 4.117 1 96.69 85 GLU B C 1
ATOM 2311 O O . GLU B 1 85 ? 7.035 -6.012 5.133 1 96.69 85 GLU B O 1
ATOM 2316 N N . VAL B 1 86 ? 7.293 -5.484 2.992 1 97.31 86 VAL B N 1
ATOM 2317 C CA . VAL B 1 86 ? 5.965 -4.895 2.861 1 97.31 86 VAL B CA 1
ATOM 2318 C C . VAL B 1 86 ? 4.902 -5.977 3.027 1 97.31 86 VAL B C 1
ATOM 2320 O O . VAL B 1 86 ? 3.904 -5.777 3.725 1 97.31 86 VAL B O 1
ATOM 2323 N N . ARG B 1 87 ? 5.098 -7.098 2.402 1 96.69 87 ARG B N 1
ATOM 2324 C CA . ARG B 1 87 ? 4.199 -8.234 2.568 1 96.69 87 ARG B CA 1
ATOM 2325 C C . ARG B 1 87 ? 4.016 -8.578 4.043 1 96.69 87 ARG B C 1
ATOM 2327 O O . ARG B 1 87 ? 2.893 -8.797 4.5 1 96.69 87 ARG B O 1
ATOM 2334 N N . GLY B 1 88 ? 5.141 -8.656 4.734 1 96.62 88 GLY B N 1
ATOM 2335 C CA . GLY B 1 88 ? 5.066 -9 6.145 1 96.62 88 GLY B CA 1
ATOM 2336 C C . GLY B 1 88 ? 4.129 -8.102 6.93 1 96.62 88 GLY B C 1
ATOM 2337 O O . GLY B 1 88 ? 3.305 -8.586 7.711 1 96.62 88 GLY B O 1
ATOM 2338 N N . ALA B 1 89 ? 4.238 -6.852 6.711 1 96.69 89 ALA B N 1
ATOM 2339 C CA . ALA B 1 89 ? 3.426 -5.887 7.441 1 96.69 89 ALA B CA 1
ATOM 2340 C C . ALA B 1 89 ? 1.963 -5.957 7.012 1 96.69 89 ALA B C 1
ATOM 2342 O O . ALA B 1 89 ? 1.064 -6.027 7.852 1 96.69 89 ALA B O 1
ATOM 2343 N N . LEU B 1 90 ? 1.695 -5.988 5.758 1 97.12 90 LEU B N 1
ATOM 2344 C CA . LEU B 1 90 ? 0.331 -5.91 5.246 1 97.12 90 LEU B CA 1
ATOM 2345 C C . LEU B 1 90 ? -0.407 -7.227 5.469 1 97.12 90 LEU B C 1
ATOM 2347 O O . LEU B 1 90 ? -1.597 -7.23 5.797 1 97.12 90 LEU B O 1
ATOM 2351 N N . GLU B 1 91 ? 0.267 -8.328 5.273 1 97.44 91 GLU B N 1
ATOM 2352 C CA . GLU B 1 91 ? -0.406 -9.609 5.441 1 97.44 91 GLU B CA 1
ATOM 2353 C C . GLU B 1 91 ? -0.72 -9.883 6.91 1 97.44 91 GLU B C 1
ATOM 2355 O O . GLU B 1 91 ? -1.751 -10.477 7.234 1 97.44 91 GLU B O 1
ATOM 2360 N N . ALA B 1 92 ? 0.217 -9.469 7.809 1 97.62 92 ALA B N 1
ATOM 2361 C CA . ALA B 1 92 ? -0.103 -9.594 9.227 1 97.62 92 ALA B CA 1
ATOM 2362 C C . ALA B 1 92 ? -1.408 -8.875 9.562 1 97.62 92 ALA B C 1
ATOM 2364 O O . ALA B 1 92 ? -2.285 -9.438 10.219 1 97.62 92 ALA B O 1
ATOM 2365 N N . LEU B 1 93 ? -1.55 -7.684 9.078 1 98.06 93 LEU B N 1
ATOM 2366 C CA . LEU B 1 93 ? -2.771 -6.914 9.289 1 98.06 93 LEU B CA 1
ATOM 2367 C C . LEU B 1 93 ? -3.961 -7.59 8.609 1 98.06 93 LEU B C 1
ATOM 2369 O O . LEU B 1 93 ? -5.023 -7.738 9.219 1 98.06 93 LEU B O 1
ATOM 2373 N N . THR B 1 94 ? -3.787 -7.996 7.379 1 98.5 94 THR B N 1
ATOM 2374 C CA . THR B 1 94 ? -4.855 -8.555 6.559 1 98.5 94 THR B CA 1
ATOM 2375 C C . THR B 1 94 ? -5.441 -9.805 7.215 1 98.5 94 THR B C 1
ATOM 2377 O O . THR B 1 94 ? -6.66 -9.922 7.352 1 98.5 94 THR B O 1
ATOM 2380 N N . PHE B 1 95 ? -4.598 -10.688 7.605 1 98.81 95 PHE B N 1
ATOM 2381 C CA . PHE B 1 95 ? -5.066 -11.938 8.195 1 98.81 95 PHE B CA 1
ATOM 2382 C C . PHE B 1 95 ? -5.734 -11.68 9.539 1 98.81 95 PHE B C 1
ATOM 2384 O O . PHE B 1 95 ? -6.746 -12.312 9.867 1 98.81 95 PHE B O 1
ATOM 2391 N N . ARG B 1 96 ? -5.164 -10.789 10.328 1 98.56 96 ARG B N 1
ATOM 2392 C CA . ARG B 1 96 ? -5.785 -10.438 11.609 1 98.56 96 ARG B CA 1
ATOM 2393 C C . ARG B 1 96 ? -7.195 -9.898 11.398 1 98.56 96 ARG B C 1
ATOM 2395 O O . ARG B 1 96 ? -8.141 -10.352 12.047 1 98.56 96 ARG B O 1
ATOM 2402 N N . LEU B 1 97 ? -7.324 -8.961 10.469 1 98.69 97 LEU B N 1
ATOM 2403 C CA . LEU B 1 97 ? -8.625 -8.352 10.195 1 98.69 97 LEU B CA 1
ATOM 2404 C C . LEU B 1 97 ? -9.602 -9.391 9.656 1 98.69 97 LEU B C 1
ATOM 2406 O O . LEU B 1 97 ? -10.781 -9.383 10.008 1 98.69 97 LEU B O 1
ATOM 2410 N N . ALA B 1 98 ? -9.102 -10.242 8.766 1 98.69 98 ALA B N 1
ATOM 2411 C CA . ALA B 1 98 ? -9.953 -11.281 8.203 1 98.69 98 ALA B CA 1
ATOM 2412 C C . ALA B 1 98 ? -10.516 -12.18 9.297 1 98.69 98 ALA B C 1
ATOM 2414 O O . ALA B 1 98 ? -11.68 -12.594 9.242 1 98.69 98 ALA B O 1
ATOM 2415 N N . ALA B 1 99 ? -9.688 -12.516 10.297 1 98.62 99 ALA B N 1
ATOM 2416 C CA . ALA B 1 99 ? -10.141 -13.336 11.414 1 98.62 99 ALA B CA 1
ATOM 2417 C C . ALA B 1 99 ? -11.188 -12.594 12.242 1 98.62 99 ALA B C 1
ATOM 2419 O O . ALA B 1 99 ? -12.188 -13.18 12.656 1 98.62 99 ALA B O 1
ATOM 2420 N N . GLN B 1 100 ? -10.977 -11.328 12.469 1 98.44 100 GLN B N 1
ATOM 2421 C CA . GLN B 1 100 ? -11.867 -10.516 13.281 1 98.44 100 GLN B CA 1
ATOM 2422 C C . GLN B 1 100 ? -13.211 -10.305 12.594 1 98.44 100 GLN B C 1
ATOM 2424 O O . GLN B 1 100 ? -14.242 -10.188 13.25 1 98.44 100 GLN B O 1
ATOM 2429 N N . ARG B 1 101 ? -13.195 -10.281 11.25 1 98.19 101 ARG B N 1
ATOM 2430 C CA . ARG B 1 101 ? -14.359 -9.789 10.516 1 98.19 101 ARG B CA 1
ATOM 2431 C C . ARG B 1 101 ? -14.977 -10.906 9.672 1 98.19 101 ARG B C 1
ATOM 2433 O O . ARG B 1 101 ? -15.867 -10.648 8.859 1 98.19 101 ARG B O 1
ATOM 2440 N N . ARG B 1 102 ? -14.477 -12.078 9.797 1 95.94 102 ARG B N 1
ATOM 2441 C CA . ARG B 1 102 ? -14.875 -13.18 8.922 1 95.94 102 ARG B CA 1
ATOM 2442 C C . ARG B 1 102 ? -16.391 -13.32 8.891 1 95.94 102 ARG B C 1
ATOM 2444 O O . ARG B 1 102 ? -17.078 -13 9.867 1 95.94 102 ARG B O 1
ATOM 2451 N N . HIS B 1 103 ? -16.891 -13.742 7.812 1 97.38 103 HIS B N 1
ATOM 2452 C CA . HIS B 1 103 ? -18.297 -14.047 7.551 1 97.38 103 HIS B CA 1
ATOM 2453 C C . HIS B 1 103 ? -18.438 -15.289 6.672 1 97.38 103 HIS B C 1
ATOM 2455 O O . HIS B 1 103 ? -17.469 -15.742 6.074 1 97.38 103 HIS B O 1
ATOM 2461 N N . ARG B 1 104 ? -19.562 -15.781 6.582 1 97.5 104 ARG B N 1
ATOM 2462 C CA . ARG B 1 104 ? -19.812 -17.094 6 1 97.5 104 ARG B CA 1
ATOM 2463 C C . ARG B 1 104 ? -19.406 -17.125 4.531 1 97.5 104 ARG B C 1
ATOM 2465 O O . ARG B 1 104 ? -18.719 -18.047 4.09 1 97.5 104 ARG B O 1
ATOM 2472 N N . ALA B 1 105 ? -19.797 -16.172 3.773 1 98.12 105 ALA B N 1
ATOM 2473 C CA . ALA B 1 105 ? -19.5 -16.156 2.344 1 98.12 105 ALA B CA 1
ATOM 2474 C C . ALA B 1 105 ? -18 -16.109 2.096 1 98.12 105 ALA B C 1
ATOM 2476 O O . ALA B 1 105 ? -17.5 -16.797 1.195 1 98.12 105 ALA B O 1
ATOM 2477 N N . GLY B 1 106 ? -17.312 -15.328 2.893 1 98.19 106 GLY B N 1
ATOM 2478 C CA . GLY B 1 106 ? -15.859 -15.266 2.779 1 98.19 106 GLY B CA 1
ATOM 2479 C C . GLY B 1 106 ? -15.18 -16.562 3.152 1 98.19 106 GLY B C 1
ATOM 2480 O O . GLY B 1 106 ? -14.242 -17 2.477 1 98.19 106 GLY B O 1
ATOM 2481 N N . LEU B 1 107 ? -15.656 -17.234 4.203 1 98.56 107 LEU B N 1
ATOM 2482 C CA . LEU B 1 107 ? -15.102 -18.5 4.633 1 98.56 107 LEU B CA 1
ATOM 2483 C C . LEU B 1 107 ? -15.328 -19.578 3.572 1 98.56 107 LEU B C 1
ATOM 2485 O O . LEU B 1 107 ? -14.461 -20.422 3.336 1 98.56 107 LEU B O 1
ATOM 2489 N N . ASP B 1 108 ? -16.469 -19.5 2.98 1 98.69 108 ASP B N 1
ATOM 2490 C CA . ASP B 1 108 ? -16.781 -20.469 1.929 1 98.69 108 ASP B CA 1
ATOM 2491 C C . ASP B 1 108 ? -15.82 -20.312 0.747 1 98.69 108 ASP B C 1
ATOM 2493 O O . ASP B 1 108 ? -15.305 -21.297 0.222 1 98.69 108 ASP B O 1
ATOM 2497 N N . GLN B 1 109 ? -15.656 -19.078 0.347 1 98.62 109 GLN B N 1
ATOM 2498 C CA . GLN B 1 109 ? -14.727 -18.812 -0.744 1 98.62 109 GLN B CA 1
ATOM 2499 C C . GLN B 1 109 ? -13.305 -19.219 -0.372 1 98.62 109 GLN B C 1
ATOM 2501 O O . GLN B 1 109 ? -12.586 -19.797 -1.192 1 98.62 109 GLN B O 1
ATOM 2506 N N . LEU B 1 110 ? -12.906 -18.922 0.827 1 98.75 110 LEU B N 1
ATOM 2507 C CA . LEU B 1 110 ? -11.57 -19.266 1.303 1 98.75 110 LEU B CA 1
ATOM 2508 C C . LEU B 1 110 ? -11.375 -20.781 1.344 1 98.75 110 LEU B C 1
ATOM 2510 O O . LEU B 1 110 ? -10.32 -21.281 0.955 1 98.75 110 LEU B O 1
ATOM 2514 N N . ARG B 1 111 ? -12.367 -21.469 1.766 1 98.69 111 ARG B N 1
ATOM 2515 C CA . ARG B 1 111 ? -12.32 -22.922 1.795 1 98.69 111 ARG B CA 1
ATOM 2516 C C . ARG B 1 111 ? -12.172 -23.484 0.388 1 98.69 111 ARG B C 1
ATOM 2518 O O . ARG B 1 111 ? -11.383 -24.406 0.166 1 98.69 111 ARG B O 1
ATOM 2525 N N . SER B 1 112 ? -12.969 -22.969 -0.48 1 98.69 112 SER B N 1
ATOM 2526 C CA . SER B 1 112 ? -12.922 -23.438 -1.861 1 98.69 112 SER B CA 1
ATOM 2527 C C . SER B 1 112 ? -11.523 -23.266 -2.453 1 98.69 112 SER B C 1
ATOM 2529 O O . SER B 1 112 ? -11 -24.172 -3.1 1 98.69 112 SER B O 1
ATOM 2531 N N . THR B 1 113 ? -10.922 -22.109 -2.24 1 98.31 113 THR B N 1
ATOM 2532 C CA . THR B 1 113 ? -9.586 -21.844 -2.756 1 98.31 113 THR B CA 1
ATOM 2533 C C . THR B 1 113 ? -8.562 -22.75 -2.098 1 98.31 113 THR B C 1
ATOM 2535 O O . THR B 1 113 ? -7.648 -23.25 -2.764 1 98.31 113 THR B O 1
ATOM 2538 N N . LEU B 1 114 ? -8.719 -22.984 -0.802 1 98.75 114 LEU B N 1
ATOM 2539 C CA . LEU B 1 114 ? -7.82 -23.875 -0.065 1 98.75 114 LEU B CA 1
ATOM 2540 C C . LEU B 1 114 ? -7.906 -25.297 -0.589 1 98.75 114 LEU B C 1
ATOM 2542 O O . LEU B 1 114 ? -6.883 -25.953 -0.778 1 98.75 114 LEU B O 1
ATOM 2546 N N . GLU B 1 115 ? -9.125 -25.766 -0.795 1 98.81 115 GLU B N 1
ATOM 2547 C CA . GLU B 1 115 ? -9.312 -27.125 -1.307 1 98.81 115 GLU B CA 1
ATOM 2548 C C . GLU B 1 115 ? -8.672 -27.281 -2.684 1 98.81 115 GLU B C 1
ATOM 2550 O O . GLU B 1 115 ? -8.062 -28.312 -2.969 1 98.81 115 GLU B O 1
ATOM 2555 N N . GLU B 1 116 ? -8.852 -26.281 -3.512 1 98.75 116 GLU B N 1
ATOM 2556 C CA . GLU B 1 116 ? -8.18 -26.297 -4.809 1 98.75 116 GLU B CA 1
ATOM 2557 C C . GLU B 1 116 ? -6.66 -26.375 -4.645 1 98.75 116 GLU B C 1
ATOM 2559 O O . GLU B 1 116 ? -5.992 -27.125 -5.355 1 98.75 116 GLU B O 1
ATOM 2564 N N . GLU B 1 117 ? -6.09 -25.625 -3.73 1 98.62 117 GLU B N 1
ATOM 2565 C CA . GLU B 1 117 ? -4.652 -25.609 -3.48 1 98.62 117 GLU B CA 1
ATOM 2566 C C . GLU B 1 117 ? -4.168 -26.984 -3.01 1 98.62 117 GLU B C 1
ATOM 2568 O O . GLU B 1 117 ? -3.188 -27.516 -3.537 1 98.62 117 GLU B O 1
ATOM 2573 N N . LEU B 1 118 ? -4.902 -27.5 -2.076 1 98.75 118 LEU B N 1
ATOM 2574 C CA . LEU B 1 118 ? -4.543 -28.797 -1.519 1 98.75 118 LEU B CA 1
ATOM 2575 C C . LEU B 1 118 ? -4.578 -29.891 -2.592 1 98.75 118 LEU B C 1
ATOM 2577 O O . LEU B 1 118 ? -3.654 -30.703 -2.693 1 98.75 118 LEU B O 1
ATOM 2581 N N . GLN B 1 119 ? -5.609 -29.891 -3.363 1 98.75 119 GLN B N 1
ATOM 2582 C CA . GLN B 1 119 ? -5.746 -30.875 -4.426 1 98.75 119 GLN B CA 1
ATOM 2583 C C . GLN B 1 119 ? -4.617 -30.75 -5.449 1 98.75 119 GLN B C 1
ATOM 2585 O O . GLN B 1 119 ? -4.012 -31.75 -5.84 1 98.75 119 GLN B O 1
ATOM 2590 N N . ALA B 1 120 ? -4.355 -29.547 -5.863 1 98.5 120 ALA B N 1
ATOM 2591 C CA . ALA B 1 120 ? -3.301 -29.297 -6.844 1 98.5 120 ALA B CA 1
ATOM 2592 C C . ALA B 1 120 ? -1.933 -29.672 -6.281 1 98.5 120 ALA B C 1
ATOM 2594 O O . ALA B 1 120 ? -1.102 -30.25 -6.984 1 98.5 120 ALA B O 1
ATOM 2595 N N . ALA B 1 121 ? -1.696 -29.344 -5.035 1 98.25 121 ALA B N 1
ATOM 2596 C CA . ALA B 1 121 ? -0.428 -29.672 -4.395 1 98.25 121 ALA B CA 1
ATOM 2597 C C . ALA B 1 121 ? -0.224 -31.188 -4.332 1 98.25 121 ALA B C 1
ATOM 2599 O O . ALA B 1 121 ? 0.86 -31.688 -4.641 1 98.25 121 ALA B O 1
ATOM 2600 N N . ARG B 1 122 ? -1.268 -31.906 -3.969 1 98.31 122 ARG B N 1
ATOM 2601 C CA . ARG B 1 122 ? -1.207 -33.344 -3.895 1 98.31 122 ARG B CA 1
ATOM 2602 C C . ARG B 1 122 ? -0.921 -33.969 -5.266 1 98.31 122 ARG B C 1
ATOM 2604 O O . ARG B 1 122 ? -0.209 -34.969 -5.371 1 98.31 122 ARG B O 1
ATOM 2611 N N . ALA B 1 123 ? -1.464 -33.344 -6.262 1 98.19 123 ALA B N 1
ATOM 2612 C CA . ALA B 1 123 ? -1.312 -33.844 -7.625 1 98.19 123 ALA B CA 1
ATOM 2613 C C . ALA B 1 123 ? 0.026 -33.406 -8.219 1 98.19 123 ALA B C 1
ATOM 2615 O O . ALA B 1 123 ? 0.373 -33.781 -9.336 1 98.19 123 ALA B O 1
ATOM 2616 N N . GLY B 1 124 ? 0.723 -32.562 -7.555 1 96.62 124 GLY B N 1
ATOM 2617 C CA . GLY B 1 124 ? 1.993 -32.062 -8.055 1 96.62 124 GLY B CA 1
ATOM 2618 C C . GLY B 1 124 ? 1.837 -31.031 -9.164 1 96.62 124 GLY B C 1
ATOM 2619 O O . GLY B 1 124 ? 2.77 -30.812 -9.938 1 96.62 124 GLY B O 1
ATOM 2620 N N . ASP B 1 125 ? 0.659 -30.531 -9.289 1 97 125 ASP B N 1
ATOM 2621 C CA . ASP B 1 125 ? 0.396 -29.484 -10.266 1 97 125 ASP B CA 1
ATOM 2622 C C . ASP B 1 125 ? 0.828 -28.125 -9.734 1 97 125 ASP B C 1
ATOM 2624 O O . ASP B 1 125 ? 0.021 -27.391 -9.156 1 97 125 ASP B O 1
ATOM 2628 N N . ALA B 1 126 ? 2.049 -27.797 -10 1 95.81 126 ALA B N 1
ATOM 2629 C CA . ALA B 1 126 ? 2.678 -26.609 -9.414 1 95.81 126 ALA B CA 1
ATOM 2630 C C . ALA B 1 126 ? 1.951 -25.344 -9.828 1 95.81 126 ALA B C 1
ATOM 2632 O O . ALA B 1 126 ? 1.689 -24.469 -8.992 1 95.81 126 ALA B O 1
ATOM 2633 N N . VAL B 1 127 ? 1.611 -25.203 -11.07 1 95.31 127 VAL B N 1
ATOM 2634 C CA . VAL B 1 127 ? 0.969 -24 -11.586 1 95.31 127 VAL B CA 1
ATOM 2635 C C . VAL B 1 127 ? -0.367 -23.781 -10.875 1 95.31 127 VAL B C 1
ATOM 2637 O O . VAL B 1 127 ? -0.616 -22.703 -10.32 1 95.31 127 VAL B O 1
ATOM 2640 N N . ARG B 1 128 ? -1.156 -24.766 -10.828 1 96.62 128 ARG B N 1
ATOM 2641 C CA . ARG B 1 128 ? -2.475 -24.656 -10.219 1 96.62 128 ARG B CA 1
ATOM 2642 C C . ARG B 1 128 ? -2.363 -24.422 -8.711 1 96.62 128 ARG B C 1
ATOM 2644 O O . ARG B 1 128 ? -3.125 -23.641 -8.148 1 96.62 128 ARG B O 1
ATOM 2651 N N . ALA B 1 129 ? -1.441 -25.094 -8.039 1 97.75 129 ALA B N 1
ATOM 2652 C CA . ALA B 1 129 ? -1.257 -24.938 -6.602 1 97.75 129 ALA B CA 1
ATOM 2653 C C . ALA B 1 129 ? -0.849 -23.516 -6.246 1 97.75 129 ALA B C 1
ATOM 2655 O O . ALA B 1 129 ? -1.397 -22.922 -5.316 1 97.75 129 ALA B O 1
ATOM 2656 N N . ARG B 1 130 ? 0.048 -22.969 -7.016 1 96.5 130 ARG B N 1
ATOM 2657 C CA . ARG B 1 130 ? 0.549 -21.625 -6.746 1 96.5 130 ARG B CA 1
ATOM 2658 C C . ARG B 1 130 ? -0.52 -20.578 -7.031 1 96.5 130 ARG B C 1
ATOM 2660 O O . ARG B 1 130 ? -0.641 -19.594 -6.301 1 96.5 130 ARG B O 1
ATOM 2667 N N . ARG B 1 131 ? -1.283 -20.766 -8.086 1 96.44 131 ARG B N 1
ATOM 2668 C CA . ARG B 1 131 ? -2.393 -19.859 -8.367 1 96.44 131 ARG B CA 1
ATOM 2669 C C . ARG B 1 131 ? -3.418 -19.875 -7.242 1 96.44 131 ARG B C 1
ATOM 2671 O O . ARG B 1 131 ? -3.887 -18.812 -6.805 1 96.44 131 ARG B O 1
ATOM 2678 N N . ALA B 1 132 ? -3.729 -21.047 -6.785 1 97.88 132 ALA B N 1
ATOM 2679 C CA . ALA B 1 132 ? -4.695 -21.188 -5.703 1 97.88 132 ALA B CA 1
ATOM 2680 C C . ALA B 1 132 ? -4.16 -20.578 -4.41 1 97.88 132 ALA B C 1
ATOM 2682 O O . ALA B 1 132 ? -4.918 -19.969 -3.643 1 97.88 132 ALA B O 1
ATOM 2683 N N . ALA B 1 133 ? -2.883 -20.75 -4.168 1 97.81 133 ALA B N 1
ATOM 2684 C CA . ALA B 1 133 ? -2.256 -20.125 -3.01 1 97.81 133 ALA B CA 1
ATOM 2685 C C . ALA B 1 133 ? -2.385 -18.609 -3.07 1 97.81 133 ALA B C 1
ATOM 2687 O O . ALA B 1 133 ? -2.713 -17.953 -2.07 1 97.81 133 ALA B O 1
ATOM 2688 N N . ALA B 1 134 ? -2.135 -18.047 -4.176 1 97 134 ALA B N 1
ATOM 2689 C CA . ALA B 1 134 ? -2.289 -16.609 -4.363 1 97 134 ALA B CA 1
ATOM 2690 C C . ALA B 1 134 ? -3.742 -16.188 -4.164 1 97 134 ALA B C 1
ATOM 2692 O O . ALA B 1 134 ? -4.016 -15.156 -3.531 1 97 134 ALA B O 1
ATOM 2693 N N . ASP B 1 135 ? -4.637 -16.969 -4.719 1 97.75 135 ASP B N 1
ATOM 2694 C CA . ASP B 1 135 ? -6.062 -16.688 -4.551 1 97.75 135 ASP B CA 1
ATOM 2695 C C . ASP B 1 135 ? -6.457 -16.719 -3.076 1 97.75 135 ASP B C 1
ATOM 2697 O O . ASP B 1 135 ? -7.316 -15.945 -2.643 1 97.75 135 ASP B O 1
ATOM 2701 N N . PHE B 1 136 ? -5.824 -17.625 -2.281 1 98.69 136 PHE B N 1
ATOM 2702 C CA . PHE B 1 136 ? -6.07 -17.719 -0.846 1 98.69 136 PHE B CA 1
ATOM 2703 C C . PHE B 1 136 ? -5.762 -16.375 -0.168 1 98.69 136 PHE B C 1
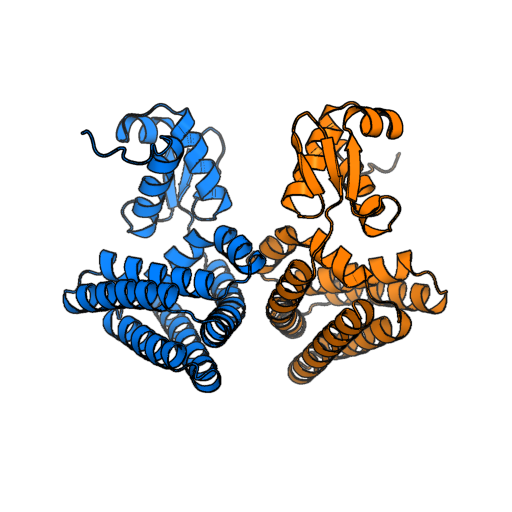ATOM 2705 O O . PHE B 1 136 ? -6.613 -15.82 0.526 1 98.69 136 PHE B O 1
ATOM 2712 N N . HIS B 1 137 ? -4.641 -15.789 -0.465 1 98.38 137 HIS B N 1
ATOM 2713 C CA . HIS B 1 137 ? -4.234 -14.516 0.121 1 98.38 137 HIS B CA 1
ATOM 2714 C C . HIS B 1 137 ? -5.148 -13.383 -0.333 1 98.38 137 HIS B C 1
ATOM 2716 O O . HIS B 1 137 ? -5.496 -12.5 0.458 1 98.38 137 HIS B O 1
ATOM 2722 N N . GLU B 1 138 ? -5.578 -13.398 -1.588 1 97.44 138 GLU B N 1
ATOM 2723 C CA . GLU B 1 138 ? -6.469 -12.367 -2.102 1 97.44 138 GLU B CA 1
ATOM 2724 C C . GLU B 1 138 ? -7.852 -12.453 -1.455 1 97.44 138 GLU B C 1
ATOM 2726 O O . GLU B 1 138 ? -8.477 -11.43 -1.176 1 97.44 138 GLU B O 1
ATOM 2731 N N . THR B 1 139 ? -8.281 -13.703 -1.262 1 98.25 139 THR B N 1
ATOM 2732 C CA . THR B 1 139 ? -9.555 -13.883 -0.576 1 98.25 139 THR B CA 1
ATOM 2733 C C . THR B 1 139 ? -9.477 -13.359 0.854 1 98.25 139 THR B C 1
ATOM 2735 O O . THR B 1 139 ? -10.398 -12.688 1.324 1 98.25 139 THR B O 1
ATOM 2738 N N . VAL B 1 140 ? -8.398 -13.656 1.542 1 98.69 140 VAL B N 1
ATOM 2739 C CA . VAL B 1 140 ? -8.203 -13.141 2.895 1 98.69 140 VAL B CA 1
ATOM 2740 C C . VAL B 1 140 ? -8.227 -11.617 2.877 1 98.69 140 VAL B C 1
ATOM 2742 O O . VAL B 1 140 ? -8.82 -10.984 3.754 1 98.69 140 VAL B O 1
ATOM 2745 N N . THR B 1 141 ? -7.578 -11.023 1.918 1 98.12 141 THR B N 1
ATOM 2746 C CA . THR B 1 141 ? -7.566 -9.57 1.787 1 98.12 141 THR B CA 1
ATOM 2747 C C . THR B 1 141 ? -8.984 -9.023 1.663 1 98.12 141 THR B C 1
ATOM 2749 O O . THR B 1 141 ? -9.336 -8.031 2.309 1 98.12 141 THR B O 1
ATOM 2752 N N . SER B 1 142 ? -9.781 -9.664 0.834 1 97.56 142 SER B N 1
ATOM 2753 C CA . SER B 1 142 ? -11.172 -9.25 0.683 1 97.56 142 SER B CA 1
ATOM 2754 C C . SER B 1 142 ? -11.93 -9.383 1.997 1 97.56 142 SER B C 1
ATOM 2756 O O . SER B 1 142 ? -12.75 -8.516 2.336 1 97.56 142 SER B O 1
ATOM 2758 N N . MET B 1 143 ? -11.633 -10.391 2.734 1 98.12 143 MET B N 1
ATOM 2759 C CA . MET B 1 143 ? -12.32 -10.664 3.992 1 98.12 143 MET B CA 1
ATOM 2760 C C . MET B 1 143 ? -11.914 -9.664 5.062 1 98.12 143 MET B C 1
ATOM 2762 O O . MET B 1 143 ? -12.617 -9.492 6.059 1 98.12 143 MET B O 1
ATOM 2766 N N . ALA B 1 144 ? -10.758 -9.102 4.918 1 98.38 144 ALA B N 1
ATOM 2767 C CA . ALA B 1 144 ? -10.297 -8.094 5.871 1 98.38 144 ALA B CA 1
ATOM 2768 C C . ALA B 1 144 ? -11.234 -6.891 5.895 1 98.38 144 ALA B C 1
ATOM 2770 O O . ALA B 1 144 ? -11.211 -6.094 6.836 1 98.38 144 ALA B O 1
ATOM 2771 N N . ALA B 1 145 ? -11.961 -6.676 4.797 1 97.81 145 ALA B N 1
ATOM 2772 C CA . ALA B 1 145 ? -12.984 -5.641 4.699 1 97.81 145 ALA B CA 1
ATOM 2773 C C . ALA B 1 145 ? -12.406 -4.262 5.008 1 97.81 145 ALA B C 1
ATOM 2775 O O . ALA B 1 145 ? -12.977 -3.5 5.793 1 97.81 145 ALA B O 1
ATOM 2776 N N . ASN B 1 146 ? -11.273 -4.012 4.594 1 98.19 146 ASN B N 1
ATOM 2777 C CA . ASN B 1 146 ? -10.609 -2.713 4.57 1 98.19 146 ASN B CA 1
ATOM 2778 C C . ASN B 1 146 ? -10.398 -2.213 3.146 1 98.19 146 ASN B C 1
ATOM 2780 O O . ASN B 1 146 ? -9.578 -2.76 2.41 1 98.19 146 ASN B O 1
ATOM 2784 N N . GLU B 1 147 ? -11.102 -1.208 2.785 1 95.62 147 GLU B N 1
ATOM 2785 C CA . GLU B 1 147 ? -11.125 -0.758 1.396 1 95.62 147 GLU B CA 1
ATOM 2786 C C . GLU B 1 147 ? -9.758 -0.245 0.956 1 95.62 147 GLU B C 1
ATOM 2788 O O . GLU B 1 147 ? -9.336 -0.482 -0.177 1 95.62 147 GLU B O 1
ATOM 2793 N N . LEU B 1 148 ? -9.109 0.446 1.825 1 95.44 148 LEU B N 1
ATOM 2794 C CA . LEU B 1 148 ? -7.789 0.951 1.479 1 95.44 148 LEU B CA 1
ATOM 2795 C C . LEU B 1 148 ? -6.797 -0.196 1.298 1 95.44 148 LEU B C 1
ATOM 2797 O O . LEU B 1 148 ? -5.98 -0.176 0.374 1 95.44 148 LEU B O 1
ATOM 2801 N N . LEU B 1 149 ? -6.855 -1.188 2.135 1 96.19 149 LEU B N 1
ATOM 2802 C CA . LEU B 1 149 ? -6 -2.365 2.006 1 96.19 149 LEU B CA 1
ATOM 2803 C C . LEU B 1 149 ? -6.223 -3.051 0.663 1 96.19 149 LEU B C 1
ATOM 2805 O O . LEU B 1 149 ? -5.262 -3.445 -0.002 1 96.19 149 LEU B O 1
ATOM 2809 N N . SER B 1 150 ? -7.488 -3.178 0.289 1 95.44 150 SER B N 1
ATOM 2810 C CA . SER B 1 150 ? -7.828 -3.768 -1.003 1 95.44 150 SER B CA 1
ATOM 2811 C C . SER B 1 150 ? -7.27 -2.936 -2.152 1 95.44 150 SER B C 1
ATOM 2813 O O . SER B 1 150 ? -6.766 -3.484 -3.135 1 95.44 150 SER B O 1
ATOM 2815 N N . GLU B 1 151 ? -7.355 -1.691 -2.012 1 92.44 151 GLU B N 1
ATOM 2816 C CA . GLU B 1 151 ? -6.816 -0.78 -3.018 1 92.44 151 GLU B CA 1
ATOM 2817 C C . GLU B 1 151 ? -5.305 -0.939 -3.152 1 92.44 151 GLU B C 1
ATOM 2819 O O . GLU B 1 151 ? -4.789 -1.076 -4.262 1 92.44 151 GLU B O 1
ATOM 2824 N N . LEU B 1 152 ? -4.582 -0.948 -2.057 1 93.19 152 LEU B N 1
ATOM 2825 C CA . LEU B 1 152 ? -3.131 -1.068 -2.064 1 93.19 152 LEU B CA 1
ATOM 2826 C C . LEU B 1 152 ? -2.701 -2.43 -2.6 1 93.19 152 LEU B C 1
ATOM 2828 O O . LEU B 1 152 ? -1.729 -2.527 -3.354 1 93.19 152 LEU B O 1
ATOM 2832 N N . ALA B 1 153 ? -3.461 -3.438 -2.174 1 92.12 153 ALA B N 1
ATOM 2833 C CA . ALA B 1 153 ? -3.16 -4.781 -2.66 1 92.12 153 ALA B CA 1
ATOM 2834 C C . ALA B 1 153 ? -3.252 -4.848 -4.184 1 92.12 153 ALA B C 1
ATOM 2836 O O . ALA B 1 153 ? -2.484 -5.562 -4.828 1 92.12 153 ALA B O 1
ATOM 2837 N N . GLY B 1 154 ? -4.195 -4.117 -4.754 1 89.38 154 GLY B N 1
ATOM 2838 C CA . GLY B 1 154 ? -4.336 -4.059 -6.199 1 89.38 154 GLY B CA 1
ATOM 2839 C C . GLY B 1 154 ? -3.105 -3.514 -6.898 1 89.38 154 GLY B C 1
ATOM 2840 O O . GLY B 1 154 ? -2.789 -3.918 -8.016 1 89.38 154 GLY B O 1
ATOM 2841 N N . THR B 1 155 ? -2.352 -2.695 -6.227 1 86.62 155 THR B N 1
ATOM 2842 C CA . THR B 1 155 ? -1.188 -2.039 -6.812 1 86.62 155 THR B CA 1
ATOM 2843 C C . THR B 1 155 ? -0.022 -3.016 -6.938 1 86.62 155 THR B C 1
ATOM 2845 O O . THR B 1 155 ? 0.79 -2.904 -7.859 1 86.62 155 THR B O 1
ATOM 2848 N N . PHE B 1 156 ? 0.033 -3.977 -6.047 1 90.31 156 PHE B N 1
ATOM 2849 C CA . PHE B 1 156 ? 1.187 -4.863 -6.141 1 90.31 156 PHE B CA 1
ATOM 2850 C C . PHE B 1 156 ? 0.746 -6.32 -6.199 1 90.31 156 PHE B C 1
ATOM 2852 O O . PHE B 1 156 ? 1.488 -7.215 -5.793 1 90.31 156 PHE B O 1
ATOM 2859 N N . ARG B 1 157 ? -0.449 -6.527 -6.652 1 91.75 157 ARG B N 1
ATOM 2860 C CA . ARG B 1 157 ? -1.03 -7.863 -6.734 1 91.75 157 ARG B CA 1
ATOM 2861 C C . ARG B 1 157 ? -0.151 -8.789 -7.566 1 91.75 157 ARG B C 1
ATOM 2863 O O . ARG B 1 157 ? 0.171 -9.898 -7.137 1 91.75 157 ARG B O 1
ATOM 2870 N N . SER B 1 158 ? 0.275 -8.359 -8.719 1 95.12 158 SER B N 1
ATOM 2871 C CA . SER B 1 158 ? 1.047 -9.203 -9.625 1 95.12 158 SER B CA 1
ATOM 2872 C C . SER B 1 158 ? 2.428 -9.508 -9.055 1 95.12 158 SER B C 1
ATOM 2874 O O . SER B 1 158 ? 2.936 -10.625 -9.203 1 95.12 158 SER B O 1
ATOM 2876 N N . ARG B 1 159 ? 3.029 -8.555 -8.398 1 95.38 159 ARG B N 1
ATOM 2877 C CA . ARG B 1 159 ? 4.312 -8.789 -7.746 1 95.38 159 ARG B CA 1
ATOM 2878 C C . ARG B 1 159 ? 4.172 -9.797 -6.605 1 95.38 159 ARG B C 1
ATOM 2880 O O . ARG B 1 159 ? 5.031 -10.656 -6.418 1 95.38 159 ARG B O 1
ATOM 2887 N N . MET B 1 160 ? 3.074 -9.672 -5.945 1 94.5 160 MET B N 1
ATOM 2888 C CA . MET B 1 160 ? 2.803 -10.617 -4.871 1 94.5 160 MET B CA 1
ATOM 2889 C C . MET B 1 160 ? 2.582 -12.023 -5.426 1 94.5 160 MET B C 1
ATOM 2891 O O . MET B 1 160 ? 3.139 -12.992 -4.91 1 94.5 160 MET B O 1
ATOM 2895 N N . ARG B 1 161 ? 1.803 -12.109 -6.473 1 95.56 161 ARG B N 1
ATOM 2896 C CA . ARG B 1 161 ? 1.58 -13.406 -7.094 1 95.56 161 ARG B CA 1
ATOM 2897 C C . ARG B 1 161 ? 2.891 -14.008 -7.59 1 95.56 161 ARG B C 1
ATOM 2899 O O . ARG B 1 161 ? 3.113 -15.219 -7.465 1 95.56 161 ARG B O 1
ATOM 2906 N N . TRP B 1 162 ? 3.697 -13.211 -8.18 1 95.19 162 TRP B N 1
ATOM 2907 C CA . TRP B 1 162 ? 5.012 -13.68 -8.609 1 95.19 162 TRP B CA 1
ATOM 2908 C C . TRP B 1 162 ? 5.805 -14.227 -7.426 1 95.19 162 TRP B C 1
ATOM 2910 O O . TRP B 1 162 ? 6.352 -15.328 -7.492 1 95.19 162 TRP B O 1
ATOM 2920 N N . LEU B 1 163 ? 5.867 -13.477 -6.348 1 94.38 163 LEU B N 1
ATOM 2921 C CA . LEU B 1 163 ? 6.617 -13.875 -5.164 1 94.38 163 LEU B CA 1
ATOM 2922 C C . LEU B 1 163 ? 6.098 -15.203 -4.613 1 94.38 163 LEU B C 1
ATOM 2924 O O . LEU B 1 163 ? 6.879 -16.094 -4.293 1 94.38 163 LEU B O 1
ATOM 2928 N N . LEU B 1 164 ? 4.801 -15.328 -4.559 1 92.44 164 LEU B N 1
ATOM 2929 C CA . LEU B 1 164 ? 4.164 -16.531 -4.043 1 92.44 164 LEU B CA 1
ATOM 2930 C C . LEU B 1 164 ? 4.41 -17.719 -4.969 1 92.44 164 LEU B C 1
ATOM 2932 O O . LEU B 1 164 ? 4.363 -18.875 -4.535 1 92.44 164 LEU B O 1
ATOM 2936 N N . GLY B 1 165 ? 4.711 -17.453 -6.152 1 91.69 165 GLY B N 1
ATOM 2937 C CA . GLY B 1 165 ? 5.008 -18.484 -7.137 1 91.69 165 GLY B CA 1
ATOM 2938 C C . GLY B 1 165 ? 6.414 -19.031 -7.02 1 91.69 165 GLY B C 1
ATOM 2939 O O . GLY B 1 165 ? 6.758 -20.016 -7.676 1 91.69 165 GLY B O 1
ATOM 2940 N N . GLN B 1 166 ? 7.176 -18.453 -6.172 1 89.06 166 GLN B N 1
ATOM 2941 C CA . GLN B 1 166 ? 8.578 -18.844 -6.074 1 89.06 166 GLN B CA 1
ATOM 2942 C C . GLN B 1 166 ? 8.758 -20.016 -5.113 1 89.06 166 GLN B C 1
ATOM 2944 O O . GLN B 1 166 ? 9.852 -20.562 -5 1 89.06 166 GLN B O 1
ATOM 2949 N N . TYR B 1 167 ? 7.73 -20.422 -4.469 1 87.38 167 TYR B N 1
ATOM 2950 C CA . TYR B 1 167 ? 7.871 -21.453 -3.449 1 87.38 167 TYR B CA 1
ATOM 2951 C C . TYR B 1 167 ? 7.773 -22.844 -4.066 1 87.38 167 TYR B C 1
ATOM 2953 O O . TYR B 1 167 ? 6.898 -23.109 -4.898 1 87.38 167 TYR B O 1
ATOM 2961 N N . ASP B 1 168 ? 8.648 -23.781 -3.588 1 86.81 168 ASP B N 1
ATOM 2962 C CA . ASP B 1 168 ? 8.781 -25.078 -4.23 1 86.81 168 ASP B CA 1
ATOM 2963 C C . ASP B 1 168 ? 8.016 -26.156 -3.455 1 86.81 168 ASP B C 1
ATOM 2965 O O . ASP B 1 168 ? 7.559 -27.141 -4.035 1 86.81 168 ASP B O 1
ATOM 2969 N N . ASP B 1 169 ? 7.969 -25.969 -2.152 1 94.25 169 ASP B N 1
ATOM 2970 C CA . ASP B 1 169 ? 7.277 -26.969 -1.355 1 94.25 169 ASP B CA 1
ATOM 2971 C C . ASP B 1 169 ? 5.773 -26.703 -1.324 1 94.25 169 ASP B C 1
ATOM 2973 O O . ASP B 1 169 ? 5.258 -26.125 -0.366 1 94.25 169 ASP B O 1
ATOM 2977 N N . LEU B 1 170 ? 5.039 -27.219 -2.295 1 96.62 170 LEU B N 1
ATOM 2978 C CA . LEU B 1 170 ? 3.623 -26.938 -2.52 1 96.62 170 LEU B CA 1
ATOM 2979 C C . LEU B 1 170 ? 2.787 -27.406 -1.333 1 96.62 170 LEU B C 1
ATOM 2981 O O . LEU B 1 170 ? 1.919 -26.672 -0.853 1 96.62 170 LEU B O 1
ATOM 2985 N N . MET B 1 171 ? 3.135 -28.578 -0.878 1 97.56 171 MET B N 1
ATOM 2986 C CA . MET B 1 171 ? 2.312 -29.156 0.182 1 97.56 171 MET B CA 1
ATOM 2987 C C . MET B 1 171 ? 2.547 -28.438 1.505 1 97.56 171 MET B C 1
ATOM 2989 O O . MET B 1 171 ? 1.616 -28.25 2.291 1 97.56 171 MET B O 1
ATOM 2993 N N . ALA B 1 172 ? 3.77 -28.062 1.796 1 97.06 172 ALA B N 1
ATOM 2994 C CA . ALA B 1 172 ? 4.062 -27.312 3.014 1 97.06 172 ALA B CA 1
ATOM 2995 C C . ALA B 1 172 ? 3.287 -26 3.049 1 97.06 172 ALA B C 1
ATOM 2997 O O . ALA B 1 172 ? 2.725 -25.625 4.082 1 97.06 172 ALA B O 1
ATOM 2998 N N . ILE B 1 173 ? 3.27 -25.312 1.955 1 97.38 173 ILE B N 1
ATOM 2999 C CA . ILE B 1 173 ? 2.541 -24.062 1.863 1 97.38 173 ILE B CA 1
ATOM 3000 C C . ILE B 1 173 ? 1.048 -24.312 2.062 1 97.38 173 ILE B C 1
ATOM 3002 O O . ILE B 1 173 ? 0.39 -23.594 2.828 1 97.38 173 ILE B O 1
ATOM 3006 N N . ALA B 1 174 ? 0.515 -25.297 1.391 1 98.44 174 ALA B N 1
ATOM 3007 C CA . ALA B 1 174 ? -0.908 -25.625 1.489 1 98.44 174 ALA B CA 1
ATOM 3008 C C . ALA B 1 174 ? -1.298 -25.938 2.928 1 98.44 174 ALA B C 1
ATOM 3010 O O . ALA B 1 174 ? -2.367 -25.547 3.395 1 98.44 174 ALA B O 1
ATOM 3011 N N . ARG B 1 175 ? -0.462 -26.641 3.604 1 98.5 175 ARG B N 1
ATOM 3012 C CA . ARG B 1 175 ? -0.733 -27.016 4.988 1 98.5 175 ARG B CA 1
ATOM 3013 C C . ARG B 1 175 ? -0.731 -25.781 5.891 1 98.5 175 ARG B C 1
ATOM 3015 O O . ARG B 1 175 ? -1.521 -25.688 6.832 1 98.5 175 ARG B O 1
ATOM 3022 N N . GLU B 1 176 ? 0.184 -24.891 5.637 1 98.44 176 GLU B N 1
ATOM 3023 C CA . GLU B 1 176 ? 0.19 -23.641 6.383 1 98.44 176 GLU B CA 1
ATOM 3024 C C . GLU B 1 176 ? -1.101 -22.859 6.16 1 98.44 176 GLU B C 1
ATOM 3026 O O . GLU B 1 176 ? -1.675 -22.312 7.102 1 98.44 176 GLU B O 1
ATOM 3031 N N . HIS B 1 177 ? -1.553 -22.812 4.867 1 98.75 177 HIS B N 1
ATOM 3032 C CA . HIS B 1 177 ? -2.807 -22.125 4.574 1 98.75 177 HIS B CA 1
ATOM 3033 C C . HIS B 1 177 ? -3.988 -22.828 5.23 1 98.75 177 HIS B C 1
ATOM 3035 O O . HIS B 1 177 ? -4.934 -22.188 5.68 1 98.75 177 HIS B O 1
ATOM 3041 N N . GLU B 1 178 ? -3.885 -24.141 5.312 1 98.88 178 GLU B N 1
ATOM 3042 C CA . GLU B 1 178 ? -4.934 -24.891 5.98 1 98.88 178 GLU B CA 1
ATOM 3043 C C . GLU B 1 178 ? -5.023 -24.531 7.461 1 98.88 178 GLU B C 1
ATOM 3045 O O . GLU B 1 178 ? -6.121 -24.344 7.992 1 98.88 178 GLU B O 1
ATOM 3050 N N . ALA B 1 179 ? -3.898 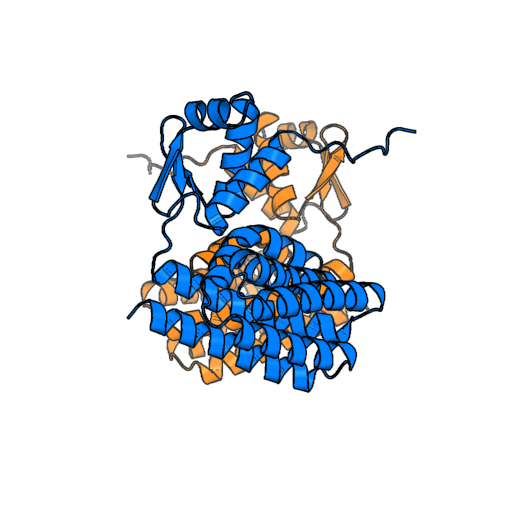-24.484 8.102 1 98.88 179 ALA B N 1
ATOM 3051 C CA . ALA B 1 179 ? -3.861 -24.094 9.508 1 98.88 179 ALA B CA 1
ATOM 3052 C C . ALA B 1 179 ? -4.41 -22.688 9.695 1 98.88 179 ALA B C 1
ATOM 3054 O O . ALA B 1 179 ? -5.164 -22.422 10.633 1 98.88 179 ALA B O 1
ATOM 3055 N N . LEU B 1 180 ? -4.078 -21.797 8.836 1 98.88 180 LEU B N 1
ATOM 3056 C CA . LEU B 1 180 ? -4.559 -20.406 8.891 1 98.88 180 LEU B CA 1
ATOM 3057 C C . LEU B 1 180 ? -6.066 -20.359 8.688 1 98.88 180 LEU B C 1
ATOM 3059 O O . LEU B 1 180 ? -6.766 -19.625 9.383 1 98.88 180 LEU B O 1
ATOM 3063 N N . TYR B 1 181 ? -6.531 -21.125 7.699 1 98.88 181 TYR B N 1
ATOM 3064 C CA . TYR B 1 181 ? -7.977 -21.188 7.484 1 98.88 181 TYR B CA 1
ATOM 3065 C C . TYR B 1 181 ? -8.695 -21.578 8.766 1 98.88 181 TYR B C 1
ATOM 3067 O O . TYR B 1 181 ? -9.68 -20.953 9.156 1 98.88 181 TYR B O 1
ATOM 3075 N N . GLY B 1 182 ? -8.211 -22.656 9.375 1 98.81 182 GLY B N 1
ATOM 3076 C CA . GLY B 1 182 ? -8.828 -23.109 10.617 1 98.81 182 GLY B CA 1
ATOM 3077 C C . GLY B 1 182 ? -8.875 -22.047 11.688 1 98.81 182 GLY B C 1
ATOM 3078 O O . GLY B 1 182 ? -9.914 -21.844 12.328 1 98.81 182 GLY B O 1
ATOM 3079 N N . ALA B 1 183 ? -7.77 -21.391 11.891 1 98.88 183 ALA B N 1
ATOM 3080 C CA . ALA B 1 183 ? -7.688 -20.344 12.898 1 98.88 183 ALA B CA 1
ATOM 3081 C C . ALA B 1 183 ? -8.633 -19.188 12.578 1 98.88 183 ALA B C 1
ATOM 3083 O O . ALA B 1 183 ? -9.258 -18.609 13.477 1 98.88 183 ALA B O 1
ATOM 3084 N N . ILE B 1 184 ? -8.766 -18.781 11.305 1 98.88 184 ILE B N 1
ATOM 3085 C CA . ILE B 1 184 ? -9.68 -17.719 10.875 1 98.88 184 ILE B CA 1
ATOM 3086 C C . ILE B 1 184 ? -11.117 -18.141 11.125 1 98.88 184 ILE B C 1
ATOM 3088 O O . ILE B 1 184 ? -11.922 -17.375 11.656 1 98.88 184 ILE B O 1
ATOM 3092 N N . ALA B 1 185 ? -11.414 -19.375 10.727 1 98.56 185 ALA B N 1
ATOM 3093 C CA . ALA B 1 185 ? -12.766 -19.891 10.891 1 98.56 185 ALA B CA 1
ATOM 3094 C C . ALA B 1 185 ? -13.18 -19.906 12.359 1 98.56 185 ALA B C 1
ATOM 3096 O O . ALA B 1 185 ? -14.344 -19.641 12.68 1 98.56 185 ALA B O 1
ATOM 3097 N N . ASP B 1 186 ? -12.234 -20.125 13.219 1 98.12 186 ASP B N 1
ATOM 3098 C CA . ASP B 1 186 ? -12.5 -20.203 14.656 1 98.12 186 ASP B CA 1
ATOM 3099 C C . ASP B 1 186 ? -12.445 -18.828 15.297 1 98.12 186 ASP B C 1
ATOM 3101 O O . ASP B 1 186 ? -12.664 -18.688 16.5 1 98.12 186 ASP B O 1
ATOM 3105 N N . ARG B 1 187 ? -12.047 -17.844 14.555 1 97.88 187 ARG B N 1
ATOM 3106 C CA . ARG B 1 187 ? -11.867 -16.484 15.031 1 97.88 187 ARG B CA 1
ATOM 3107 C C . ARG B 1 187 ? -10.836 -16.422 16.156 1 97.88 187 ARG B C 1
ATOM 3109 O O . ARG B 1 187 ? -11 -15.672 17.125 1 97.88 187 ARG B O 1
ATOM 3116 N N . ASP B 1 188 ? -9.953 -17.297 16.062 1 98.38 188 ASP B N 1
ATOM 3117 C CA . ASP B 1 188 ? -8.844 -17.297 17 1 98.38 188 ASP B CA 1
ATOM 3118 C C . ASP B 1 188 ? -7.742 -16.328 16.547 1 98.38 188 ASP B C 1
ATOM 3120 O O . ASP B 1 188 ? -6.711 -16.766 16.031 1 98.38 188 ASP B O 1
ATOM 3124 N N . VAL B 1 189 ? -7.887 -15.094 16.859 1 98.5 189 VAL B N 1
ATOM 3125 C CA . VAL B 1 189 ? -7.0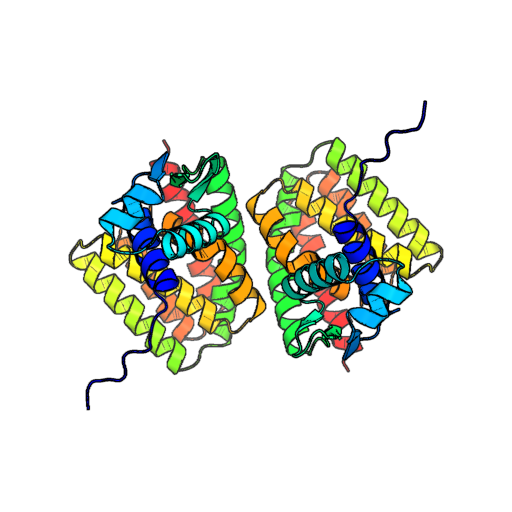39 -14.023 16.344 1 98.5 189 VAL B CA 1
ATOM 3126 C C . VAL B 1 189 ? -5.605 -14.211 16.844 1 98.5 189 VAL B C 1
ATOM 3128 O O . VAL B 1 189 ? -4.648 -14.016 16.078 1 98.5 189 VAL B O 1
ATOM 3131 N N . ALA B 1 190 ? -5.473 -14.594 18.047 1 98.5 190 ALA B N 1
ATOM 3132 C CA . ALA B 1 190 ? -4.137 -14.805 18.594 1 98.5 190 ALA B CA 1
ATOM 3133 C C . ALA B 1 190 ? -3.396 -15.898 17.828 1 98.5 190 ALA B C 1
ATOM 3135 O O . ALA B 1 190 ? -2.215 -15.75 17.516 1 98.5 190 ALA B O 1
ATOM 3136 N N . LEU B 1 191 ? -4.102 -16.984 17.609 1 98.75 191 LEU B N 1
ATOM 3137 C CA . LEU B 1 191 ? -3.492 -18.062 16.859 1 98.75 191 LEU B CA 1
ATOM 3138 C C . LEU B 1 191 ? -3.193 -17.641 15.43 1 98.75 191 LEU B C 1
ATOM 3140 O O . LEU B 1 191 ? -2.168 -18.016 14.859 1 98.75 191 LEU B O 1
ATOM 3144 N N . VAL B 1 192 ? -4.039 -16.844 14.773 1 98.81 192 VAL B N 1
ATOM 3145 C CA . VAL B 1 192 ? -3.801 -16.328 13.43 1 98.81 192 VAL B CA 1
ATOM 3146 C C . VAL B 1 192 ? -2.514 -15.516 13.414 1 98.81 192 VAL B C 1
ATOM 3148 O O . VAL B 1 192 ? -1.673 -15.68 12.523 1 98.81 192 VAL B O 1
ATOM 3151 N N . ASP B 1 193 ? -2.377 -14.633 14.422 1 98.38 193 ASP B N 1
ATOM 3152 C CA . ASP B 1 193 ? -1.178 -13.805 14.508 1 98.38 193 ASP B CA 1
ATOM 3153 C C . ASP B 1 193 ? 0.081 -14.664 14.555 1 98.38 193 ASP B C 1
ATOM 3155 O O . ASP B 1 193 ? 1.062 -14.383 13.859 1 98.38 193 ASP B O 1
ATOM 3159 N N . GLU B 1 194 ? 0.013 -15.688 15.297 1 98.56 194 GLU B N 1
ATOM 3160 C CA . GLU B 1 194 ? 1.149 -16.594 15.43 1 98.56 194 GLU B CA 1
ATOM 3161 C C . GLU B 1 194 ? 1.419 -17.328 14.125 1 98.56 194 GLU B C 1
ATOM 3163 O O . GLU B 1 194 ? 2.561 -17.406 13.664 1 98.56 194 GLU B O 1
ATOM 3168 N N . LEU B 1 195 ? 0.392 -17.906 13.547 1 98.75 195 LEU B N 1
ATOM 3169 C CA . LEU B 1 195 ? 0.528 -18.719 12.344 1 98.75 195 LEU B CA 1
ATOM 3170 C C . LEU B 1 195 ? 0.989 -17.859 11.164 1 98.75 195 LEU B C 1
ATOM 3172 O O . LEU B 1 195 ? 1.804 -18.312 10.352 1 98.75 195 LEU B O 1
ATOM 3176 N N . VAL B 1 196 ? 0.459 -16.656 11.039 1 98.56 196 VAL B N 1
ATOM 3177 C CA . VAL B 1 196 ? 0.848 -15.789 9.938 1 98.56 196 VAL B CA 1
ATOM 3178 C C . VAL B 1 196 ? 2.314 -15.398 10.086 1 98.56 196 VAL B C 1
ATOM 3180 O O . VAL B 1 196 ? 3.055 -15.352 9.102 1 98.56 196 VAL B O 1
ATOM 3183 N N . SER B 1 197 ? 2.695 -15.047 11.312 1 97.88 197 SER B N 1
ATOM 3184 C CA . SER B 1 197 ? 4.094 -14.719 11.562 1 97.88 197 SER B CA 1
ATOM 3185 C C . SER B 1 197 ? 5.016 -15.867 11.141 1 97.88 197 SER B C 1
ATOM 3187 O O . SER B 1 197 ? 6.012 -15.641 10.453 1 97.88 197 SER B O 1
ATOM 3189 N N . THR B 1 198 ? 4.688 -17.078 11.508 1 97.81 198 THR B N 1
ATOM 3190 C CA . THR B 1 198 ? 5.465 -18.266 11.156 1 97.81 198 THR B CA 1
ATOM 3191 C C . THR B 1 198 ? 5.465 -18.484 9.648 1 97.81 198 THR B C 1
ATOM 3193 O O . THR B 1 198 ? 6.508 -18.75 9.055 1 97.81 198 THR B O 1
ATOM 3196 N N . HIS B 1 199 ? 4.312 -18.375 9.031 1 97.44 199 HIS B N 1
ATOM 3197 C CA . HIS B 1 199 ? 4.145 -18.531 7.59 1 97.44 199 HIS B CA 1
ATOM 3198 C C . HIS B 1 199 ? 5.035 -17.562 6.82 1 97.44 199 HIS B C 1
ATOM 3200 O O . HIS B 1 199 ? 5.727 -17.969 5.879 1 97.44 199 HIS B O 1
ATOM 3206 N N . LEU B 1 200 ? 5.066 -16.328 7.25 1 96.12 200 LEU B N 1
ATOM 3207 C CA . LEU B 1 200 ? 5.848 -15.281 6.594 1 96.12 200 LEU B CA 1
ATOM 3208 C C . LEU B 1 200 ? 7.34 -15.492 6.824 1 96.12 200 LEU B C 1
ATOM 3210 O O . LEU B 1 200 ? 8.148 -15.25 5.93 1 96.12 200 LEU B O 1
ATOM 3214 N N . GLU B 1 201 ? 7.676 -15.93 7.992 1 94.88 201 GLU B N 1
ATOM 3215 C CA . GLU B 1 201 ? 9.078 -16.234 8.289 1 94.88 201 GLU B CA 1
ATOM 3216 C C . GLU B 1 201 ? 9.586 -17.391 7.449 1 94.88 201 GLU B C 1
ATOM 3218 O O . GLU B 1 201 ? 10.688 -17.328 6.898 1 94.88 201 GLU B O 1
ATOM 3223 N N . ASN B 1 202 ? 8.773 -18.438 7.414 1 93.75 202 ASN B N 1
ATOM 3224 C CA . ASN B 1 202 ? 9.125 -19.578 6.57 1 93.75 202 ASN B CA 1
ATOM 3225 C C . ASN B 1 202 ? 9.328 -19.156 5.117 1 93.75 202 ASN B C 1
ATOM 3227 O O . ASN B 1 202 ? 10.258 -19.609 4.457 1 93.75 202 ASN B O 1
ATOM 3231 N N . SER B 1 203 ? 8.422 -18.328 4.68 1 91.88 203 SER B N 1
ATOM 3232 C CA . SER B 1 203 ? 8.492 -17.844 3.305 1 91.88 203 SER B CA 1
ATOM 3233 C C . SER B 1 203 ? 9.773 -17.047 3.061 1 91.88 203 SER B C 1
ATOM 3235 O O . SER B 1 203 ? 10.406 -17.188 2.012 1 91.88 203 SER B O 1
ATOM 3237 N N . ARG B 1 204 ? 10.164 -16.234 3.982 1 90.25 204 ARG B N 1
ATOM 3238 C CA . ARG B 1 204 ? 11.391 -15.453 3.855 1 90.25 204 ARG B CA 1
ATOM 3239 C C . ARG B 1 204 ? 12.609 -16.359 3.791 1 90.25 204 ARG B C 1
ATOM 3241 O O . ARG B 1 204 ? 13.516 -16.141 2.984 1 90.25 204 ARG B O 1
ATOM 3248 N N . HIS B 1 205 ? 12.609 -17.391 4.574 1 88.94 205 HIS B N 1
ATOM 3249 C CA . HIS B 1 205 ? 13.719 -18.344 4.602 1 88.94 205 HIS B CA 1
ATOM 3250 C C . HIS B 1 205 ? 13.82 -19.109 3.287 1 88.94 205 HIS B C 1
ATOM 3252 O O . HIS B 1 205 ? 14.922 -19.328 2.775 1 88.94 205 HIS B O 1
ATOM 3258 N N . ALA B 1 206 ? 12.695 -19.516 2.811 1 88.06 206 ALA B N 1
ATOM 3259 C CA . ALA B 1 206 ? 12.672 -20.266 1.559 1 88.06 206 ALA B CA 1
ATOM 3260 C C . ALA B 1 206 ? 13.195 -19.422 0.402 1 88.06 206 ALA B C 1
ATOM 3262 O O . ALA B 1 206 ? 13.906 -19.922 -0.473 1 88.06 206 ALA B O 1
ATOM 3263 N N . LEU B 1 207 ? 12.844 -18.172 0.383 1 85.94 207 LEU B N 1
ATOM 3264 C CA . LEU B 1 207 ? 13.305 -17.266 -0.667 1 85.94 207 LEU B CA 1
ATOM 3265 C C . LEU B 1 207 ? 14.805 -17.047 -0.583 1 85.94 207 LEU B C 1
ATOM 3267 O O . LEU B 1 207 ? 15.484 -16.969 -1.609 1 85.94 207 LEU B O 1
ATOM 3271 N N . ALA B 1 208 ? 15.305 -16.984 0.625 1 82.75 208 ALA B N 1
ATOM 3272 C CA . ALA B 1 208 ? 16.734 -16.797 0.832 1 82.75 208 ALA B CA 1
ATOM 3273 C C . ALA B 1 208 ? 17.531 -18.016 0.377 1 82.75 208 ALA B C 1
ATOM 3275 O O . ALA B 1 208 ? 18.641 -17.891 -0.144 1 82.75 208 ALA B O 1
ATOM 3276 N N . ALA B 1 209 ? 16.953 -19.141 0.504 1 77.19 209 ALA B N 1
ATOM 3277 C CA . ALA B 1 209 ? 17.609 -20.391 0.134 1 77.19 209 ALA B CA 1
ATOM 3278 C C . ALA B 1 209 ? 17.672 -20.547 -1.383 1 77.19 209 ALA B C 1
ATOM 3280 O O . ALA B 1 209 ? 18.594 -21.172 -1.906 1 77.19 209 ALA B O 1
ATOM 3281 N N . HIS B 1 210 ? 16.703 -20.062 -2.055 1 71.94 210 HIS B N 1
ATOM 3282 C CA . HIS B 1 210 ? 16.656 -20.156 -3.51 1 71.94 210 HIS B CA 1
ATOM 3283 C C . HIS B 1 210 ? 17.672 -19.219 -4.156 1 71.94 210 HIS B C 1
ATOM 3285 O O . HIS B 1 210 ? 18.062 -19.422 -5.305 1 71.94 210 HIS B O 1
ATOM 3291 N N . ARG B 1 211 ? 18.125 -18.203 -3.451 1 65.12 211 ARG B N 1
ATOM 3292 C CA . ARG B 1 211 ? 19.031 -17.203 -4.035 1 65.12 211 ARG B CA 1
ATOM 3293 C C . ARG B 1 211 ? 20.484 -17.547 -3.717 1 65.12 211 ARG B C 1
ATOM 3295 O O . ARG B 1 211 ? 21.406 -16.969 -4.305 1 65.12 211 ARG B O 1
ATOM 3302 N N . ARG B 1 212 ? 20.797 -18.484 -2.797 1 49.28 212 ARG B N 1
ATOM 3303 C CA . ARG B 1 212 ? 22.156 -18.984 -2.611 1 49.28 212 ARG B CA 1
ATOM 3304 C C . ARG B 1 212 ? 22.5 -20.016 -3.686 1 49.28 212 ARG B C 1
ATOM 3306 O O . ARG B 1 212 ? 21.625 -20.75 -4.164 1 49.28 212 ARG B O 1
#

Radius of gyration: 23.36 Å; Cα contacts (8 Å, |Δi|>4): 543; chains: 2; bounding box: 54×68×56 Å

Nearest PDB structures (foldseek):
  4p9f-assembly1_A  TM=8.744E-01  e=3.748E-11  Escherichia coli UMEA 3718-1
  7xp0-assembly1_A-2  TM=7.513E-01  e=1.870E-10  Pseudomonas aeruginosa PAO1
  7u5q-assembly2_B  TM=7.842E-01  e=3.884E-10  Brucella melitensis ATCC 23457
  6za7-assembly1_B  TM=6.913E-01  e=3.084E-11  Agrobacterium fabrum str. C58
  4p9f-assembly1_B  TM=8.211E-01  e=2.214E-08  Escherichia coli UMEA 3718-1

pLDDT: mean 93.55, std 10.43, range [31.75, 98.88]